Protein AF-A0A969Q575-F1 (afdb_monomer)

Nearest PDB structures (foldseek):
  4nk8-assembly1_A  TM=4.964E-01  e=2.009E-02  Pseudomonas syringae pv. tomato str. DC3000
  4ozy-assembly1_A  TM=5.623E-01  e=5.501E-02  Pseudomonas syringae pv. tomato str. DC3000
  4nk6-assembly1_A  TM=4.279E-01  e=1.412E-02  Pseudomonas syringae pv. tomato str. DC3000
  8egr-assembly1_A  TM=2.852E-01  e=2.758E-01  Staphylococcus phage Andhra

Sequence (535 aa):
MRSQLESTNGEREQLNSQLSELESQLDLANREREQLNFQLSESQSQLSAVNSEKTDLNYRISELHEQYNFLAQERQQLQSQVSELYEQINSKETEKFELQSRISEQLSQLDNASAALSALNSQVWELQNQLATNQQEREQIQSRSWELENRLADISQARSLLESELENANSDRSHLGTQLSELQNQIATASHDRSQLQSQVSELAGQLETANKERSHLQTELETANSERSNLQSQLSESQSQIETAEQVKDRLQSQIAELEQQLETVKEERSQLTAQLSEMQVKSPATELDSDTFDAEELESFAASNSALEVANYRELVVSQQGEGDCNTISEALKQAAAGARIYVHPGVYRESLILDKSVEIISSGEVDRTVIESIDSNCIKMATDKALVRGLTLNATGKYYAVDVRQGELVVEDCNITSADYSVVGICGPNADSEIRRCQIHDGIWNGIFISDEGKATVEDSSIFDNGSLGIGVGLGGKLIARRCRINNNGSEAIAVYKDSIATVENCDLTGNSGGAWQIVDNGYVRAKGNQE

Structure (mmCIF, N/CA/C/O backbone):
data_AF-A0A969Q575-F1
#
_entry.id   AF-A0A969Q575-F1
#
loop_
_atom_site.group_PDB
_atom_site.id
_atom_site.type_symbol
_atom_site.label_atom_id
_atom_site.label_alt_id
_atom_site.label_comp_id
_atom_site.label_asym_id
_atom_site.label_entity_id
_atom_site.label_seq_id
_atom_site.pdbx_PDB_ins_code
_atom_site.Cartn_x
_atom_site.Cartn_y
_atom_site.Cartn_z
_atom_site.occupancy
_atom_site.B_iso_or_equiv
_atom_site.auth_seq_id
_atom_site.auth_comp_id
_atom_site.auth_asym_id
_atom_site.auth_atom_id
_atom_site.pdbx_PDB_model_num
ATOM 1 N N . MET A 1 1 ? 100.076 0.160 -180.688 1.00 57.00 1 MET A N 1
ATOM 2 C CA . MET A 1 1 ? 99.144 1.267 -180.383 1.00 57.00 1 MET A CA 1
ATOM 3 C C . MET A 1 1 ? 97.769 0.778 -179.921 1.00 57.00 1 MET A C 1
ATOM 5 O O . MET A 1 1 ? 97.427 1.127 -178.806 1.00 57.00 1 MET A O 1
ATOM 9 N N . ARG A 1 2 ? 97.007 -0.054 -180.668 1.00 55.03 2 ARG A N 1
ATOM 10 C CA . ARG A 1 2 ? 95.696 -0.566 -180.178 1.00 55.03 2 ARG A CA 1
ATOM 11 C C . ARG A 1 2 ? 95.759 -1.253 -178.797 1.00 55.03 2 ARG A C 1
ATOM 13 O O . ARG A 1 2 ? 95.045 -0.821 -177.906 1.00 55.03 2 ARG A O 1
ATOM 20 N N . SER A 1 3 ? 96.673 -2.199 -178.568 1.00 57.22 3 SER A N 1
ATOM 21 C CA . SER A 1 3 ? 96.712 -2.959 -177.299 1.00 57.22 3 SER A CA 1
ATOM 22 C C . SER A 1 3 ? 97.096 -2.164 -176.040 1.00 57.22 3 SER A C 1
ATOM 24 O O . SER A 1 3 ? 96.834 -2.621 -174.932 1.00 57.22 3 SER A O 1
ATOM 26 N N . GLN A 1 4 ? 97.676 -0.962 -176.167 1.00 58.97 4 GLN A N 1
ATOM 27 C CA . GLN A 1 4 ? 97.916 -0.094 -175.002 1.00 58.97 4 GLN A CA 1
ATOM 28 C C . GLN A 1 4 ? 96.616 0.541 -174.485 1.00 58.97 4 GLN A C 1
ATOM 30 O O . GLN A 1 4 ? 96.515 0.820 -173.292 1.00 58.97 4 GLN A O 1
ATOM 35 N N . LEU A 1 5 ? 95.617 0.730 -175.356 1.00 60.12 5 LEU A N 1
ATOM 36 C CA . LEU A 1 5 ? 94.283 1.197 -174.969 1.00 60.12 5 LEU A CA 1
ATOM 37 C C . LEU A 1 5 ? 93.497 0.116 -174.217 1.00 60.12 5 LEU A C 1
ATOM 39 O O . LEU A 1 5 ? 92.815 0.436 -173.255 1.00 60.12 5 LEU A O 1
ATOM 43 N N . GLU A 1 6 ? 93.630 -1.156 -174.597 1.00 60.16 6 GLU A N 1
ATOM 44 C CA . GLU A 1 6 ? 92.966 -2.265 -173.895 1.00 60.16 6 GLU A CA 1
ATOM 45 C C . GLU A 1 6 ? 93.559 -2.477 -172.489 1.00 60.16 6 GLU A C 1
ATOM 47 O O . GLU A 1 6 ? 92.808 -2.581 -171.522 1.00 60.16 6 GLU A O 1
ATOM 52 N N . SER A 1 7 ? 94.891 -2.425 -172.343 1.00 60.97 7 SER A N 1
ATOM 53 C CA . SER A 1 7 ? 95.558 -2.522 -171.030 1.00 60.97 7 SER A CA 1
ATOM 54 C C . SER A 1 7 ? 95.161 -1.385 -170.080 1.00 60.97 7 SER A C 1
ATOM 56 O O . SER A 1 7 ? 94.803 -1.637 -168.932 1.00 60.97 7 SER A O 1
ATOM 58 N N . THR A 1 8 ? 95.179 -0.137 -170.560 1.00 67.19 8 THR A N 1
ATOM 59 C CA . THR A 1 8 ? 94.822 1.036 -169.737 1.00 67.19 8 THR A CA 1
ATOM 60 C C . THR A 1 8 ? 93.322 1.138 -169.462 1.00 67.19 8 THR A C 1
ATOM 62 O O . THR A 1 8 ? 92.932 1.748 -168.469 1.00 67.19 8 THR A O 1
ATOM 65 N N . ASN A 1 9 ? 92.467 0.521 -170.286 1.00 68.81 9 ASN A N 1
ATOM 66 C CA . ASN A 1 9 ? 91.045 0.396 -169.974 1.00 68.81 9 ASN A CA 1
ATOM 67 C C . ASN A 1 9 ? 90.804 -0.645 -168.867 1.00 68.81 9 ASN A C 1
ATOM 69 O O . ASN A 1 9 ? 90.063 -0.352 -167.935 1.00 68.81 9 ASN A O 1
ATOM 73 N N . GLY A 1 10 ? 91.488 -1.795 -168.903 1.00 71.12 10 GLY A N 1
ATOM 74 C CA . GLY A 1 10 ? 91.397 -2.818 -167.852 1.00 71.12 10 GLY A CA 1
ATOM 75 C C . GLY A 1 10 ? 91.904 -2.339 -166.485 1.00 71.12 10 GLY A C 1
ATOM 76 O O . GLY A 1 10 ? 91.222 -2.523 -165.479 1.00 71.12 10 GLY A O 1
ATOM 77 N N . GLU A 1 11 ? 93.046 -1.643 -166.439 1.00 72.88 11 GLU A N 1
ATOM 78 C CA . GLU A 1 11 ? 93.534 -0.995 -165.206 1.00 72.88 11 GLU A CA 1
ATOM 79 C C . GLU A 1 11 ? 92.525 0.029 -164.665 1.00 72.88 11 GLU A C 1
ATOM 81 O O . GLU A 1 11 ? 92.293 0.104 -163.460 1.00 72.88 11 GLU A O 1
ATOM 86 N N . ARG A 1 12 ? 91.879 0.798 -165.551 1.00 77.94 12 ARG A N 1
ATOM 87 C CA . ARG A 1 12 ? 90.872 1.802 -165.181 1.00 77.94 12 ARG A CA 1
ATOM 88 C C . ARG A 1 12 ? 89.560 1.180 -164.700 1.00 77.94 12 ARG A C 1
ATOM 90 O O . ARG A 1 12 ? 88.950 1.717 -163.782 1.00 77.94 12 ARG A O 1
ATOM 97 N N . GLU A 1 13 ? 89.134 0.061 -165.277 1.00 76.06 13 GLU A N 1
ATOM 98 C CA . GLU A 1 13 ? 87.985 -0.720 -164.803 1.00 76.06 13 GLU A CA 1
ATOM 99 C C . GLU A 1 13 ? 88.268 -1.336 -163.428 1.00 76.06 13 GLU A C 1
ATOM 101 O O . GLU A 1 13 ? 87.431 -1.243 -162.531 1.00 76.06 13 GLU A O 1
ATOM 106 N N . GLN A 1 14 ? 89.474 -1.870 -163.213 1.00 77.69 14 GLN A N 1
ATOM 107 C CA . GLN A 1 14 ? 89.893 -2.402 -161.916 1.00 77.69 14 GLN A CA 1
ATOM 108 C C . GLN A 1 14 ? 89.994 -1.300 -160.847 1.00 77.69 14 GLN A C 1
ATOM 110 O O . GLN A 1 14 ? 89.516 -1.491 -159.727 1.00 77.69 14 GLN A O 1
ATOM 115 N N . LEU A 1 15 ? 90.539 -0.128 -161.194 1.00 78.25 15 LEU A N 1
ATOM 116 C CA . LEU A 1 15 ? 90.604 1.023 -160.291 1.00 78.25 15 LEU A CA 1
ATOM 117 C C . LEU A 1 15 ? 89.207 1.582 -159.979 1.00 78.25 15 LEU A C 1
ATOM 119 O O . LEU A 1 15 ? 88.932 1.894 -158.826 1.00 78.25 15 LEU A O 1
ATOM 123 N N . ASN A 1 16 ? 88.304 1.648 -160.966 1.00 79.31 16 ASN A N 1
ATOM 124 C CA . ASN A 1 16 ? 86.898 2.013 -160.754 1.00 79.31 16 ASN A CA 1
ATOM 125 C C . ASN A 1 16 ? 86.177 1.006 -159.842 1.00 79.31 16 ASN A C 1
ATOM 127 O O . ASN A 1 16 ? 85.378 1.419 -159.008 1.00 79.31 16 ASN A O 1
ATOM 131 N N . SER A 1 17 ? 86.460 -0.296 -159.968 1.00 80.06 17 SER A N 1
ATOM 132 C CA . SER A 1 17 ? 85.902 -1.321 -159.077 1.00 80.06 17 SER A CA 1
ATOM 133 C C . SER A 1 17 ? 86.386 -1.135 -157.637 1.00 80.06 17 SER A C 1
ATOM 135 O O . SER A 1 17 ? 85.581 -1.200 -156.714 1.00 80.06 17 SER A O 1
ATOM 137 N N . GLN A 1 18 ? 87.678 -0.850 -157.440 1.00 81.88 18 GLN A N 1
ATOM 138 C CA . GLN A 1 18 ? 88.234 -0.546 -156.117 1.00 81.88 18 GLN A CA 1
ATOM 139 C C . GLN A 1 18 ? 87.676 0.760 -155.540 1.00 81.88 18 GLN A C 1
ATOM 141 O O . GLN A 1 18 ? 87.395 0.815 -154.347 1.00 81.88 18 GLN A O 1
ATOM 146 N N . LEU A 1 19 ? 87.477 1.788 -156.373 1.00 82.44 19 LEU A N 1
ATOM 147 C CA . LEU A 1 19 ? 86.824 3.040 -155.981 1.00 82.44 19 LEU A CA 1
ATOM 148 C C . LEU A 1 19 ? 85.382 2.795 -155.539 1.00 82.44 19 LEU A C 1
ATOM 150 O O . LEU A 1 19 ? 85.023 3.212 -154.448 1.00 82.44 19 LEU A O 1
ATOM 154 N N . SER A 1 20 ? 84.595 2.059 -156.325 1.00 81.06 20 SER A N 1
ATOM 155 C CA . SER A 1 20 ? 83.199 1.745 -156.001 1.00 81.06 20 SER A CA 1
ATOM 156 C C . SER A 1 20 ? 83.066 0.891 -154.732 1.00 81.06 20 SER A C 1
ATOM 158 O O . SER A 1 20 ? 82.141 1.094 -153.947 1.00 81.06 20 SER A O 1
ATOM 160 N N . GLU A 1 21 ? 84.008 -0.021 -154.476 1.00 82.50 21 GLU A N 1
ATOM 161 C CA . GLU A 1 21 ? 84.024 -0.801 -153.236 1.00 82.50 21 GLU A CA 1
ATOM 162 C C . GLU A 1 21 ? 84.479 0.034 -152.024 1.00 82.50 21 GLU A C 1
ATOM 164 O O . GLU A 1 21 ? 83.877 -0.075 -150.957 1.00 82.50 21 GLU A O 1
ATOM 169 N N . LEU A 1 22 ? 85.449 0.944 -152.181 1.00 81.94 22 LEU A N 1
ATOM 170 C CA . LEU A 1 22 ? 85.812 1.934 -151.154 1.00 81.94 22 LEU A CA 1
ATOM 171 C C . LEU A 1 22 ? 84.678 2.930 -150.873 1.00 81.94 22 LEU A C 1
ATOM 173 O O . LEU A 1 22 ? 84.441 3.264 -149.715 1.00 81.94 22 LEU A O 1
ATOM 177 N N . GLU A 1 23 ? 83.950 3.372 -151.897 1.00 85.00 23 GLU A N 1
ATOM 178 C CA . GLU A 1 23 ? 82.743 4.194 -151.771 1.00 85.00 23 GLU A CA 1
ATOM 179 C C . GLU A 1 23 ? 81.648 3.429 -151.016 1.00 85.00 23 GLU A C 1
ATOM 181 O O . GLU A 1 23 ? 81.060 3.978 -150.087 1.00 85.00 23 GLU A O 1
ATOM 186 N N . SER A 1 24 ? 81.434 2.144 -151.322 1.00 84.50 24 SER A N 1
ATOM 187 C CA . SER A 1 24 ? 80.484 1.294 -150.593 1.00 84.50 24 SER A CA 1
ATOM 188 C C . SER A 1 24 ? 80.907 1.028 -149.143 1.00 84.50 24 SER A C 1
ATOM 190 O O . SER A 1 24 ? 80.048 0.982 -148.264 1.00 84.50 24 SER A O 1
ATOM 192 N N . GLN A 1 25 ? 82.202 0.855 -148.863 1.00 86.38 25 GLN A N 1
ATOM 193 C CA . GLN A 1 25 ? 82.718 0.705 -147.496 1.00 86.38 25 GLN A CA 1
ATOM 194 C C . GLN A 1 25 ? 82.616 2.019 -146.711 1.00 86.38 25 GLN A C 1
ATOM 196 O O . GLN A 1 25 ? 82.267 2.002 -145.533 1.00 86.38 25 GLN A O 1
ATOM 201 N N . LEU A 1 26 ? 82.851 3.163 -147.359 1.00 86.88 26 LEU A N 1
ATOM 202 C CA . LEU A 1 26 ? 82.680 4.491 -146.770 1.00 86.88 26 LEU A CA 1
ATOM 203 C C . LEU A 1 26 ? 81.201 4.804 -146.493 1.00 86.88 26 LEU A C 1
ATOM 205 O O . LEU A 1 26 ? 80.883 5.375 -145.455 1.00 86.88 26 LEU A O 1
ATOM 209 N N . ASP A 1 27 ? 80.291 4.416 -147.385 1.00 86.06 27 ASP A N 1
ATOM 210 C CA . ASP A 1 27 ? 78.837 4.533 -147.219 1.00 86.06 27 ASP A CA 1
ATOM 211 C C . ASP A 1 27 ? 78.323 3.634 -146.073 1.00 86.06 27 ASP A C 1
ATOM 213 O O . ASP A 1 27 ? 77.570 4.093 -145.214 1.00 86.06 27 ASP A O 1
ATOM 217 N N . LEU A 1 28 ? 78.814 2.392 -145.968 1.00 88.06 28 LEU A N 1
ATOM 218 C CA . LEU A 1 28 ? 78.559 1.517 -144.813 1.00 88.06 28 LEU A CA 1
ATOM 219 C C . LEU A 1 28 ? 79.097 2.115 -143.503 1.00 88.06 28 LEU A C 1
ATOM 221 O O . LEU A 1 28 ? 78.338 2.247 -142.546 1.00 88.06 28 LEU A O 1
ATOM 225 N N . ALA A 1 29 ? 80.357 2.553 -143.466 1.00 84.44 29 ALA A N 1
ATOM 226 C CA . ALA A 1 29 ? 80.960 3.162 -142.278 1.00 84.44 29 ALA A CA 1
ATOM 227 C C . ALA A 1 29 ? 80.284 4.490 -141.880 1.00 84.44 29 ALA A C 1
ATOM 229 O O . ALA A 1 29 ? 80.196 4.813 -140.695 1.00 84.44 29 ALA A O 1
ATOM 230 N N . ASN A 1 30 ? 79.763 5.258 -142.845 1.00 87.88 30 ASN A N 1
ATOM 231 C CA . ASN A 1 30 ? 78.943 6.437 -142.562 1.00 87.88 30 ASN A CA 1
ATOM 232 C C . ASN A 1 30 ? 77.605 6.047 -141.920 1.00 87.88 30 ASN A C 1
ATOM 234 O O . ASN A 1 30 ? 77.254 6.654 -140.910 1.00 87.88 30 ASN A O 1
ATOM 238 N N . ARG A 1 31 ? 76.910 5.014 -142.423 1.00 87.69 31 ARG A N 1
ATOM 239 C CA . ARG A 1 31 ? 75.678 4.487 -141.802 1.00 87.69 31 ARG A CA 1
ATOM 240 C C . ARG A 1 31 ? 75.922 3.942 -140.396 1.00 87.69 31 ARG A C 1
ATOM 242 O O . ARG A 1 31 ? 75.160 4.263 -139.491 1.00 87.69 31 ARG A O 1
ATOM 249 N N . GLU A 1 32 ? 76.993 3.177 -140.186 1.00 89.75 32 GLU A N 1
ATOM 250 C CA . GLU A 1 32 ? 77.382 2.693 -138.854 1.00 89.75 32 GLU A CA 1
ATOM 251 C C . GLU A 1 32 ? 77.677 3.858 -137.903 1.00 89.75 32 GLU A C 1
ATOM 253 O O . GLU A 1 32 ? 77.197 3.873 -136.772 1.00 89.75 32 GLU A O 1
ATOM 258 N N . ARG A 1 33 ? 78.400 4.886 -138.363 1.00 90.69 33 ARG A N 1
ATOM 259 C CA . ARG A 1 33 ? 78.666 6.100 -137.578 1.00 90.69 33 ARG A CA 1
ATOM 260 C C . ARG A 1 33 ? 77.389 6.893 -137.282 1.00 90.69 33 ARG A C 1
ATOM 262 O O . ARG A 1 33 ? 77.262 7.435 -136.190 1.00 90.69 33 ARG A O 1
ATOM 269 N N . GLU A 1 34 ? 76.446 6.978 -138.216 1.00 89.62 34 GLU A N 1
ATOM 270 C CA . GLU A 1 34 ? 75.142 7.619 -138.002 1.00 89.62 34 GLU A CA 1
ATOM 271 C C . GLU A 1 34 ? 74.291 6.840 -136.990 1.00 89.62 34 GLU A C 1
ATOM 273 O O . GLU A 1 34 ? 73.737 7.443 -136.072 1.00 89.62 34 GLU A O 1
ATOM 278 N N . GLN A 1 35 ? 74.279 5.507 -137.073 1.00 91.62 35 GLN A N 1
ATOM 279 C CA . GLN A 1 35 ? 73.639 4.631 -136.091 1.00 91.62 35 GLN A CA 1
ATOM 280 C C . GLN A 1 35 ? 74.286 4.752 -134.700 1.00 91.62 35 GLN A C 1
ATOM 282 O O . GLN A 1 35 ? 73.573 4.868 -133.705 1.00 91.62 35 GLN A O 1
ATOM 287 N N . LEU A 1 36 ? 75.619 4.785 -134.615 1.00 90.62 36 LEU A N 1
ATOM 288 C CA . LEU A 1 36 ? 76.351 4.985 -133.359 1.00 90.62 36 LEU A CA 1
ATOM 289 C C . LEU A 1 36 ? 76.125 6.387 -132.778 1.00 90.62 36 LEU A C 1
ATOM 291 O O . LEU A 1 36 ? 75.961 6.521 -131.569 1.00 90.62 36 LEU A O 1
ATOM 295 N N . ASN A 1 37 ? 76.052 7.429 -133.612 1.00 90.75 37 ASN A N 1
ATOM 296 C CA . ASN A 1 37 ? 75.698 8.782 -133.176 1.00 90.75 37 ASN A CA 1
ATOM 297 C C . ASN A 1 37 ? 74.254 8.850 -132.652 1.00 90.75 37 ASN A C 1
ATOM 299 O O . ASN A 1 37 ? 74.003 9.519 -131.649 1.00 90.75 37 ASN A O 1
ATOM 303 N N . PHE A 1 38 ? 73.316 8.139 -133.287 1.00 91.88 38 PHE A N 1
ATOM 304 C CA . PHE A 1 38 ? 71.940 8.013 -132.805 1.00 91.88 38 PHE A CA 1
ATOM 305 C C . PHE A 1 38 ? 71.894 7.298 -131.446 1.00 91.88 38 PHE A C 1
ATOM 307 O O . PHE A 1 38 ? 71.356 7.850 -130.490 1.00 91.88 38 PHE A O 1
ATOM 314 N N . GLN A 1 39 ? 72.542 6.134 -131.319 1.00 93.00 39 GLN A N 1
ATOM 315 C CA . GLN A 1 39 ? 72.643 5.386 -130.058 1.00 93.00 39 GLN A CA 1
ATOM 316 C C . GLN A 1 39 ? 73.344 6.185 -128.949 1.00 93.00 39 GLN A C 1
ATOM 318 O O . GLN A 1 39 ? 72.955 6.100 -127.784 1.00 93.00 39 GLN A O 1
ATOM 323 N N . LEU A 1 40 ? 74.355 6.990 -129.288 1.00 92.94 40 LEU A N 1
ATOM 324 C CA . LEU A 1 40 ? 75.029 7.885 -128.349 1.00 92.94 40 LEU A CA 1
ATOM 325 C C . LEU A 1 40 ? 74.102 9.017 -127.888 1.00 92.94 40 LEU A C 1
ATOM 327 O O . LEU A 1 40 ? 74.070 9.318 -126.697 1.00 92.94 40 LEU A O 1
ATOM 331 N N . SER A 1 41 ? 73.328 9.617 -128.796 1.00 91.31 41 SER A N 1
ATOM 332 C CA . SER A 1 41 ? 72.340 10.651 -128.462 1.00 91.31 41 SER A CA 1
ATOM 333 C C . SER A 1 41 ? 71.196 10.094 -127.606 1.00 91.31 41 SER A C 1
ATOM 335 O O . SER A 1 41 ? 70.816 10.710 -126.609 1.00 91.31 41 SER A O 1
ATOM 337 N N . GLU A 1 42 ? 70.715 8.889 -127.918 1.00 92.56 42 GLU A N 1
ATOM 338 C CA . GLU A 1 42 ? 69.746 8.153 -127.103 1.00 92.56 42 GLU A CA 1
ATOM 339 C C . GLU A 1 42 ? 70.312 7.861 -125.704 1.00 92.56 42 GLU A C 1
ATOM 341 O O . GLU A 1 42 ? 69.684 8.196 -124.701 1.00 92.56 42 GLU A O 1
ATOM 346 N N . SER A 1 43 ? 71.539 7.337 -125.618 1.00 89.62 43 SER A N 1
ATOM 347 C CA . SER A 1 43 ? 72.225 7.058 -124.346 1.00 89.62 43 SER A CA 1
ATOM 348 C C . SER A 1 43 ? 72.453 8.325 -123.512 1.00 89.62 43 SER A C 1
ATOM 350 O O . SER A 1 43 ? 72.312 8.300 -122.291 1.00 89.62 43 SER A O 1
ATOM 352 N N . GLN A 1 44 ? 72.772 9.456 -124.151 1.00 93.69 44 GLN A N 1
ATOM 353 C CA . GLN A 1 44 ? 72.882 10.762 -123.493 1.00 93.69 44 GLN A CA 1
ATOM 354 C C . GLN A 1 44 ? 71.524 11.245 -122.965 1.00 93.69 44 GLN A C 1
ATOM 356 O O . GLN A 1 44 ? 71.455 11.767 -121.852 1.00 93.69 44 GLN A O 1
ATOM 361 N N . SER A 1 45 ? 70.439 11.026 -123.715 1.00 92.75 45 SER A N 1
ATOM 362 C CA . SER A 1 45 ? 69.078 11.343 -123.275 1.00 92.75 45 SER A CA 1
ATOM 363 C C . SER A 1 45 ? 68.654 10.478 -122.082 1.00 92.75 45 SER A C 1
ATOM 365 O O . SER A 1 45 ? 68.225 11.024 -121.063 1.00 92.75 45 SER A O 1
ATOM 367 N N . GLN A 1 46 ? 68.892 9.163 -122.135 1.00 94.56 46 GLN A N 1
ATOM 368 C CA . GLN A 1 46 ? 68.656 8.239 -121.019 1.00 94.56 46 GLN A CA 1
ATOM 369 C C . GLN A 1 46 ? 69.473 8.637 -119.777 1.00 94.56 46 GLN A C 1
ATOM 371 O O . GLN A 1 46 ? 68.928 8.729 -118.678 1.00 94.56 46 GLN A O 1
ATOM 376 N N . LEU A 1 47 ? 70.760 8.964 -119.941 1.00 93.94 47 LEU A N 1
ATOM 377 C CA . LEU A 1 47 ? 71.618 9.409 -118.841 1.00 93.94 47 LEU A CA 1
ATOM 378 C C . LEU A 1 47 ? 71.173 10.763 -118.261 1.00 93.94 47 LEU A C 1
ATOM 380 O O . LEU A 1 47 ? 71.283 10.970 -117.053 1.00 93.94 47 LEU A O 1
ATOM 384 N N . SER A 1 48 ? 70.638 11.681 -119.071 1.00 92.44 48 SER A N 1
ATOM 385 C CA . SER A 1 48 ? 70.061 12.935 -118.564 1.00 92.44 48 SER A CA 1
ATOM 386 C C . SER A 1 48 ? 68.778 12.698 -117.756 1.00 92.44 48 SER A C 1
ATOM 388 O O . SER A 1 48 ? 68.640 13.257 -116.669 1.00 92.44 48 SER A O 1
ATOM 390 N N . ALA A 1 49 ? 67.902 11.792 -118.211 1.00 92.56 49 ALA A N 1
ATOM 391 C CA . ALA A 1 49 ? 66.688 11.408 -117.494 1.00 92.56 49 ALA A CA 1
ATOM 392 C C . ALA A 1 49 ? 67.006 10.735 -116.147 1.00 92.56 49 ALA A C 1
ATOM 394 O O . ALA A 1 49 ? 66.491 11.163 -115.117 1.00 92.56 49 ALA A O 1
ATOM 395 N N . VAL A 1 50 ? 67.935 9.771 -116.126 1.00 93.38 50 VAL A N 1
ATOM 396 C CA . VAL A 1 50 ? 68.391 9.101 -114.892 1.00 93.38 50 VAL A CA 1
ATOM 397 C C . VAL A 1 50 ? 69.061 10.083 -113.919 1.00 93.38 50 VAL A C 1
ATOM 399 O O . VAL A 1 50 ? 68.911 9.948 -112.707 1.00 93.38 50 VAL A O 1
ATOM 402 N N . ASN A 1 51 ? 69.772 11.108 -114.407 1.00 92.69 51 ASN A N 1
ATOM 403 C CA . ASN A 1 51 ? 70.314 12.159 -113.536 1.00 92.69 51 ASN A CA 1
ATOM 404 C C . ASN A 1 51 ? 69.230 13.103 -112.984 1.00 92.69 51 ASN A C 1
ATOM 406 O O . ASN A 1 51 ? 69.385 13.577 -111.857 1.00 92.69 51 ASN A O 1
ATOM 410 N N . SER A 1 52 ? 68.136 13.341 -113.718 1.00 93.62 52 SER A N 1
ATOM 411 C CA . SER A 1 52 ? 66.957 14.039 -113.183 1.00 93.62 52 SER A CA 1
ATOM 412 C C . SER A 1 52 ? 66.296 13.207 -112.085 1.00 93.62 52 SER A C 1
ATOM 414 O O . SER A 1 52 ? 66.214 13.667 -110.953 1.00 93.62 52 SER A O 1
ATOM 416 N N . GLU A 1 53 ? 65.960 11.944 -112.369 1.00 95.12 53 GLU A N 1
ATOM 417 C CA . GLU A 1 53 ? 65.330 11.029 -111.406 1.00 95.12 53 GLU A CA 1
ATOM 418 C C . GLU A 1 53 ? 66.178 10.869 -110.133 1.00 95.12 53 GLU A C 1
ATOM 420 O O . GLU A 1 53 ? 65.668 10.950 -109.019 1.00 95.12 53 GLU A O 1
ATOM 425 N N . LYS A 1 54 ? 67.502 10.736 -110.273 1.00 95.12 54 LYS A N 1
ATOM 426 C CA . LYS A 1 54 ? 68.446 10.738 -109.146 1.00 95.12 54 LYS A CA 1
ATOM 427 C C . LYS A 1 54 ? 68.396 12.035 -108.330 1.00 95.12 54 LYS A C 1
ATOM 429 O O . LYS A 1 54 ? 68.584 11.993 -107.116 1.00 95.12 54 LYS A O 1
ATOM 434 N N . THR A 1 55 ? 68.175 13.181 -108.968 1.00 94.31 55 THR A N 1
ATOM 435 C CA . THR A 1 55 ? 68.063 14.481 -108.289 1.00 94.31 55 THR A CA 1
ATOM 436 C C . THR A 1 55 ? 66.745 14.580 -107.519 1.00 94.31 55 THR A C 1
ATOM 438 O O . THR A 1 55 ? 66.764 14.942 -106.343 1.00 94.31 55 THR A O 1
ATOM 441 N N . ASP A 1 56 ? 65.636 14.145 -108.119 1.00 94.56 56 ASP A N 1
ATOM 442 C CA . ASP A 1 56 ? 64.322 14.076 -107.469 1.00 94.56 56 ASP A CA 1
ATOM 443 C C . ASP A 1 56 ? 64.328 13.089 -106.284 1.00 94.56 56 ASP A C 1
ATOM 445 O O . ASP A 1 56 ? 63.827 13.391 -105.197 1.00 94.56 56 ASP A O 1
ATOM 449 N N . LEU A 1 57 ? 64.979 11.930 -106.445 1.00 94.75 57 LEU A N 1
ATOM 450 C CA . LEU A 1 57 ? 65.199 10.954 -105.374 1.00 94.75 57 LEU A CA 1
ATOM 451 C C . LEU A 1 57 ? 66.065 11.526 -104.243 1.00 94.75 57 LEU A C 1
ATOM 453 O O . LEU A 1 57 ? 65.719 11.342 -103.079 1.00 94.75 57 LEU A O 1
ATOM 457 N N . ASN A 1 58 ? 67.145 12.254 -104.545 1.00 94.12 58 ASN A N 1
ATOM 458 C CA . ASN A 1 58 ? 67.965 12.921 -103.523 1.00 94.12 58 ASN A CA 1
ATOM 459 C C . ASN A 1 58 ? 67.167 13.981 -102.744 1.00 94.12 58 ASN A C 1
ATOM 461 O O . ASN A 1 58 ? 67.323 14.095 -101.525 1.00 94.12 58 ASN A O 1
ATOM 465 N N . TYR A 1 59 ? 66.293 14.732 -103.421 1.00 94.62 59 TYR A N 1
ATOM 466 C CA . TYR A 1 59 ? 65.406 15.694 -102.768 1.00 94.62 59 TYR A CA 1
ATOM 467 C C . TYR A 1 59 ? 64.430 14.982 -101.821 1.00 94.62 59 TYR A C 1
ATOM 469 O O . TYR A 1 59 ? 64.345 15.326 -100.643 1.00 94.62 59 TYR A O 1
ATOM 477 N N . ARG A 1 60 ? 63.784 13.907 -102.286 1.00 96.00 60 ARG A N 1
ATOM 478 C CA . ARG A 1 60 ? 62.851 13.111 -101.475 1.00 96.00 60 ARG A CA 1
ATOM 479 C C . ARG A 1 60 ? 63.525 12.362 -100.319 1.00 96.00 60 ARG A C 1
ATOM 481 O O . ARG A 1 60 ? 62.921 12.203 -99.264 1.00 96.00 60 ARG A O 1
ATOM 488 N N . ILE A 1 61 ? 64.777 11.928 -100.476 1.00 95.38 61 ILE A N 1
ATOM 489 C CA . ILE A 1 61 ? 65.592 11.377 -99.378 1.00 95.38 61 ILE A CA 1
ATOM 490 C C . ILE A 1 61 ? 65.860 12.454 -98.318 1.00 95.38 61 ILE A C 1
ATOM 492 O O . ILE A 1 61 ? 65.796 12.157 -97.127 1.00 95.38 61 ILE A O 1
ATOM 496 N N . SER A 1 62 ? 66.112 13.697 -98.737 1.00 94.25 62 SER A N 1
ATOM 497 C CA . SER A 1 62 ? 66.324 14.829 -97.825 1.00 94.25 62 SER A CA 1
ATOM 498 C C . SER A 1 62 ? 65.042 15.171 -97.054 1.00 94.25 62 SER A C 1
ATOM 500 O O . SER A 1 62 ? 65.072 15.249 -95.829 1.00 94.25 62 SER A O 1
ATOM 502 N N . GLU A 1 63 ? 63.901 15.253 -97.746 1.00 95.56 63 GLU A N 1
ATOM 503 C CA . GLU A 1 63 ? 62.574 15.455 -97.143 1.00 95.56 63 GLU A CA 1
ATOM 504 C C . GLU A 1 63 ? 62.234 14.353 -96.118 1.00 95.56 63 GLU A C 1
ATOM 506 O O . GLU A 1 63 ? 61.863 14.638 -94.979 1.00 95.56 63 GLU A O 1
ATOM 511 N N . LEU A 1 64 ? 62.425 13.080 -96.485 1.00 94.75 64 LEU A N 1
ATOM 512 C CA . LEU A 1 64 ? 62.206 11.942 -95.584 1.00 94.75 64 LEU A CA 1
ATOM 513 C C . LEU A 1 64 ? 63.172 11.942 -94.389 1.00 94.75 64 LEU A C 1
ATOM 515 O O . LEU A 1 64 ? 62.807 11.467 -93.312 1.00 94.75 64 LEU A O 1
ATOM 519 N N . HIS A 1 65 ? 64.386 12.475 -94.544 1.00 95.56 65 HIS A N 1
ATOM 520 C CA . HIS A 1 65 ? 65.334 12.621 -93.443 1.00 95.56 65 HIS A CA 1
ATOM 521 C C . HIS A 1 65 ? 64.903 13.718 -92.457 1.00 95.56 65 HIS A C 1
ATOM 523 O O . HIS A 1 65 ? 64.964 13.501 -91.247 1.00 95.56 65 HIS A O 1
ATOM 529 N N . GLU A 1 66 ? 64.397 14.856 -92.941 1.00 94.94 66 GLU A N 1
ATOM 530 C CA . GLU A 1 66 ? 63.811 15.897 -92.084 1.00 94.94 66 GLU A CA 1
ATOM 531 C C . GLU A 1 66 ? 62.568 15.384 -91.339 1.00 94.94 66 GLU A C 1
ATOM 533 O O . GLU A 1 66 ? 62.481 15.539 -90.118 1.00 94.94 66 GLU A O 1
ATOM 538 N N . GLN A 1 67 ? 61.664 14.675 -92.027 1.00 96.38 67 GLN A N 1
ATOM 539 C CA . GLN A 1 67 ? 60.500 14.026 -91.407 1.00 96.38 67 GLN A CA 1
ATOM 540 C C . GLN A 1 67 ? 60.911 12.990 -90.345 1.00 96.38 67 GLN A C 1
ATOM 542 O O . GLN A 1 67 ? 60.349 12.972 -89.248 1.00 96.38 67 GLN A O 1
ATOM 547 N N . TYR A 1 68 ? 61.922 12.158 -90.622 1.00 95.88 68 TYR A N 1
ATOM 548 C CA . TYR A 1 68 ? 62.464 11.206 -89.647 1.00 95.88 68 TYR A CA 1
ATOM 549 C C . TYR A 1 68 ? 63.048 11.911 -88.414 1.00 95.88 68 TYR A C 1
ATOM 551 O O . TYR A 1 68 ? 62.797 11.484 -87.287 1.00 95.88 68 TYR A O 1
ATOM 559 N N . ASN A 1 69 ? 63.796 13.001 -88.609 1.00 95.06 69 ASN A N 1
ATOM 560 C CA . ASN A 1 69 ? 64.389 13.767 -87.514 1.00 95.06 69 ASN A CA 1
ATOM 561 C C . ASN A 1 69 ? 63.315 14.448 -86.646 1.00 95.06 69 ASN A C 1
ATOM 563 O O . ASN A 1 69 ? 63.438 14.436 -85.421 1.00 95.06 69 ASN A O 1
ATOM 567 N N . PHE A 1 70 ? 62.241 14.968 -87.250 1.00 96.50 70 PHE A N 1
ATOM 568 C CA . PHE A 1 70 ? 61.084 15.501 -86.521 1.00 96.50 70 PHE A CA 1
ATOM 569 C C . PHE A 1 70 ? 60.392 14.412 -85.684 1.00 96.50 70 PHE A C 1
ATOM 571 O O . PHE A 1 70 ? 60.269 14.553 -84.468 1.00 96.50 70 PHE A O 1
ATOM 578 N N . LEU A 1 71 ? 60.034 13.279 -86.300 1.00 95.25 71 LEU A N 1
ATOM 579 C CA . LEU A 1 71 ? 59.392 12.149 -85.611 1.00 95.25 71 LEU A CA 1
ATOM 580 C C . LEU A 1 71 ? 60.283 11.545 -84.510 1.00 95.25 71 LEU A C 1
ATOM 582 O O . LEU A 1 71 ? 59.783 11.051 -83.499 1.00 95.25 71 LEU A O 1
ATOM 586 N N . ALA A 1 72 ? 61.609 11.593 -84.666 1.00 94.69 72 ALA A N 1
ATOM 587 C CA . ALA A 1 72 ? 62.549 11.173 -83.631 1.00 94.69 72 ALA A CA 1
ATOM 588 C C . ALA A 1 72 ? 62.539 12.114 -82.410 1.00 94.69 72 ALA A C 1
ATOM 590 O O . ALA A 1 72 ? 62.622 11.620 -81.283 1.00 94.69 72 ALA A O 1
ATOM 591 N N . GLN A 1 73 ? 62.398 13.430 -82.618 1.00 96.19 73 GLN A N 1
ATOM 592 C CA . GLN A 1 73 ? 62.249 14.420 -81.543 1.00 96.19 73 GLN A CA 1
ATOM 593 C C . GLN A 1 73 ? 60.885 14.305 -80.851 1.00 96.19 73 GLN A C 1
ATOM 595 O O . GLN A 1 73 ? 60.833 14.263 -79.624 1.00 96.19 73 GLN A O 1
ATOM 600 N N . GLU A 1 74 ? 59.796 14.177 -81.613 1.00 97.06 74 GLU A N 1
ATOM 601 C CA . GLU A 1 74 ? 58.443 13.963 -81.078 1.00 97.06 74 GLU A CA 1
ATOM 602 C C . GLU A 1 74 ? 58.386 12.690 -80.217 1.00 97.06 74 GLU A C 1
ATOM 604 O O . GLU A 1 74 ? 57.949 12.726 -79.066 1.00 97.06 74 GLU A O 1
ATOM 609 N N . ARG A 1 75 ? 58.947 11.575 -80.708 1.00 96.44 75 ARG A N 1
ATOM 610 C CA . ARG A 1 75 ? 59.078 10.331 -79.934 1.00 96.44 75 ARG A CA 1
ATOM 611 C C . ARG A 1 75 ? 59.871 10.528 -78.638 1.00 96.44 75 ARG A C 1
ATOM 613 O O . ARG A 1 75 ? 59.500 9.944 -77.624 1.00 96.44 75 ARG A O 1
ATOM 620 N N . GLN A 1 76 ? 60.938 11.330 -78.646 1.00 96.19 76 GLN A N 1
ATOM 621 C CA . GLN A 1 76 ? 61.723 11.619 -77.440 1.00 96.19 76 GLN A CA 1
ATOM 622 C C . GLN A 1 76 ? 60.926 12.459 -76.424 1.00 96.19 76 GLN A C 1
ATOM 624 O O . GLN A 1 76 ? 60.988 12.187 -75.225 1.00 96.19 76 GLN A O 1
ATOM 629 N N . GLN A 1 77 ? 60.139 13.436 -76.887 1.00 96.44 77 GLN A N 1
ATOM 630 C CA . GLN A 1 77 ? 59.241 14.220 -76.030 1.00 96.44 77 GLN A CA 1
ATOM 631 C C . GLN A 1 77 ? 58.149 13.337 -75.409 1.00 96.44 77 GLN A C 1
ATOM 633 O O . GLN A 1 77 ? 57.954 13.372 -74.194 1.00 96.44 77 GLN A O 1
ATOM 638 N N . LEU A 1 78 ? 57.509 12.479 -76.210 1.00 95.94 78 LEU A N 1
ATOM 639 C CA . LEU A 1 78 ? 56.516 11.510 -75.738 1.00 95.94 78 LEU A CA 1
ATOM 640 C C . LEU A 1 78 ? 57.113 10.514 -74.731 1.00 95.94 78 LEU A C 1
ATOM 642 O O . LEU A 1 78 ? 56.480 10.211 -73.725 1.00 95.94 78 LEU A O 1
ATOM 646 N N . GLN A 1 79 ? 58.348 10.044 -74.941 1.00 96.75 79 GLN A N 1
ATOM 647 C CA . GLN A 1 79 ? 59.054 9.195 -73.971 1.00 96.75 79 GLN A CA 1
ATOM 648 C C . GLN A 1 79 ? 59.303 9.913 -72.635 1.00 96.75 79 GLN A C 1
ATOM 650 O O . GLN A 1 79 ? 59.139 9.302 -71.578 1.00 96.75 79 GLN A O 1
ATOM 655 N N . SER A 1 80 ? 59.642 11.207 -72.660 1.00 96.25 80 SER A N 1
ATOM 656 C CA . SER A 1 80 ? 59.755 12.020 -71.442 1.00 96.25 80 SER A CA 1
ATOM 657 C C . SER A 1 80 ? 58.411 12.166 -70.719 1.00 96.25 80 SER A C 1
ATOM 659 O O . SER A 1 80 ? 58.345 11.920 -69.518 1.00 96.25 80 SER A O 1
ATOM 661 N N . GLN A 1 81 ? 57.332 12.492 -71.440 1.00 97.62 81 GLN A N 1
ATOM 662 C CA . GLN A 1 81 ? 55.982 12.633 -70.870 1.00 97.62 81 GLN A CA 1
ATOM 663 C C . GLN A 1 81 ? 55.459 11.321 -70.274 1.00 97.62 81 GLN A C 1
ATOM 665 O O . GLN A 1 81 ? 54.897 11.316 -69.184 1.00 97.62 81 GLN A O 1
ATOM 670 N N . VAL A 1 82 ? 55.680 10.190 -70.950 1.00 96.75 82 VAL A N 1
ATOM 671 C CA . VAL A 1 82 ? 55.337 8.857 -70.427 1.00 96.75 82 VAL A CA 1
ATOM 672 C C . VAL A 1 82 ? 56.106 8.557 -69.137 1.00 96.75 82 VAL A C 1
ATOM 674 O O . VAL A 1 82 ? 55.534 7.988 -68.210 1.00 96.75 82 VAL A O 1
ATOM 677 N N . SER A 1 83 ? 57.374 8.968 -69.047 1.00 96.06 83 SER A N 1
ATOM 678 C CA . SER A 1 83 ? 58.199 8.754 -67.849 1.00 96.06 83 SER A CA 1
ATOM 679 C C . SER A 1 83 ? 57.702 9.599 -66.668 1.00 96.06 83 SER A C 1
ATOM 681 O O . SER A 1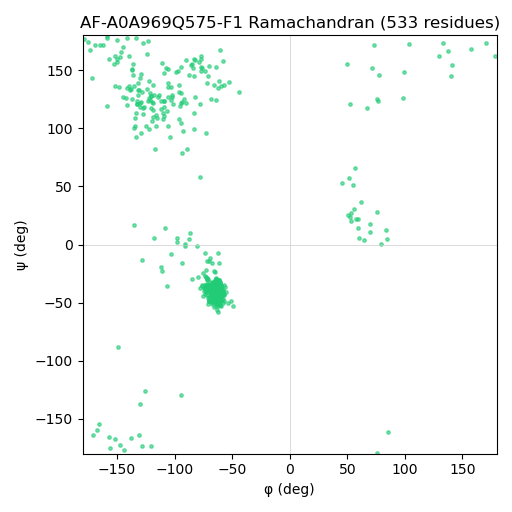 83 ? 57.517 9.072 -65.574 1.00 96.06 83 SER A O 1
ATOM 683 N N . GLU A 1 84 ? 57.389 10.875 -66.909 1.00 96.94 84 GLU A N 1
ATOM 684 C CA . GLU A 1 84 ? 56.788 11.777 -65.917 1.00 96.94 84 GLU A CA 1
ATOM 685 C C . GLU A 1 84 ? 55.423 11.259 -65.425 1.00 96.94 84 GLU A C 1
ATOM 687 O O . GLU A 1 84 ? 55.157 11.232 -64.224 1.00 96.94 84 GLU A O 1
ATOM 692 N N . LEU A 1 85 ? 54.570 10.773 -66.334 1.00 96.81 85 LEU A N 1
ATOM 693 C CA . LEU A 1 85 ? 53.274 10.187 -65.981 1.00 96.81 85 LEU A CA 1
ATOM 694 C C . LEU A 1 85 ? 53.416 8.912 -65.135 1.00 96.81 85 LEU A C 1
ATOM 696 O O . LEU A 1 85 ? 52.618 8.715 -64.220 1.00 96.81 85 LEU A O 1
ATOM 700 N N . TYR A 1 86 ? 54.431 8.071 -65.372 1.00 97.06 86 TYR A N 1
ATOM 701 C CA . TYR A 1 86 ? 54.714 6.927 -64.497 1.00 97.06 86 TYR A CA 1
ATOM 702 C C . TYR A 1 86 ? 55.120 7.364 -63.080 1.00 97.06 86 TYR A C 1
ATOM 704 O O . TYR A 1 86 ? 54.644 6.777 -62.108 1.00 97.06 86 TYR A O 1
ATOM 712 N N . GLU A 1 87 ? 55.941 8.409 -62.932 1.00 96.50 87 GLU A N 1
ATOM 713 C CA . GLU A 1 87 ? 56.293 8.956 -61.612 1.00 96.50 87 GLU A CA 1
ATOM 714 C C . GLU A 1 87 ? 55.072 9.553 -60.893 1.00 96.50 87 GLU A C 1
ATOM 716 O O . GLU A 1 87 ? 54.854 9.272 -59.710 1.00 96.50 87 GLU A O 1
ATOM 721 N N . GLN A 1 88 ? 54.219 10.294 -61.611 1.00 97.56 88 GLN A N 1
ATOM 722 C CA . GLN A 1 88 ? 52.960 10.821 -61.072 1.00 97.56 88 GLN A CA 1
ATOM 723 C C . GLN A 1 88 ? 52.005 9.698 -60.626 1.00 97.56 88 GLN A C 1
ATOM 725 O O . GLN A 1 88 ? 51.415 9.793 -59.549 1.00 97.56 88 GLN A O 1
ATOM 730 N N . ILE A 1 89 ? 51.878 8.612 -61.400 1.00 96.75 89 ILE A N 1
ATOM 731 C CA . ILE A 1 89 ? 51.065 7.442 -61.028 1.00 96.75 89 ILE A CA 1
ATOM 732 C C . ILE A 1 89 ? 51.603 6.797 -59.745 1.00 96.75 89 ILE A C 1
ATOM 734 O O . ILE A 1 89 ? 50.843 6.643 -58.791 1.00 96.75 89 ILE A O 1
ATOM 738 N N . ASN A 1 90 ? 52.905 6.506 -59.670 1.00 95.88 90 ASN A N 1
ATOM 739 C CA . ASN A 1 90 ? 53.526 5.895 -58.487 1.00 95.88 90 ASN A CA 1
ATOM 740 C C . ASN A 1 90 ? 53.355 6.769 -57.224 1.00 95.88 90 ASN A C 1
ATOM 742 O O . ASN A 1 90 ? 53.075 6.263 -56.133 1.00 95.88 90 ASN A O 1
ATOM 746 N N . SER A 1 91 ? 53.459 8.095 -57.372 1.00 96.69 91 SER A N 1
ATOM 747 C CA . SER A 1 91 ? 53.168 9.057 -56.301 1.00 96.69 91 SER A CA 1
ATOM 748 C C . SER A 1 91 ? 51.710 8.967 -55.832 1.00 96.69 91 SER A C 1
ATOM 750 O O . SER A 1 91 ? 51.462 8.881 -54.627 1.00 96.69 91 SER A O 1
ATOM 752 N N . LYS A 1 92 ? 50.737 8.902 -56.751 1.00 96.56 92 LYS A N 1
ATOM 753 C CA . LYS A 1 92 ? 49.312 8.785 -56.396 1.00 96.56 92 LYS A CA 1
ATOM 754 C C . LYS A 1 92 ? 48.911 7.413 -55.860 1.00 96.56 92 LYS A C 1
ATOM 756 O O . LYS A 1 92 ? 48.005 7.346 -55.031 1.00 96.56 92 LYS A O 1
ATOM 761 N N . GLU A 1 93 ? 49.590 6.335 -56.242 1.00 97.25 93 GLU A N 1
ATOM 762 C CA . GLU A 1 93 ? 49.412 5.032 -55.588 1.00 97.25 93 GLU A CA 1
ATOM 763 C C . GLU A 1 93 ? 49.950 5.031 -54.149 1.00 97.25 93 GLU A C 1
ATOM 765 O O . GLU A 1 93 ? 49.324 4.437 -53.269 1.00 97.25 93 GLU A O 1
ATOM 770 N N . THR A 1 94 ? 51.028 5.775 -53.881 1.00 96.38 94 THR A N 1
ATOM 771 C CA . THR A 1 94 ? 51.563 5.968 -52.522 1.00 96.38 94 THR A CA 1
ATOM 772 C C . THR A 1 94 ? 50.594 6.781 -51.652 1.00 96.38 94 THR A C 1
ATOM 774 O O . THR A 1 94 ? 50.183 6.304 -50.595 1.00 96.38 94 THR A O 1
ATOM 777 N N . GLU A 1 95 ? 50.125 7.946 -52.126 1.00 97.50 95 GLU A N 1
ATOM 778 C CA . GLU A 1 95 ? 49.100 8.753 -51.430 1.00 97.50 95 GLU A CA 1
ATOM 779 C C . GLU A 1 95 ? 47.822 7.944 -51.141 1.00 97.50 95 GLU A C 1
ATOM 781 O O . GLU A 1 95 ? 47.240 8.028 -50.059 1.00 97.50 95 GLU A O 1
ATOM 786 N N . LYS A 1 96 ? 47.384 7.122 -52.102 1.00 97.25 96 LYS A N 1
ATOM 787 C CA . LYS A 1 96 ? 46.231 6.226 -51.951 1.00 97.25 96 LYS A CA 1
ATOM 788 C C . LYS A 1 96 ? 46.450 5.199 -50.838 1.00 97.25 96 LYS A C 1
ATOM 790 O O . LYS A 1 96 ? 45.524 4.971 -50.061 1.00 97.25 96 LYS A O 1
ATOM 795 N N . PHE A 1 97 ? 47.636 4.597 -50.740 1.00 97.12 97 PHE A N 1
ATOM 796 C CA . PHE A 1 97 ? 47.956 3.631 -49.686 1.00 97.12 97 PHE A CA 1
ATOM 797 C C . PHE A 1 97 ? 47.969 4.286 -48.294 1.00 97.12 97 PHE A C 1
ATOM 799 O O . PHE A 1 97 ? 47.365 3.758 -47.359 1.00 97.12 97 PHE A O 1
ATOM 806 N N . GLU A 1 98 ? 48.563 5.476 -48.163 1.00 96.56 98 GLU A N 1
ATOM 807 C CA . GLU A 1 98 ? 48.539 6.257 -46.916 1.00 96.56 98 GLU A CA 1
ATOM 808 C C . GLU A 1 98 ? 47.105 6.615 -46.490 1.00 96.56 98 GLU A C 1
ATOM 810 O O . GLU A 1 98 ? 46.727 6.435 -45.329 1.00 96.56 98 GLU A O 1
ATOM 815 N N . LEU A 1 99 ? 46.266 7.054 -47.436 1.00 97.06 99 LEU A N 1
ATOM 816 C CA . LEU A 1 99 ? 44.852 7.338 -47.183 1.00 97.06 99 LEU A CA 1
ATOM 817 C C . LEU A 1 99 ? 44.066 6.079 -46.787 1.00 97.06 99 LEU A C 1
ATOM 819 O O . LEU A 1 99 ? 43.252 6.147 -45.868 1.00 97.06 99 LEU A O 1
ATOM 823 N N . GLN A 1 100 ? 44.324 4.926 -47.414 1.00 97.62 100 GLN A N 1
ATOM 824 C CA . GLN A 1 100 ? 43.714 3.645 -47.031 1.00 97.62 100 GLN A CA 1
ATOM 825 C C . GLN A 1 100 ? 44.127 3.210 -45.616 1.00 97.62 100 GLN A C 1
ATOM 827 O O . GLN A 1 100 ? 43.279 2.748 -44.846 1.00 97.62 100 GLN A O 1
ATOM 832 N N . SER A 1 101 ? 45.391 3.419 -45.236 1.00 97.06 101 SER A N 1
ATOM 833 C CA . SER A 1 101 ? 45.867 3.183 -43.869 1.00 97.06 101 SER A CA 1
ATOM 834 C C . SER A 1 101 ? 45.147 4.089 -42.866 1.00 97.06 101 SER A C 1
ATOM 836 O O . SER A 1 101 ? 44.610 3.600 -41.872 1.00 97.06 101 SER A O 1
ATOM 838 N N . ARG A 1 102 ? 45.048 5.398 -43.145 1.00 98.19 102 ARG A N 1
ATOM 839 C CA . ARG A 1 102 ? 44.380 6.355 -42.247 1.00 98.19 102 ARG A CA 1
ATOM 840 C C . ARG A 1 102 ? 42.872 6.112 -42.127 1.00 98.19 102 ARG A C 1
ATOM 842 O O . ARG A 1 102 ? 42.326 6.257 -41.041 1.00 98.19 102 ARG A O 1
ATOM 849 N N . ILE A 1 103 ? 42.200 5.697 -43.204 1.00 97.25 103 ILE A N 1
ATOM 850 C CA . ILE A 1 103 ? 40.790 5.268 -43.156 1.00 97.25 103 ILE A CA 1
ATOM 851 C C . ILE A 1 103 ? 40.635 4.049 -42.236 1.00 97.25 103 ILE A C 1
ATOM 853 O O . ILE A 1 103 ? 39.726 4.020 -41.411 1.00 97.25 103 ILE A O 1
ATOM 857 N N . SER A 1 104 ? 41.539 3.071 -42.334 1.00 96.69 104 SER A N 1
ATOM 858 C CA . SER A 1 104 ? 41.514 1.865 -41.492 1.00 96.69 104 SER A CA 1
ATOM 859 C C . SER A 1 104 ? 41.721 2.194 -40.007 1.00 96.69 104 SER A C 1
ATOM 861 O O . SER A 1 104 ? 41.024 1.656 -39.148 1.00 96.69 104 SER A O 1
ATOM 863 N N . GLU A 1 105 ? 42.622 3.133 -39.700 1.00 97.50 105 GLU A N 1
ATOM 864 C CA . GLU A 1 105 ? 42.816 3.653 -38.342 1.00 97.50 105 GLU A CA 1
ATOM 865 C C . GLU A 1 105 ? 41.561 4.375 -37.821 1.00 97.50 105 GLU A C 1
ATOM 867 O O . GLU A 1 105 ? 41.098 4.092 -36.716 1.00 97.50 105 GLU A O 1
ATOM 872 N N . GLN A 1 106 ? 40.967 5.266 -38.622 1.00 97.38 106 GLN A N 1
ATOM 873 C CA . GLN A 1 106 ? 39.769 6.021 -38.237 1.00 97.38 106 GLN A CA 1
ATOM 874 C C . GLN A 1 106 ? 38.541 5.123 -38.019 1.00 97.38 106 GLN A C 1
ATOM 876 O O . GLN A 1 106 ? 37.755 5.393 -37.112 1.00 97.38 106 GLN A O 1
ATOM 881 N N . LEU A 1 107 ? 38.395 4.037 -38.786 1.00 97.00 107 LEU A N 1
ATOM 882 C CA . LEU A 1 107 ? 37.362 3.022 -38.548 1.00 97.00 107 LEU A CA 1
ATOM 883 C C . LEU A 1 107 ? 37.579 2.317 -37.201 1.00 97.00 107 LEU A C 1
ATOM 885 O O . LEU A 1 107 ? 36.665 2.279 -36.384 1.00 97.00 107 LEU A O 1
ATOM 889 N N . SER A 1 108 ? 38.808 1.880 -36.904 1.00 96.62 108 SER A N 1
ATOM 890 C CA . SER A 1 108 ? 39.137 1.295 -35.596 1.00 96.62 108 SER A CA 1
ATOM 891 C C . SER A 1 108 ? 38.890 2.275 -34.438 1.00 96.62 108 SER A C 1
ATOM 893 O O . SER A 1 108 ? 38.440 1.869 -33.367 1.00 96.62 108 SER A O 1
ATOM 895 N N . GLN A 1 109 ? 39.167 3.572 -34.609 1.00 97.81 109 GLN A N 1
ATOM 896 C CA . GLN A 1 109 ? 38.855 4.590 -33.596 1.00 97.81 109 GLN A CA 1
ATOM 897 C C . GLN A 1 109 ? 37.335 4.758 -33.399 1.00 97.81 109 GLN A C 1
ATOM 899 O O . GLN A 1 109 ? 36.880 4.877 -32.260 1.00 97.81 109 GLN A O 1
ATOM 904 N N . LEU A 1 110 ? 36.548 4.711 -34.480 1.00 97.00 110 LEU A N 1
ATOM 905 C CA . LEU A 1 110 ? 35.084 4.777 -34.440 1.00 97.00 110 LEU A CA 1
ATOM 906 C C . LEU A 1 110 ? 34.466 3.550 -33.749 1.00 97.00 110 LEU A C 1
ATOM 908 O O . LEU A 1 110 ? 33.589 3.716 -32.901 1.00 97.00 110 LEU A O 1
ATOM 912 N N . ASP A 1 111 ? 34.958 2.344 -34.040 1.00 96.44 111 ASP A N 1
ATOM 913 C CA . ASP A 1 111 ? 34.505 1.105 -33.396 1.00 96.44 111 ASP A CA 1
ATOM 914 C C . ASP A 1 111 ? 34.731 1.165 -31.876 1.00 96.44 111 ASP A C 1
ATOM 916 O O . ASP A 1 111 ? 33.799 0.947 -31.097 1.00 96.44 111 ASP A O 1
ATOM 920 N N . ASN A 1 112 ? 35.933 1.566 -31.442 1.00 96.12 112 ASN A N 1
ATOM 921 C CA . ASN A 1 112 ? 36.257 1.752 -30.022 1.00 96.12 112 ASN A CA 1
ATOM 922 C C . ASN A 1 112 ? 35.366 2.813 -29.348 1.00 96.12 112 ASN A C 1
ATOM 924 O O . ASN A 1 112 ? 34.892 2.602 -28.229 1.00 96.12 112 ASN A O 1
ATOM 928 N N . ALA A 1 113 ? 35.092 3.934 -30.025 1.00 95.50 113 ALA A N 1
ATOM 929 C CA . ALA A 1 113 ? 34.186 4.964 -29.519 1.00 95.50 113 ALA A CA 1
ATOM 930 C C . ALA A 1 113 ? 32.736 4.455 -29.397 1.00 95.50 113 ALA A C 1
ATOM 932 O O . ALA A 1 113 ? 32.057 4.766 -28.416 1.00 95.50 113 ALA A O 1
ATOM 933 N N . SER A 1 114 ? 32.271 3.631 -30.344 1.00 96.69 114 SER A N 1
ATOM 934 C CA . SER A 1 114 ? 30.934 3.025 -30.300 1.00 96.69 114 SER A CA 1
ATOM 935 C C . SER A 1 114 ? 30.780 2.042 -29.131 1.00 96.69 114 SER A C 1
ATOM 937 O O . SER A 1 114 ? 29.775 2.081 -28.420 1.00 96.69 114 SER A O 1
ATOM 939 N N . ALA A 1 115 ? 31.811 1.233 -28.857 1.00 96.19 115 ALA A N 1
ATOM 940 C CA . ALA A 1 115 ? 31.840 0.314 -27.723 1.00 96.19 115 ALA A CA 1
ATOM 941 C C . ALA A 1 115 ? 31.832 1.065 -26.380 1.00 96.19 115 ALA A C 1
ATOM 943 O O . ALA A 1 115 ? 31.070 0.711 -25.477 1.00 96.19 115 ALA A O 1
ATOM 944 N N . ALA A 1 116 ? 32.614 2.145 -26.263 1.00 97.06 116 ALA A N 1
ATOM 945 C CA . ALA A 1 116 ? 32.620 3.005 -25.080 1.00 97.06 116 ALA A CA 1
ATOM 946 C C . ALA A 1 116 ? 31.257 3.682 -24.841 1.00 97.06 116 ALA A C 1
ATOM 948 O O . ALA A 1 116 ? 30.779 3.719 -23.707 1.00 97.06 116 ALA A O 1
ATOM 949 N N . LEU A 1 117 ? 30.595 4.161 -25.901 1.00 97.19 117 LEU A N 1
ATOM 950 C CA . LEU A 1 117 ? 29.258 4.755 -25.820 1.00 97.19 117 LEU A CA 1
ATOM 951 C C . LEU A 1 117 ? 28.192 3.715 -25.435 1.00 97.19 117 LEU A C 1
ATOM 953 O O . LEU A 1 117 ? 27.327 4.004 -24.610 1.00 97.19 117 LEU A O 1
ATOM 957 N N . SER A 1 118 ? 28.283 2.487 -25.955 1.00 96.69 118 SER A N 1
ATOM 958 C CA . SER A 1 118 ? 27.403 1.387 -25.541 1.00 96.69 118 SER A CA 1
ATOM 959 C C . SER A 1 118 ? 27.591 1.028 -24.064 1.00 96.69 118 SER A C 1
ATOM 961 O O . SER A 1 118 ? 26.603 0.806 -23.370 1.00 96.69 118 SER A O 1
ATOM 963 N N . ALA A 1 119 ? 28.831 0.997 -23.565 1.00 96.75 119 ALA A N 1
ATOM 964 C CA . ALA A 1 119 ? 29.114 0.742 -22.154 1.00 96.75 119 ALA A CA 1
ATOM 965 C C . ALA A 1 119 ? 28.589 1.868 -21.244 1.00 96.75 119 ALA A C 1
ATOM 967 O O . ALA A 1 119 ? 28.010 1.588 -20.194 1.00 96.75 119 ALA A O 1
ATOM 968 N N . LEU A 1 120 ? 28.739 3.130 -21.660 1.00 96.75 120 LEU A N 1
ATOM 969 C CA . LEU A 1 120 ? 28.218 4.286 -20.928 1.00 96.75 120 LEU A CA 1
ATOM 970 C C . LEU A 1 120 ? 26.683 4.283 -20.872 1.00 96.75 120 LEU A C 1
ATOM 972 O O . LEU A 1 120 ? 26.117 4.513 -19.807 1.00 96.75 120 LEU A O 1
ATOM 976 N N . ASN A 1 121 ? 26.002 3.953 -21.973 1.00 95.75 121 ASN A N 1
ATOM 977 C CA . ASN A 1 121 ? 24.541 3.818 -21.990 1.00 95.75 121 ASN A CA 1
ATOM 978 C C . ASN A 1 121 ? 24.051 2.728 -21.020 1.00 95.75 121 ASN A C 1
ATOM 980 O O . ASN A 1 121 ? 23.066 2.942 -20.314 1.00 95.75 121 ASN A O 1
ATOM 984 N N . SER A 1 122 ? 24.760 1.597 -20.921 1.00 96.19 122 SER A N 1
ATOM 985 C CA . SER A 1 122 ? 24.451 0.549 -19.937 1.00 96.19 122 SER A CA 1
ATOM 986 C C . SER A 1 122 ? 24.616 1.034 -18.491 1.00 96.19 122 SER A C 1
ATOM 988 O O . SER A 1 122 ? 23.794 0.706 -17.640 1.00 96.19 122 SER A O 1
ATOM 990 N N . GLN A 1 123 ? 25.638 1.851 -18.206 1.00 98.19 123 GLN A N 1
ATOM 991 C CA . GLN A 1 123 ? 25.827 2.468 -16.884 1.00 98.19 123 GLN A CA 1
ATOM 992 C C . GLN A 1 123 ? 24.736 3.499 -16.561 1.00 98.19 123 GLN A C 1
ATOM 994 O O . GLN A 1 123 ? 24.277 3.561 -15.425 1.00 98.19 123 GLN A O 1
ATOM 999 N N . VAL A 1 124 ? 24.291 4.285 -17.547 1.00 97.62 124 VAL A N 1
ATOM 1000 C CA . VAL A 1 124 ? 23.179 5.236 -17.380 1.00 97.62 124 VAL A CA 1
ATOM 1001 C C . VAL A 1 124 ? 21.878 4.504 -17.047 1.00 97.62 124 VAL A C 1
ATOM 1003 O O . VAL A 1 124 ? 21.175 4.932 -16.136 1.00 97.62 124 VAL A O 1
ATOM 1006 N N . TRP A 1 125 ? 21.581 3.391 -17.724 1.00 96.50 125 TRP A N 1
ATOM 1007 C CA . TRP A 1 125 ? 20.396 2.573 -17.437 1.00 96.50 125 TRP A CA 1
ATOM 1008 C C . TRP A 1 125 ? 20.433 1.960 -16.027 1.00 96.50 125 TRP A C 1
ATOM 1010 O O . TRP A 1 125 ? 19.457 2.047 -15.285 1.00 96.50 125 TRP A O 1
ATOM 1020 N N . GLU A 1 126 ? 21.581 1.419 -15.615 1.00 97.12 126 GLU A N 1
ATOM 1021 C CA . GLU A 1 126 ? 21.773 0.888 -14.259 1.00 97.12 126 GLU A CA 1
ATOM 1022 C C . GLU A 1 126 ? 21.579 1.976 -13.185 1.00 97.12 126 GLU A C 1
ATOM 1024 O O . GLU A 1 126 ? 20.845 1.779 -12.217 1.00 97.12 126 GLU A O 1
ATOM 1029 N N . LEU A 1 127 ? 22.152 3.168 -13.387 1.00 97.06 127 LEU A N 1
ATOM 1030 C CA . LEU A 1 127 ? 21.963 4.311 -12.485 1.00 97.06 127 LEU A CA 1
ATOM 1031 C C . LEU A 1 127 ? 20.514 4.828 -12.467 1.00 97.06 127 LEU A C 1
ATOM 1033 O O . LEU A 1 127 ? 20.060 5.312 -11.431 1.00 97.06 127 LEU A O 1
ATOM 1037 N N . GLN A 1 128 ? 19.773 4.720 -13.574 1.00 97.75 128 GLN A N 1
ATOM 1038 C CA . GLN A 1 128 ? 18.346 5.058 -13.631 1.00 97.75 128 GLN A CA 1
ATOM 1039 C C . GLN A 1 128 ? 17.498 4.077 -12.809 1.00 97.75 128 GLN A C 1
ATOM 1041 O O . GLN A 1 128 ? 16.650 4.523 -12.038 1.00 97.75 128 GLN A O 1
ATOM 1046 N N . ASN A 1 129 ? 17.769 2.771 -12.899 1.00 95.94 129 ASN A N 1
ATOM 1047 C CA . ASN A 1 129 ? 17.105 1.764 -12.065 1.00 95.94 129 ASN A CA 1
ATOM 1048 C C . ASN A 1 129 ? 17.406 1.988 -10.578 1.00 95.94 129 ASN A C 1
ATOM 1050 O O . ASN A 1 129 ? 16.492 2.025 -9.760 1.00 95.94 129 ASN A O 1
ATOM 1054 N N . GLN A 1 130 ? 18.678 2.208 -10.227 1.00 98.00 130 GLN A N 1
ATOM 1055 C CA . GLN A 1 130 ? 19.076 2.503 -8.849 1.00 98.00 130 GLN A CA 1
ATOM 1056 C C . GLN A 1 130 ? 18.414 3.788 -8.330 1.00 98.00 130 GLN A C 1
ATOM 1058 O O . GLN A 1 130 ? 17.985 3.831 -7.178 1.00 98.00 130 GLN A O 1
ATOM 1063 N N . LEU A 1 131 ? 18.282 4.832 -9.156 1.00 96.94 131 LEU A N 1
ATOM 1064 C CA . LEU A 1 131 ? 17.570 6.056 -8.777 1.00 96.94 131 LEU A CA 1
ATOM 1065 C C . LEU A 1 131 ? 16.080 5.793 -8.505 1.00 96.94 131 LEU A C 1
ATOM 1067 O O . LEU A 1 131 ? 15.571 6.287 -7.501 1.00 96.94 131 LEU A O 1
ATOM 1071 N N . ALA A 1 132 ? 15.409 4.998 -9.343 1.00 95.69 132 ALA A N 1
ATOM 1072 C CA . ALA A 1 132 ? 14.004 4.632 -9.155 1.00 95.69 132 ALA A CA 1
ATOM 1073 C C . ALA A 1 132 ? 13.784 3.821 -7.862 1.00 95.69 132 ALA A C 1
ATOM 1075 O O . ALA A 1 132 ? 12.891 4.146 -7.081 1.00 95.69 132 ALA A O 1
ATOM 1076 N N . THR A 1 133 ? 14.646 2.840 -7.570 1.00 96.56 133 THR A N 1
ATOM 1077 C CA . THR A 1 133 ? 14.603 2.083 -6.304 1.00 96.56 133 THR A CA 1
ATOM 1078 C C . THR A 1 133 ? 14.778 3.006 -5.094 1.00 96.56 133 THR A C 1
ATOM 1080 O O . THR A 1 133 ? 13.973 2.973 -4.167 1.00 96.56 133 THR A O 1
ATOM 1083 N N . ASN A 1 134 ? 15.773 3.902 -5.126 1.00 95.31 134 ASN A N 1
ATOM 1084 C CA . ASN A 1 134 ? 16.009 4.874 -4.051 1.00 95.31 134 ASN A CA 1
ATOM 1085 C C . ASN A 1 134 ? 14.847 5.878 -3.876 1.00 95.31 134 ASN A C 1
ATOM 1087 O O . ASN A 1 134 ? 14.635 6.386 -2.774 1.00 95.31 134 ASN A O 1
ATOM 1091 N N . GLN A 1 135 ? 14.096 6.188 -4.939 1.00 97.12 135 GLN A N 1
ATOM 1092 C CA . GLN A 1 135 ? 12.878 7.004 -4.856 1.00 97.12 135 GLN A CA 1
ATOM 1093 C C . GLN A 1 135 ? 11.754 6.237 -4.144 1.00 97.12 135 GLN A C 1
ATOM 1095 O O . GLN A 1 135 ? 11.200 6.751 -3.173 1.00 97.12 135 GLN A O 1
ATOM 1100 N N . GLN A 1 136 ? 11.506 4.984 -4.535 1.00 96.69 136 GLN A N 1
ATOM 1101 C CA . GLN A 1 136 ? 10.500 4.124 -3.907 1.00 96.69 136 GLN A CA 1
ATOM 1102 C C . GLN A 1 136 ? 10.795 3.865 -2.415 1.00 96.69 136 GLN A C 1
ATOM 1104 O O . GLN A 1 136 ? 9.895 3.954 -1.578 1.00 96.69 136 GLN A O 1
ATOM 1109 N N . GLU A 1 137 ? 12.055 3.600 -2.048 1.00 97.31 137 GLU A N 1
ATOM 1110 C CA . GLU A 1 137 ? 12.469 3.463 -0.642 1.00 97.31 137 GLU A CA 1
ATOM 1111 C C . GLU A 1 137 ? 12.220 4.752 0.157 1.00 97.31 137 GLU A C 1
ATOM 1113 O O . GLU A 1 137 ? 11.738 4.709 1.293 1.00 97.31 137 GLU A O 1
ATOM 1118 N N . ARG A 1 138 ? 12.498 5.918 -0.439 1.00 97.69 138 ARG A N 1
ATOM 1119 C CA . ARG A 1 138 ? 12.271 7.218 0.204 1.00 97.69 138 ARG A CA 1
ATOM 1120 C C . ARG A 1 138 ? 10.788 7.478 0.462 1.00 97.69 138 ARG A C 1
ATOM 1122 O O . ARG A 1 138 ? 10.447 7.949 1.545 1.00 97.69 138 ARG A O 1
ATOM 1129 N N . GLU A 1 139 ? 9.918 7.148 -0.487 1.00 96.00 139 GLU A N 1
ATOM 1130 C CA . GLU A 1 139 ? 8.463 7.291 -0.353 1.00 96.00 139 GLU A CA 1
ATOM 1131 C C . GLU A 1 139 ? 7.908 6.386 0.761 1.00 96.00 139 GLU A C 1
ATOM 1133 O O . GLU A 1 139 ? 7.144 6.850 1.612 1.00 96.00 139 GLU A O 1
ATOM 1138 N N . GLN A 1 140 ? 8.379 5.135 0.848 1.00 96.81 140 GLN A N 1
ATOM 1139 C CA . GLN A 1 140 ? 8.049 4.225 1.955 1.00 96.81 140 GLN A CA 1
ATOM 1140 C C . GLN A 1 140 ? 8.501 4.779 3.318 1.00 96.81 140 GLN A C 1
ATOM 1142 O O . GLN A 1 140 ? 7.749 4.726 4.294 1.00 96.81 140 GLN A O 1
ATOM 1147 N N . ILE A 1 141 ? 9.709 5.350 3.397 1.00 96.50 141 ILE A N 1
ATOM 1148 C CA . ILE A 1 141 ? 10.225 5.986 4.620 1.00 96.50 141 ILE A CA 1
ATOM 1149 C C . ILE A 1 141 ? 9.385 7.214 5.006 1.00 96.50 141 ILE A C 1
ATOM 1151 O O . ILE A 1 141 ? 9.087 7.396 6.186 1.00 96.50 141 ILE A O 1
ATOM 1155 N N . GLN A 1 142 ? 8.960 8.035 4.040 1.00 97.06 142 GLN A N 1
ATOM 1156 C CA . GLN A 1 142 ? 8.116 9.208 4.298 1.00 97.06 142 GLN A CA 1
ATOM 1157 C C . GLN A 1 142 ? 6.723 8.816 4.811 1.00 97.06 142 GLN A C 1
ATOM 1159 O O . GLN A 1 142 ? 6.281 9.360 5.823 1.00 97.06 142 GLN A O 1
ATOM 1164 N N . SER A 1 143 ? 6.072 7.829 4.185 1.00 95.25 143 SER A N 1
ATOM 1165 C CA . SER A 1 143 ? 4.787 7.282 4.652 1.00 95.25 143 SER A CA 1
ATOM 1166 C C . SER A 1 143 ? 4.880 6.758 6.093 1.00 95.25 143 SER A C 1
ATOM 1168 O O . SER A 1 143 ? 4.037 7.070 6.935 1.00 95.25 143 SER A O 1
ATOM 1170 N N . ARG A 1 144 ? 5.966 6.046 6.416 1.00 97.50 144 ARG A N 1
ATOM 1171 C CA . ARG A 1 144 ? 6.213 5.503 7.758 1.00 97.50 144 ARG A CA 1
ATOM 1172 C C . ARG A 1 144 ? 6.579 6.565 8.803 1.00 97.50 144 ARG A C 1
ATOM 1174 O O . ARG A 1 144 ? 6.283 6.364 9.978 1.00 97.50 144 ARG A O 1
ATOM 1181 N N . SER A 1 145 ? 7.194 7.685 8.411 1.00 97.44 145 SER A N 1
ATOM 1182 C CA . SER A 1 145 ? 7.395 8.836 9.310 1.00 97.44 145 SER A CA 1
ATOM 1183 C C . SER A 1 145 ? 6.045 9.428 9.718 1.00 97.44 145 SER A C 1
ATOM 1185 O O . SER A 1 145 ? 5.753 9.533 10.906 1.00 97.44 145 SER A O 1
ATOM 1187 N N . TRP A 1 146 ? 5.176 9.684 8.737 1.00 95.19 146 TRP A N 1
ATOM 1188 C CA . TRP A 1 146 ? 3.836 10.233 8.952 1.00 95.19 146 TRP A CA 1
ATOM 1189 C C . TRP A 1 146 ? 2.948 9.327 9.827 1.00 95.19 146 TRP A C 1
ATOM 1191 O O . TRP A 1 146 ? 2.281 9.808 10.742 1.00 95.19 146 TRP A O 1
ATOM 1201 N N . GLU A 1 147 ? 2.996 8.004 9.624 1.00 95.88 147 GLU A N 1
ATOM 1202 C CA . GLU A 1 147 ? 2.307 7.037 10.495 1.00 95.88 147 GLU A CA 1
ATOM 1203 C C . GLU A 1 147 ? 2.796 7.125 11.955 1.00 95.88 147 GLU A C 1
ATOM 1205 O O . GLU A 1 147 ? 1.991 7.144 12.889 1.00 95.88 147 GLU A O 1
ATOM 1210 N N . LEU A 1 148 ? 4.114 7.215 12.170 1.00 95.44 148 LEU A N 1
ATOM 1211 C CA . LEU A 1 148 ? 4.705 7.331 13.507 1.00 95.44 148 LEU A CA 1
ATOM 1212 C C . LEU A 1 148 ? 4.400 8.681 14.172 1.00 95.44 148 LEU A C 1
ATOM 1214 O O . LEU A 1 148 ? 4.165 8.715 15.380 1.00 95.44 148 LEU A O 1
ATOM 1218 N N . GLU A 1 149 ? 4.364 9.769 13.404 1.00 97.31 149 GLU A N 1
ATOM 1219 C CA . GLU A 1 149 ? 3.991 11.109 13.870 1.00 97.31 149 GLU A CA 1
ATOM 1220 C C . GLU A 1 149 ? 2.529 11.141 14.349 1.00 97.31 149 GLU A C 1
ATOM 1222 O O . GLU A 1 149 ? 2.264 11.557 15.481 1.00 97.31 149 GLU A O 1
ATOM 1227 N N . ASN A 1 150 ? 1.595 10.592 13.563 1.00 95.44 150 ASN A N 1
ATOM 1228 C CA . ASN A 1 150 ? 0.187 10.459 13.956 1.00 95.44 150 ASN A CA 1
ATOM 1229 C C . ASN A 1 150 ? 0.009 9.564 15.192 1.00 95.44 150 ASN A C 1
ATOM 1231 O O . ASN A 1 150 ? -0.705 9.920 16.127 1.00 95.44 150 ASN A O 1
ATOM 1235 N N . ARG A 1 151 ? 0.700 8.418 15.250 1.00 97.81 151 ARG A N 1
ATOM 1236 C CA . ARG A 1 151 ? 0.642 7.518 16.416 1.00 97.81 151 ARG A CA 1
ATOM 1237 C C . ARG A 1 151 ? 1.205 8.162 17.683 1.00 97.81 151 ARG A C 1
ATOM 1239 O O . ARG A 1 151 ? 0.722 7.872 18.775 1.00 97.81 151 ARG A O 1
ATOM 1246 N N . LEU A 1 152 ? 2.201 9.039 17.560 1.00 96.81 152 LEU A N 1
ATOM 1247 C CA . LEU A 1 152 ? 2.736 9.805 18.685 1.00 96.81 152 LEU A CA 1
ATOM 1248 C C . LEU A 1 152 ? 1.742 10.882 19.156 1.00 96.81 152 LEU A C 1
ATOM 1250 O O . LEU A 1 152 ? 1.622 11.097 20.364 1.00 96.81 152 LEU A O 1
ATOM 1254 N N . ALA A 1 153 ? 0.979 11.487 18.239 1.00 96.56 153 ALA A N 1
ATOM 1255 C CA . ALA A 1 153 ? -0.132 12.377 18.575 1.00 96.56 153 ALA A CA 1
ATOM 1256 C C . ALA A 1 153 ? -1.256 11.636 19.329 1.00 96.56 153 ALA A C 1
ATOM 1258 O O . ALA A 1 153 ? -1.569 12.040 20.453 1.00 96.56 153 ALA A O 1
ATOM 1259 N N . ASP A 1 154 ? -1.764 10.514 18.795 1.00 95.69 154 ASP A N 1
ATOM 1260 C CA . ASP A 1 154 ? -2.772 9.650 19.445 1.00 95.69 154 ASP A CA 1
ATOM 1261 C C . ASP A 1 154 ? -2.339 9.273 20.880 1.00 95.69 154 ASP A C 1
ATOM 1263 O O . ASP A 1 154 ? -3.089 9.452 21.843 1.00 95.69 154 ASP A O 1
ATOM 1267 N N . ILE A 1 155 ? -1.090 8.814 21.052 1.00 96.56 155 ILE A N 1
ATOM 1268 C CA . ILE A 1 155 ? -0.527 8.445 22.364 1.00 96.56 155 ILE A CA 1
ATOM 1269 C C . ILE A 1 155 ? -0.436 9.655 23.309 1.00 96.56 155 ILE A C 1
ATOM 1271 O O . ILE A 1 155 ? -0.680 9.514 24.510 1.00 96.56 155 ILE A O 1
ATOM 1275 N N . SER A 1 156 ? -0.103 10.847 22.803 1.00 96.94 156 SER A N 1
ATOM 1276 C CA . SER A 1 156 ? -0.032 12.061 23.628 1.00 96.94 156 SER A CA 1
ATOM 1277 C C . SER A 1 156 ? -1.407 12.490 24.155 1.00 96.94 156 SER A C 1
ATOM 1279 O O . SER A 1 156 ? -1.527 12.843 25.331 1.00 96.94 156 SER A O 1
ATOM 1281 N N . GLN A 1 157 ? -2.454 12.370 23.331 1.00 97.00 157 GLN A N 1
ATOM 1282 C CA . GLN A 1 157 ? -3.834 12.648 23.724 1.00 97.00 157 GLN A CA 1
ATOM 1283 C C . GLN A 1 157 ? -4.342 11.604 24.726 1.00 97.00 157 GLN A C 1
ATOM 1285 O O . GLN A 1 157 ? -4.877 11.974 25.771 1.00 97.00 157 GLN A O 1
ATOM 1290 N N . ALA A 1 158 ? -4.106 10.313 24.465 1.00 95.94 158 ALA A N 1
ATOM 1291 C CA . ALA A 1 158 ? -4.466 9.234 25.386 1.00 95.94 158 ALA A CA 1
ATOM 1292 C C . ALA A 1 158 ? -3.797 9.400 26.763 1.00 95.94 158 ALA A C 1
ATOM 1294 O O . ALA A 1 158 ? -4.448 9.212 27.792 1.00 95.94 158 ALA A O 1
ATOM 1295 N N . ARG A 1 159 ? -2.525 9.830 26.806 1.00 97.94 159 ARG A N 1
ATOM 1296 C CA . ARG A 1 159 ? -1.849 10.143 28.075 1.00 97.94 159 ARG A CA 1
ATOM 1297 C C . ARG A 1 159 ? -2.518 11.309 28.803 1.00 97.94 159 ARG A C 1
ATOM 1299 O O . ARG A 1 159 ? -2.723 11.209 30.004 1.00 97.94 159 ARG A O 1
ATOM 1306 N N . SER A 1 160 ? -2.891 12.377 28.092 1.00 97.00 160 SER A N 1
ATOM 1307 C CA . SER A 1 160 ? -3.566 13.536 28.695 1.00 97.00 160 SER A CA 1
ATOM 1308 C C . SER A 1 160 ? -4.944 13.199 29.279 1.00 97.00 160 SER A C 1
ATOM 1310 O O . SER A 1 160 ? -5.351 13.833 30.250 1.00 97.00 160 SER A O 1
ATOM 1312 N N . LEU A 1 161 ? -5.658 12.221 28.708 1.00 96.31 161 LEU A N 1
ATOM 1313 C CA . LEU A 1 161 ? -6.923 11.725 29.258 1.00 96.31 161 LEU A CA 1
ATOM 1314 C C . LEU A 1 161 ? -6.685 10.924 30.546 1.00 96.31 161 LEU A C 1
ATOM 1316 O O . LEU A 1 161 ? -7.250 11.267 31.581 1.00 96.31 161 LEU A O 1
ATOM 1320 N N . LEU A 1 162 ? -5.772 9.946 30.515 1.00 96.06 162 LEU A N 1
ATOM 1321 C CA . LEU A 1 162 ? -5.381 9.154 31.693 1.00 96.06 162 LEU A CA 1
ATOM 1322 C C . LEU A 1 162 ? -4.852 10.022 32.849 1.00 96.06 162 LEU A C 1
ATOM 1324 O O . LEU A 1 162 ? -5.082 9.718 34.017 1.00 96.06 162 LEU A O 1
ATOM 1328 N N . GLU A 1 163 ? -4.147 11.111 32.536 1.00 97.69 163 GLU A N 1
ATOM 1329 C CA . GLU A 1 163 ? -3.613 12.065 33.516 1.00 97.69 163 GLU A CA 1
ATOM 1330 C C . GLU A 1 163 ? -4.750 12.854 34.208 1.00 97.69 163 GLU A C 1
ATOM 1332 O O . GLU A 1 163 ? -4.703 13.055 35.421 1.00 97.69 163 GLU A O 1
ATOM 1337 N N . SER A 1 164 ? -5.837 13.176 33.489 1.00 96.19 164 SER A N 1
ATOM 1338 C CA . SER A 1 164 ? -7.059 13.765 34.065 1.00 96.19 164 SER A CA 1
ATOM 1339 C C . SER A 1 164 ? -7.908 12.752 34.849 1.00 96.19 164 SER A C 1
ATOM 1341 O O . SER A 1 164 ? -8.396 13.068 35.935 1.00 96.19 164 SER A O 1
ATOM 1343 N N . GLU A 1 165 ? -8.048 11.516 34.360 1.00 97.25 165 GLU A N 1
ATOM 1344 C CA . GLU A 1 165 ? -8.722 10.428 35.087 1.00 97.25 165 GLU A CA 1
ATOM 1345 C C . GLU A 1 165 ? -8.029 10.128 36.426 1.00 97.25 165 GLU A C 1
ATOM 1347 O O . GLU A 1 165 ? -8.697 9.938 37.445 1.00 97.25 165 GLU A O 1
ATOM 1352 N N . LEU A 1 166 ? -6.692 10.163 36.455 1.00 96.75 166 LEU A N 1
ATOM 1353 C CA . LEU A 1 166 ? -5.892 9.995 37.668 1.00 96.75 166 LEU A CA 1
ATOM 1354 C C . LEU A 1 166 ? -6.119 11.128 38.686 1.00 96.75 166 LEU A C 1
ATOM 1356 O O . LEU A 1 166 ? -6.120 10.872 39.895 1.00 96.75 166 LEU A O 1
ATOM 1360 N N . GLU A 1 167 ? -6.304 12.370 38.234 1.00 96.25 167 GLU A N 1
ATOM 1361 C CA . GLU A 1 167 ? -6.579 13.519 39.107 1.00 96.25 167 GLU A CA 1
ATOM 1362 C C . GLU A 1 167 ? -8.010 13.476 39.678 1.00 96.25 167 GLU A C 1
ATOM 1364 O O . GLU A 1 167 ? -8.205 13.685 40.882 1.00 96.25 167 GLU A O 1
ATOM 1369 N N . ASN A 1 168 ? -8.992 13.073 38.864 1.00 95.81 168 ASN A N 1
ATOM 1370 C CA . ASN A 1 168 ? -10.362 12.800 39.314 1.00 95.81 168 ASN A CA 1
ATOM 1371 C C . ASN A 1 168 ? -10.384 11.673 40.363 1.00 95.81 168 ASN A C 1
ATOM 1373 O O . ASN A 1 168 ? -10.849 11.878 41.484 1.00 95.81 168 ASN A O 1
ATOM 1377 N N . ALA A 1 169 ? -9.769 10.522 40.071 1.00 95.06 169 ALA A N 1
ATOM 1378 C CA . ALA A 1 169 ? -9.711 9.387 40.994 1.00 95.06 169 ALA A CA 1
ATOM 1379 C C . ALA A 1 169 ? -8.968 9.710 42.309 1.00 95.06 169 ALA A C 1
ATOM 1381 O O . ALA A 1 169 ? -9.313 9.187 43.372 1.00 95.06 169 ALA A O 1
ATOM 1382 N N . ASN A 1 170 ? -7.964 10.596 42.282 1.00 95.69 170 ASN A N 1
ATOM 1383 C CA . ASN A 1 170 ? -7.324 11.094 43.505 1.00 95.69 170 ASN A CA 1
ATOM 1384 C C . ASN A 1 170 ? -8.228 12.032 44.314 1.00 95.69 170 ASN A C 1
ATOM 1386 O O . ASN A 1 170 ? -8.175 11.998 45.548 1.00 95.69 170 ASN A O 1
ATOM 1390 N N . SER A 1 171 ? -9.059 12.828 43.645 1.00 96.38 171 SER A N 1
ATOM 1391 C CA . SER A 1 171 ? -10.058 13.692 44.281 1.00 96.38 171 SER A CA 1
ATOM 1392 C C . SER A 1 171 ? -11.158 12.864 44.953 1.00 96.38 171 SER A C 1
ATOM 1394 O O . SER A 1 171 ? -11.439 13.070 46.136 1.00 96.38 171 SER A O 1
ATOM 1396 N N . ASP A 1 172 ? -11.677 11.841 44.271 1.00 95.12 172 ASP A N 1
ATOM 1397 C CA . ASP A 1 172 ? -12.652 10.893 44.826 1.00 95.12 172 ASP A CA 1
ATOM 1398 C C . ASP A 1 172 ? -12.076 10.118 46.018 1.00 95.12 172 ASP A C 1
ATOM 1400 O O . ASP A 1 172 ? -12.701 10.024 47.075 1.00 95.12 172 ASP A O 1
ATOM 1404 N N . ARG A 1 173 ? -10.832 9.631 45.906 1.00 97.50 173 ARG A N 1
ATOM 1405 C CA . ARG A 1 173 ? -10.109 8.986 47.016 1.00 97.50 173 ARG A CA 1
ATOM 1406 C C . ARG A 1 173 ? -9.929 9.927 48.215 1.00 97.50 173 ARG A C 1
ATOM 1408 O O . ARG A 1 173 ? -9.966 9.466 49.356 1.00 97.50 173 ARG A O 1
ATOM 1415 N N . SER A 1 174 ? -9.735 11.226 47.980 1.00 96.38 174 SER A N 1
ATOM 1416 C CA . SER A 1 174 ? -9.679 12.244 49.037 1.00 96.38 174 SER A CA 1
ATOM 1417 C C . SER A 1 174 ? -11.040 12.398 49.730 1.00 96.38 174 SER A C 1
ATOM 1419 O O . SER A 1 174 ? -11.117 12.354 50.958 1.00 96.38 174 SER A O 1
ATOM 1421 N N . HIS A 1 175 ? -12.123 12.485 48.951 1.00 95.44 175 HIS A N 1
ATOM 1422 C CA . HIS A 1 175 ? -13.491 12.614 49.459 1.00 95.44 175 HIS A CA 1
ATOM 1423 C C . HIS A 1 175 ? -13.957 11.373 50.241 1.00 95.44 175 HIS A C 1
ATOM 1425 O O . HIS A 1 175 ? -14.497 11.494 51.338 1.00 95.44 175 HIS A O 1
ATOM 1431 N N . LEU A 1 176 ? -13.674 10.168 49.741 1.00 95.56 176 LEU A N 1
ATOM 1432 C CA . LEU A 1 176 ? -13.909 8.919 50.473 1.00 95.56 176 LEU A CA 1
ATOM 1433 C C . LEU A 1 176 ? -13.078 8.855 51.766 1.00 95.56 176 LEU A C 1
ATOM 1435 O O . LEU A 1 176 ? -13.554 8.355 52.784 1.00 95.56 176 LEU A O 1
ATOM 1439 N N . GLY A 1 177 ? -11.863 9.412 51.762 1.00 96.00 177 GLY A N 1
ATOM 1440 C CA . GLY A 1 177 ? -11.031 9.553 52.958 1.00 96.00 177 GLY A CA 1
ATOM 1441 C C . GLY A 1 177 ? -11.657 10.443 54.038 1.00 96.00 177 GLY A C 1
ATOM 1442 O O . GLY A 1 177 ? -11.617 10.084 55.217 1.00 96.00 177 GLY A O 1
ATOM 1443 N N . THR A 1 178 ? -12.278 11.570 53.667 1.00 96.81 178 THR A N 1
ATOM 1444 C CA . THR A 1 178 ? -12.985 12.420 54.641 1.00 96.81 178 THR A CA 1
ATOM 1445 C C . THR A 1 178 ? -14.293 11.784 55.109 1.00 96.81 178 THR A C 1
ATOM 1447 O O . 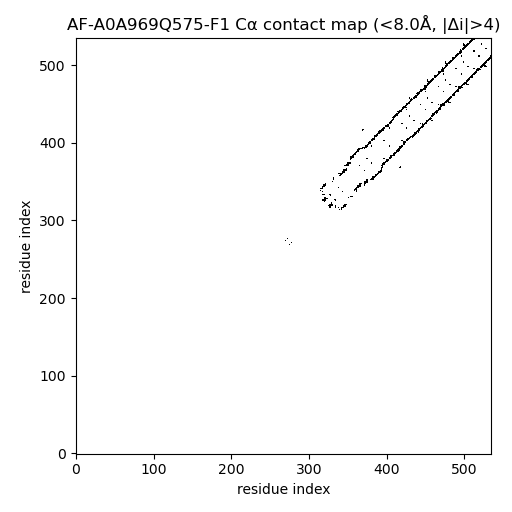THR A 1 178 ? -14.541 11.778 56.313 1.00 96.81 178 THR A O 1
ATOM 1450 N N . GLN A 1 179 ? -15.072 11.158 54.218 1.00 96.94 179 GLN A N 1
ATOM 1451 C CA . GLN A 1 179 ? -16.275 10.398 54.592 1.00 96.94 179 GLN A CA 1
ATOM 1452 C C . GLN A 1 179 ? -15.973 9.253 55.575 1.00 96.94 179 GLN A C 1
ATOM 1454 O O . GLN A 1 179 ? -16.718 9.048 56.531 1.00 96.94 179 GLN A O 1
ATOM 1459 N N . LEU A 1 180 ? -14.869 8.520 55.388 1.00 96.19 180 LEU A N 1
ATOM 1460 C CA . LEU A 1 180 ? -14.456 7.462 56.316 1.00 96.19 180 LEU A CA 1
ATOM 1461 C C . LEU A 1 180 ? -14.091 8.013 57.702 1.00 96.19 180 LEU A C 1
ATOM 1463 O O . LEU A 1 180 ? -14.447 7.397 58.703 1.00 96.19 180 LEU A O 1
ATOM 1467 N N . SER A 1 181 ? -13.431 9.172 57.771 1.00 96.12 181 SER A N 1
ATOM 1468 C CA . SER A 1 181 ? -13.129 9.858 59.037 1.00 96.12 181 SER A CA 1
ATOM 1469 C C . SER A 1 181 ? -14.408 10.333 59.747 1.00 96.12 181 SER A C 1
ATOM 1471 O O . SER A 1 181 ? -14.584 10.112 60.945 1.00 96.12 181 SER A O 1
ATOM 1473 N N . GLU A 1 182 ? -15.349 10.905 58.992 1.00 96.12 182 GLU A N 1
ATOM 1474 C CA . GLU A 1 182 ? -16.672 11.325 59.469 1.00 96.12 182 GLU A CA 1
ATOM 1475 C C . GLU A 1 182 ? -17.450 10.140 60.077 1.00 96.12 182 GLU A C 1
ATOM 1477 O O . GLU A 1 182 ? -17.890 10.196 61.226 1.00 96.12 182 GLU A O 1
ATOM 1482 N N . LEU A 1 183 ? -17.530 9.014 59.357 1.00 94.69 183 LEU A N 1
ATOM 1483 C CA . LEU A 1 183 ? -18.181 7.788 59.832 1.00 94.69 183 LEU A CA 1
ATOM 1484 C C . LEU A 1 183 ? -17.470 7.166 61.045 1.00 94.69 183 LEU A C 1
ATOM 1486 O O . LEU A 1 183 ? -18.138 6.681 61.957 1.00 94.69 183 LEU A O 1
ATOM 1490 N N . GLN A 1 184 ? -16.135 7.203 61.106 1.00 96.88 184 GLN A N 1
ATOM 1491 C CA . GLN A 1 184 ? -15.379 6.742 62.278 1.00 96.88 184 GLN A CA 1
ATOM 1492 C C . GLN A 1 184 ? -15.703 7.573 63.529 1.00 96.88 184 GLN A C 1
ATOM 1494 O O . GLN A 1 184 ? -15.915 6.999 64.600 1.00 96.88 184 GLN A O 1
ATOM 1499 N N . ASN A 1 185 ? -15.825 8.897 63.393 1.00 94.94 185 ASN A N 1
ATOM 1500 C CA . ASN A 1 185 ? -16.247 9.777 64.486 1.00 94.94 185 ASN A CA 1
ATOM 1501 C C . ASN A 1 185 ? -17.696 9.490 64.919 1.00 94.94 185 ASN A C 1
ATOM 1503 O O . ASN A 1 185 ? -17.967 9.377 66.114 1.00 94.94 185 ASN A O 1
ATOM 1507 N N . GLN A 1 186 ? -18.618 9.295 63.971 1.00 96.38 186 GLN A N 1
ATOM 1508 C CA . GLN A 1 186 ? -20.013 8.944 64.273 1.00 96.38 186 GLN A CA 1
ATOM 1509 C C . GLN A 1 186 ? -20.131 7.592 65.000 1.00 96.38 186 GLN A C 1
ATOM 1511 O O . GLN A 1 186 ? -20.879 7.481 65.972 1.00 96.38 186 GLN A O 1
ATOM 1516 N N . ILE A 1 187 ? -19.347 6.583 64.600 1.00 95.94 187 ILE A N 1
ATOM 1517 C CA . ILE A 1 187 ? -19.271 5.281 65.285 1.00 95.94 187 ILE A CA 1
ATOM 1518 C C . ILE A 1 187 ? -18.697 5.430 66.703 1.00 95.94 187 ILE A C 1
ATOM 1520 O O . ILE A 1 187 ? -19.188 4.782 67.631 1.00 95.94 187 ILE A O 1
ATOM 1524 N N . ALA A 1 188 ? -17.694 6.292 66.903 1.00 95.25 188 ALA A N 1
ATOM 1525 C CA . ALA A 1 188 ? -17.140 6.568 68.228 1.00 95.25 188 ALA A CA 1
ATOM 1526 C C . ALA A 1 188 ? -18.183 7.210 69.163 1.00 95.25 188 ALA A C 1
ATOM 1528 O O . ALA A 1 188 ? -18.357 6.734 70.288 1.00 95.25 188 ALA A O 1
ATOM 1529 N N . THR A 1 189 ? -18.930 8.212 68.682 1.00 95.50 189 THR A N 1
ATOM 1530 C CA . THR A 1 189 ? -20.047 8.829 69.420 1.00 95.50 189 THR A CA 1
ATOM 1531 C C . THR A 1 189 ? -21.138 7.806 69.736 1.00 95.50 189 THR A C 1
ATOM 1533 O O . THR A 1 189 ? -21.456 7.600 70.903 1.00 95.50 189 THR A O 1
ATOM 1536 N N . ALA A 1 190 ? -21.629 7.053 68.745 1.00 93.81 190 ALA A N 1
ATOM 1537 C CA . ALA A 1 190 ? -22.662 6.038 68.965 1.00 93.81 190 ALA A CA 1
ATOM 1538 C C . ALA A 1 190 ? -22.224 4.931 69.949 1.00 93.81 190 ALA A C 1
ATOM 1540 O O . ALA A 1 190 ? -23.037 4.411 70.715 1.00 93.81 190 ALA A O 1
ATOM 1541 N N . SER A 1 191 ? -20.933 4.579 69.978 1.00 95.06 191 SER A N 1
ATOM 1542 C CA . SER A 1 191 ? -20.372 3.646 70.965 1.00 95.06 191 SER A CA 1
ATOM 1543 C C . SER A 1 191 ? -20.340 4.237 72.383 1.00 95.06 191 SER A C 1
ATOM 1545 O O . SER A 1 191 ? -20.603 3.519 73.356 1.00 95.06 191 SER A O 1
ATOM 1547 N N . HIS A 1 192 ? -20.070 5.539 72.510 1.00 95.88 192 HIS A N 1
ATOM 1548 C CA . HIS A 1 192 ? -20.151 6.269 73.774 1.00 95.88 192 HIS A CA 1
ATOM 1549 C C . HIS A 1 192 ? -21.599 6.348 74.280 1.00 95.88 192 HIS A C 1
ATOM 1551 O O . HIS A 1 192 ? -21.869 5.940 75.410 1.00 95.88 192 HIS A O 1
ATOM 1557 N N . ASP A 1 193 ? -22.539 6.753 73.426 1.00 94.56 193 ASP A N 1
ATOM 1558 C CA . ASP A 1 193 ? -23.963 6.880 73.757 1.00 94.56 193 ASP A CA 1
ATOM 1559 C C . ASP A 1 193 ? -24.570 5.530 74.159 1.00 94.56 193 ASP A C 1
ATOM 1561 O O . ASP A 1 193 ? -25.224 5.418 75.197 1.00 94.56 193 ASP A O 1
ATOM 1565 N N . ARG A 1 194 ? -24.263 4.459 73.411 1.00 96.81 194 ARG A N 1
ATOM 1566 C CA . ARG A 1 194 ? -24.629 3.079 73.773 1.00 96.81 194 ARG A CA 1
ATOM 1567 C C . ARG A 1 194 ? -24.099 2.694 75.158 1.00 96.81 194 ARG A C 1
ATOM 1569 O O . ARG A 1 194 ? -24.777 1.978 75.890 1.00 96.81 194 ARG A O 1
ATOM 1576 N N . SER A 1 195 ? -22.905 3.158 75.526 1.00 95.31 195 SER A N 1
ATOM 1577 C CA . SER A 1 195 ? -22.303 2.878 76.835 1.00 95.31 195 SER A CA 1
ATOM 1578 C C . SER A 1 195 ? -22.974 3.676 77.963 1.00 95.31 195 SER A C 1
ATOM 1580 O O . SER A 1 195 ? -23.207 3.116 79.034 1.00 95.31 195 SER A O 1
ATOM 1582 N N . GLN A 1 196 ? -23.369 4.934 77.719 1.00 95.19 196 GLN A N 1
ATOM 1583 C CA . GLN A 1 196 ? -24.189 5.706 78.663 1.00 95.19 196 GLN A CA 1
ATOM 1584 C C . GLN A 1 196 ? -25.570 5.065 78.868 1.00 95.19 196 GLN A C 1
ATOM 1586 O O . GLN A 1 196 ? -25.969 4.818 80.005 1.00 95.19 196 GLN A O 1
ATOM 1591 N N . LEU A 1 197 ? -26.268 4.726 77.779 1.00 94.31 197 LEU A N 1
ATOM 1592 C CA . LEU A 1 197 ? -27.574 4.058 77.815 1.00 94.31 197 LEU A CA 1
ATOM 1593 C C . LEU A 1 197 ? -27.502 2.712 78.549 1.00 94.31 197 LEU A C 1
ATOM 1595 O O . LEU A 1 197 ? -28.373 2.402 79.356 1.00 94.31 197 LEU A O 1
ATOM 1599 N N . GLN A 1 198 ? -26.440 1.929 78.336 1.00 95.88 198 GLN A N 1
ATOM 1600 C CA . GLN A 1 198 ? -26.237 0.664 79.045 1.00 95.88 198 GLN A CA 1
ATOM 1601 C C . GLN A 1 198 ? -26.018 0.868 80.559 1.00 95.88 198 GLN A C 1
ATOM 1603 O O . GLN A 1 198 ? -26.491 0.054 81.353 1.00 95.88 198 GLN A O 1
ATOM 1608 N N . SER A 1 199 ? -25.383 1.972 80.973 1.00 94.38 199 SER A N 1
ATOM 1609 C CA . SER A 1 199 ? -25.300 2.365 82.388 1.00 94.38 199 SER A CA 1
ATOM 1610 C C . SER A 1 199 ? -26.668 2.769 82.952 1.00 94.38 199 SER A C 1
ATOM 1612 O O . SER A 1 199 ? -27.046 2.294 84.020 1.00 94.38 199 SER A O 1
ATOM 1614 N N . GLN A 1 200 ? -27.440 3.586 82.226 1.00 95.25 200 GLN A N 1
ATOM 1615 C CA . GLN A 1 200 ? -28.785 4.015 82.637 1.00 95.25 200 GLN A CA 1
ATOM 1616 C C . GLN A 1 200 ? -29.755 2.832 82.769 1.00 95.25 200 GLN A C 1
ATOM 1618 O O . GLN A 1 200 ? -30.510 2.762 83.734 1.00 95.25 200 GLN A O 1
ATOM 1623 N N . VAL A 1 201 ? -29.703 1.861 81.851 1.00 95.12 201 VAL A N 1
ATOM 1624 C CA . VAL A 1 201 ? -30.489 0.618 81.945 1.00 95.12 201 VAL A CA 1
ATOM 1625 C C . VAL A 1 201 ? -30.100 -0.193 83.184 1.00 95.12 201 VAL A C 1
ATOM 1627 O O . VAL A 1 201 ? -30.981 -0.717 83.862 1.00 95.12 201 VAL A O 1
ATOM 1630 N N . SER A 1 202 ? -28.808 -0.265 83.527 1.00 93.31 202 SER A N 1
ATOM 1631 C CA . SER A 1 202 ? -28.357 -0.944 84.749 1.00 93.31 202 SER A CA 1
ATOM 1632 C C . SER A 1 202 ? -28.812 -0.227 86.026 1.00 93.31 202 SER A C 1
ATOM 1634 O O . SER A 1 202 ? -29.122 -0.888 87.016 1.00 93.31 202 SER A O 1
ATOM 1636 N N . GLU A 1 203 ? -28.867 1.106 86.018 1.00 93.56 203 GLU A N 1
ATOM 1637 C CA . GLU A 1 203 ? -29.363 1.901 87.145 1.00 93.56 203 GLU A CA 1
ATOM 1638 C C . GLU A 1 203 ? -30.883 1.747 87.312 1.00 93.56 203 GLU A C 1
ATOM 1640 O O . GLU A 1 203 ? -31.354 1.417 88.401 1.00 93.56 203 GLU A O 1
ATOM 1645 N N . LEU A 1 204 ? -31.647 1.883 86.223 1.00 93.25 204 LEU A N 1
ATOM 1646 C CA . LEU A 1 204 ? -33.098 1.674 86.202 1.00 93.25 204 LEU A CA 1
ATOM 1647 C C . LEU A 1 204 ? -33.483 0.248 86.621 1.00 93.25 204 LEU A C 1
ATOM 1649 O O . LEU A 1 204 ? -34.476 0.070 87.323 1.00 93.25 204 LEU A O 1
ATOM 1653 N N . ALA A 1 205 ? -32.691 -0.767 86.259 1.00 93.06 205 ALA A N 1
ATOM 1654 C CA . ALA A 1 205 ? -32.891 -2.136 86.732 1.00 93.06 205 ALA A CA 1
ATOM 1655 C C . ALA A 1 205 ? -32.714 -2.257 88.260 1.00 93.06 205 ALA A C 1
ATOM 1657 O O . ALA A 1 205 ? -33.531 -2.899 88.919 1.00 93.06 205 ALA A O 1
ATOM 1658 N N . GLY A 1 206 ? -31.708 -1.592 88.841 1.00 92.56 206 GLY A N 1
ATOM 1659 C CA . GLY A 1 206 ? -31.514 -1.536 90.296 1.00 92.56 206 GLY A CA 1
ATOM 1660 C C . GLY A 1 206 ? -32.622 -0.766 91.029 1.00 92.56 206 GLY A C 1
ATOM 1661 O O . GLY A 1 206 ? -33.082 -1.191 92.093 1.00 92.56 206 GLY A O 1
ATOM 1662 N N . GLN A 1 207 ? -33.112 0.329 90.439 1.00 94.38 207 GLN A N 1
ATOM 1663 C CA . GLN A 1 207 ? -34.280 1.064 90.941 1.00 94.38 207 GLN A CA 1
ATOM 1664 C C . GLN A 1 207 ? -35.546 0.188 90.896 1.00 94.38 207 GLN A C 1
ATOM 1666 O O . GLN A 1 207 ? -36.281 0.117 91.881 1.00 94.38 207 GLN A O 1
ATOM 1671 N N . LEU A 1 208 ? -35.762 -0.556 89.805 1.00 93.56 208 LEU A N 1
ATOM 1672 C CA . LEU A 1 208 ? -36.876 -1.497 89.652 1.00 93.56 208 LEU A CA 1
ATOM 1673 C C . LEU A 1 208 ? -36.802 -2.661 90.655 1.00 93.56 208 LEU A C 1
ATOM 1675 O O . LEU A 1 208 ? -37.832 -3.069 91.194 1.00 93.56 208 LEU A O 1
ATOM 1679 N N . GLU A 1 209 ? -35.614 -3.201 90.937 1.00 92.88 209 GLU A N 1
ATOM 1680 C CA . GLU A 1 209 ? -35.438 -4.240 91.961 1.00 92.88 209 GLU A CA 1
ATOM 1681 C C . GLU A 1 209 ? -35.742 -3.694 93.367 1.00 92.88 209 GLU A C 1
ATOM 1683 O O . GLU A 1 209 ? -36.398 -4.365 94.167 1.00 92.88 209 GLU A O 1
ATOM 1688 N N . THR A 1 210 ? -35.332 -2.455 93.651 1.00 91.94 210 THR A N 1
ATOM 1689 C CA . THR A 1 210 ? -35.616 -1.765 94.921 1.00 91.94 210 THR A CA 1
ATOM 1690 C C . THR A 1 210 ? -37.120 -1.545 95.102 1.00 91.94 210 THR A C 1
ATOM 1692 O O . THR A 1 210 ? -37.688 -2.014 96.087 1.00 91.94 210 THR A O 1
ATOM 1695 N N . ALA A 1 211 ? -37.795 -0.976 94.100 1.00 90.19 211 ALA A N 1
ATOM 1696 C CA . ALA A 1 211 ? -39.246 -0.780 94.111 1.00 90.19 211 ALA A CA 1
ATOM 1697 C C . ALA A 1 211 ? -40.033 -2.106 94.204 1.00 90.19 211 ALA A C 1
ATOM 1699 O O . ALA A 1 211 ? -41.112 -2.157 94.793 1.00 90.19 211 ALA A O 1
ATOM 1700 N N . ASN A 1 212 ? -39.503 -3.215 93.670 1.00 92.06 212 ASN A N 1
ATOM 1701 C CA . ASN A 1 212 ? -40.111 -4.538 93.852 1.00 92.06 212 ASN A CA 1
ATOM 1702 C C . ASN A 1 212 ? -39.967 -5.073 95.284 1.00 92.06 212 ASN A C 1
ATOM 1704 O O . ASN A 1 212 ? -40.908 -5.690 95.786 1.00 92.06 212 ASN A O 1
ATOM 1708 N N . LYS A 1 213 ? -38.840 -4.817 95.961 1.00 92.50 213 LYS A N 1
ATOM 1709 C CA . LYS A 1 213 ? -38.660 -5.155 97.385 1.00 92.50 213 LYS A CA 1
ATOM 1710 C C . LYS A 1 213 ? -39.589 -4.325 98.270 1.00 92.50 213 LYS A C 1
ATOM 1712 O O . LYS A 1 213 ? -40.260 -4.891 99.127 1.00 92.50 213 LYS A O 1
ATOM 1717 N N . GLU A 1 214 ? -39.699 -3.023 98.009 1.00 91.75 214 GLU A N 1
ATOM 1718 C CA . GLU A 1 214 ? -40.648 -2.127 98.686 1.00 91.75 214 GLU A CA 1
ATOM 1719 C C . GLU A 1 214 ? -42.097 -2.588 98.482 1.00 91.75 214 GLU A C 1
ATOM 1721 O O . GLU A 1 214 ? -42.831 -2.761 99.452 1.00 91.75 214 GLU A O 1
ATOM 1726 N N . ARG A 1 215 ? -42.497 -2.903 97.242 1.00 93.56 215 ARG A N 1
ATOM 1727 C CA . ARG A 1 215 ? -43.825 -3.461 96.934 1.00 93.56 215 ARG A CA 1
ATOM 1728 C C . ARG A 1 215 ? -44.095 -4.776 97.673 1.00 93.56 215 ARG A C 1
ATOM 1730 O O . ARG A 1 215 ? -45.195 -4.959 98.183 1.00 93.56 215 ARG A O 1
ATOM 1737 N N . SER A 1 216 ? -43.112 -5.674 97.758 1.00 91.75 216 SER A N 1
ATOM 1738 C CA . SER A 1 216 ? -43.242 -6.938 98.499 1.00 91.75 216 SER A CA 1
ATOM 1739 C C . SER A 1 216 ? -43.370 -6.722 100.013 1.00 91.75 216 SER A C 1
ATOM 1741 O O . SER A 1 216 ? -44.117 -7.443 100.678 1.00 91.75 216 SER A O 1
ATOM 1743 N N . HIS A 1 217 ? -42.665 -5.731 100.564 1.00 91.50 217 HIS A N 1
ATOM 1744 C CA . HIS A 1 217 ? -42.767 -5.354 101.972 1.00 91.50 217 HIS A CA 1
ATOM 1745 C C . HIS A 1 217 ? -44.145 -4.755 102.282 1.00 91.50 217 HIS A C 1
ATOM 1747 O O . HIS A 1 217 ? -44.810 -5.229 103.202 1.00 91.50 217 HIS A O 1
ATOM 1753 N N . LEU A 1 218 ? -44.606 -3.795 101.473 1.00 90.25 218 LEU A N 1
ATOM 1754 C CA . LEU A 1 218 ? -45.934 -3.183 101.585 1.00 90.25 218 LEU A CA 1
ATOM 1755 C C . LEU A 1 218 ? -47.061 -4.210 101.408 1.00 90.25 218 LEU A C 1
ATOM 1757 O O . LEU A 1 218 ? -48.094 -4.104 102.063 1.00 90.25 218 LEU A O 1
ATOM 1761 N N . GLN A 1 219 ? -46.873 -5.233 100.566 1.00 92.06 219 GLN A N 1
ATOM 1762 C CA . GLN A 1 219 ? -47.825 -6.338 100.459 1.00 92.06 219 GLN A CA 1
ATOM 1763 C C . GLN A 1 219 ? -47.887 -7.157 101.761 1.00 92.06 219 GLN A C 1
ATOM 1765 O O . GLN A 1 219 ? -48.980 -7.447 102.237 1.00 92.06 219 GLN A O 1
ATOM 1770 N N . THR A 1 220 ? -46.743 -7.464 102.380 1.00 90.94 220 THR A N 1
ATOM 1771 C CA . THR A 1 220 ? -46.698 -8.182 103.671 1.00 90.94 220 THR A CA 1
ATOM 1772 C C . THR A 1 220 ? -47.348 -7.360 104.795 1.00 90.94 220 THR A C 1
ATOM 1774 O O . THR A 1 220 ? -48.073 -7.902 105.632 1.00 90.94 220 THR A O 1
ATOM 1777 N N . GLU A 1 221 ? -47.152 -6.038 104.802 1.00 90.00 221 GLU A N 1
ATOM 1778 C CA . GLU A 1 221 ? -47.834 -5.128 105.733 1.00 90.00 221 GLU A CA 1
ATOM 1779 C C . GLU A 1 221 ? -49.347 -5.073 105.479 1.00 90.00 221 GLU A C 1
ATOM 1781 O O . GLU A 1 221 ? -50.129 -5.123 106.426 1.00 90.00 221 GLU A O 1
ATOM 1786 N N . LEU A 1 222 ? -49.780 -5.046 104.214 1.00 89.31 222 LEU A N 1
ATOM 1787 C CA . LEU A 1 222 ? -51.195 -5.076 103.838 1.00 89.31 222 LEU A CA 1
ATOM 1788 C C . LEU A 1 222 ? -51.867 -6.404 104.226 1.00 89.31 222 LEU A C 1
ATOM 1790 O O . LEU A 1 222 ? -53.006 -6.403 104.690 1.00 89.31 222 LEU A O 1
ATOM 1794 N N . GLU A 1 223 ? -51.184 -7.536 104.064 1.00 88.75 223 GLU A N 1
ATOM 1795 C CA . GLU A 1 223 ? -51.648 -8.852 104.522 1.00 88.75 223 GLU A CA 1
ATOM 1796 C C . GLU A 1 223 ? -51.763 -8.888 106.057 1.00 88.75 223 GLU A C 1
ATOM 1798 O O . GLU A 1 223 ? -52.795 -9.305 106.593 1.00 88.75 223 GLU A O 1
ATOM 1803 N N . THR A 1 224 ? -50.772 -8.335 106.765 1.00 89.81 224 THR A N 1
ATOM 1804 C CA . THR A 1 224 ? -50.786 -8.187 108.231 1.00 89.81 224 THR A CA 1
ATOM 1805 C C . THR A 1 224 ? -51.973 -7.333 108.691 1.00 89.81 224 THR A C 1
ATOM 1807 O O . THR A 1 224 ? -52.802 -7.811 109.468 1.00 89.81 224 THR A O 1
ATOM 1810 N N . ALA A 1 225 ? -52.141 -6.127 108.142 1.00 84.56 225 ALA A N 1
ATOM 1811 C CA . ALA A 1 225 ? -53.243 -5.217 108.464 1.00 84.56 225 ALA A CA 1
ATOM 1812 C C . ALA A 1 225 ? -54.627 -5.798 108.111 1.00 84.56 225 ALA A C 1
ATOM 1814 O O . ALA A 1 225 ? -55.616 -5.517 108.790 1.00 84.56 225 ALA A O 1
ATOM 1815 N N . ASN A 1 226 ? -54.728 -6.650 107.083 1.00 88.06 226 ASN A N 1
ATOM 1816 C CA . ASN A 1 226 ? -55.958 -7.393 106.802 1.00 88.06 226 ASN A CA 1
ATOM 1817 C C . ASN A 1 226 ? -56.246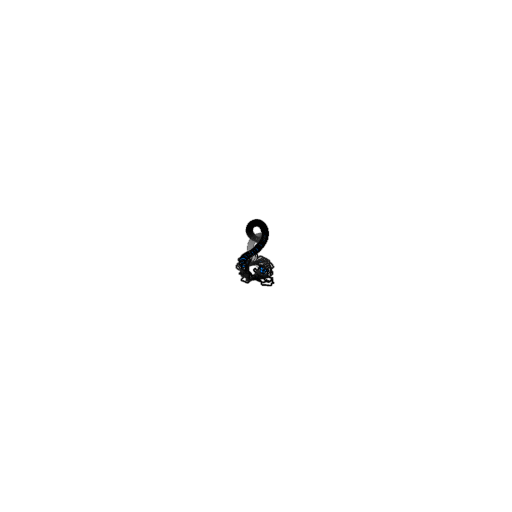 -8.475 107.852 1.00 88.06 226 ASN A C 1
ATOM 1819 O O . ASN A 1 226 ? -57.407 -8.644 108.229 1.00 88.06 226 ASN A O 1
ATOM 1823 N N . SER A 1 227 ? -55.224 -9.165 108.367 1.00 87.12 227 SER A N 1
ATOM 1824 C CA . SER A 1 227 ? -55.398 -10.120 109.469 1.00 87.12 227 SER A CA 1
ATOM 1825 C C . SER A 1 227 ? -55.816 -9.424 110.774 1.00 87.12 227 SER A C 1
ATOM 1827 O O . SER A 1 227 ? -56.752 -9.875 111.438 1.00 87.12 227 SER A O 1
ATOM 1829 N N . GLU A 1 228 ? -55.227 -8.263 111.085 1.00 87.31 228 GLU A N 1
ATOM 1830 C CA . GLU A 1 228 ? -55.628 -7.413 112.214 1.00 87.31 228 GLU A CA 1
ATOM 1831 C C . GLU A 1 228 ? -57.065 -6.911 112.055 1.00 87.31 228 GLU A C 1
ATOM 1833 O O . GLU A 1 228 ? -57.864 -7.033 112.982 1.00 87.31 228 GLU A O 1
ATOM 1838 N N . ARG A 1 229 ? -57.435 -6.427 110.861 1.00 89.81 229 ARG A N 1
ATOM 1839 C CA . ARG A 1 229 ? -58.809 -6.018 110.535 1.00 89.81 229 ARG A CA 1
ATOM 1840 C C . ARG A 1 229 ? -59.803 -7.166 110.719 1.00 89.81 229 ARG A C 1
ATOM 1842 O O . ARG A 1 229 ? -60.865 -6.943 111.289 1.00 89.81 229 ARG A O 1
ATOM 1849 N N . SER A 1 230 ? -59.462 -8.384 110.297 1.00 87.56 230 SER A N 1
ATOM 1850 C CA . SER A 1 230 ? -60.311 -9.570 110.488 1.00 87.56 230 SER A CA 1
ATOM 1851 C C . SER A 1 230 ? -60.466 -9.948 111.967 1.00 87.56 230 SER A C 1
ATOM 1853 O O . SER A 1 230 ? -61.555 -10.331 112.396 1.00 87.56 230 SER A O 1
ATOM 1855 N N . ASN A 1 231 ? -59.403 -9.811 112.764 1.00 86.38 231 ASN A N 1
ATOM 1856 C CA . ASN A 1 231 ? -59.435 -10.034 114.211 1.00 86.38 231 ASN A CA 1
ATOM 1857 C C . ASN A 1 231 ? -60.302 -8.972 114.917 1.00 86.38 231 ASN A C 1
ATOM 1859 O O . ASN A 1 231 ? -61.228 -9.316 115.646 1.00 86.38 231 ASN A O 1
ATOM 1863 N N . LEU A 1 232 ? -60.093 -7.687 114.614 1.00 84.81 232 LEU A N 1
ATOM 1864 C CA . LEU A 1 232 ? -60.910 -6.579 115.123 1.00 84.81 232 LEU A CA 1
ATOM 1865 C C . LEU A 1 232 ? -62.383 -6.700 114.710 1.00 84.81 232 LEU A C 1
ATOM 1867 O O . LEU A 1 232 ? -63.265 -6.425 115.515 1.00 84.81 232 LEU A O 1
ATOM 1871 N N . GLN A 1 233 ? -62.671 -7.154 113.488 1.00 85.31 233 GLN A N 1
ATOM 1872 C CA . GLN A 1 233 ? -64.039 -7.390 113.021 1.00 85.31 233 GLN A CA 1
ATOM 1873 C C . GLN A 1 233 ? -64.694 -8.589 113.733 1.00 85.31 233 GLN A C 1
ATOM 1875 O O . GLN A 1 233 ? -65.890 -8.547 114.019 1.00 85.31 233 GLN A O 1
ATOM 1880 N N . SER A 1 234 ? -63.910 -9.607 114.108 1.00 82.62 234 SER A N 1
ATOM 1881 C CA . SER A 1 234 ? -64.375 -10.710 114.962 1.00 82.62 234 SER A CA 1
ATOM 1882 C C . SER A 1 234 ? -64.695 -10.210 116.378 1.00 82.62 234 SER A C 1
ATOM 1884 O O . SER A 1 234 ? -65.805 -10.420 116.862 1.00 82.62 234 SER A O 1
ATOM 1886 N N . GLN A 1 235 ? -63.783 -9.451 116.997 1.00 83.94 235 GLN A N 1
ATOM 1887 C CA . GLN A 1 235 ? -63.986 -8.817 118.310 1.00 83.94 235 GLN A CA 1
ATOM 1888 C C . GLN A 1 235 ? -65.181 -7.853 118.319 1.00 83.94 235 GLN A C 1
ATOM 1890 O O . GLN A 1 235 ? -65.909 -7.783 119.309 1.00 83.94 235 GLN A O 1
ATOM 1895 N N . LEU A 1 236 ? -65.419 -7.134 117.217 1.00 85.62 236 LEU A N 1
ATOM 1896 C CA . LEU A 1 236 ? -66.594 -6.281 117.048 1.00 85.62 236 LEU A CA 1
ATOM 1897 C C . LEU A 1 236 ? -67.879 -7.117 117.016 1.00 85.62 236 LEU A C 1
ATOM 1899 O O . LEU A 1 236 ? -68.814 -6.787 117.738 1.00 85.62 236 LEU A O 1
ATOM 1903 N N . SER A 1 237 ? -67.909 -8.223 116.263 1.00 77.94 237 SER A N 1
ATOM 1904 C CA . SER A 1 237 ? -69.078 -9.116 116.221 1.00 77.94 237 SER A CA 1
ATOM 1905 C C . SER A 1 237 ? -69.376 -9.771 117.577 1.00 77.94 237 SER A C 1
ATOM 1907 O O . SER A 1 237 ? -70.535 -9.852 117.982 1.00 77.94 237 SER A O 1
ATOM 1909 N N . GLU A 1 238 ? -68.343 -10.141 118.342 1.00 82.44 238 GLU A N 1
ATOM 1910 C CA . GLU A 1 238 ? -68.512 -10.651 119.705 1.00 82.44 238 GLU A CA 1
ATOM 1911 C C . GLU A 1 238 ? -68.989 -9.546 120.661 1.00 82.44 238 GLU A C 1
ATOM 1913 O O . GLU A 1 238 ? -69.906 -9.769 121.450 1.00 82.44 238 GLU A O 1
ATOM 1918 N N . SER A 1 239 ? -68.466 -8.323 120.530 1.00 73.31 239 SER A N 1
ATOM 1919 C CA . SER A 1 239 ? -68.954 -7.150 121.274 1.00 73.31 239 SER A CA 1
ATOM 1920 C C . SER A 1 239 ? -70.417 -6.828 120.945 1.00 73.31 239 SER A C 1
ATOM 1922 O O . SER A 1 239 ? -71.178 -6.443 121.827 1.00 73.31 239 SER A O 1
ATOM 1924 N N . GLN A 1 240 ? -70.842 -7.019 119.693 1.00 81.06 240 GLN A N 1
ATOM 1925 C CA . GLN A 1 240 ? -72.235 -6.850 119.274 1.00 81.06 240 GLN A CA 1
ATOM 1926 C C . GLN A 1 240 ? -73.135 -7.952 119.848 1.00 81.06 240 GLN A C 1
ATOM 1928 O O . GLN A 1 240 ? -74.211 -7.634 120.339 1.00 81.06 240 GLN A O 1
ATOM 1933 N N . SER A 1 241 ? -72.679 -9.207 119.916 1.00 78.62 241 SER A N 1
ATOM 1934 C CA . SER A 1 241 ? -73.410 -10.283 120.607 1.00 78.62 241 SER A CA 1
ATOM 1935 C C . SER A 1 241 ? -73.487 -10.064 122.131 1.00 78.62 241 SER A C 1
ATOM 1937 O O . SER A 1 241 ? -74.509 -10.345 122.765 1.00 78.62 241 SER A O 1
ATOM 1939 N N . GLN A 1 242 ? -72.448 -9.479 122.737 1.00 78.00 242 GLN A N 1
ATOM 1940 C CA . GLN A 1 242 ? -72.475 -9.022 124.133 1.00 78.00 242 GLN A CA 1
ATOM 1941 C C . GLN A 1 242 ? -73.460 -7.857 124.341 1.00 78.00 242 GLN A C 1
ATOM 1943 O O . GLN A 1 242 ? -74.110 -7.790 125.383 1.00 78.00 242 GLN A O 1
ATOM 1948 N N . ILE A 1 243 ? -73.634 -6.974 123.349 1.00 81.06 243 ILE A N 1
ATOM 1949 C CA . ILE A 1 243 ? -74.669 -5.930 123.366 1.00 81.06 243 ILE A CA 1
ATOM 1950 C C . ILE A 1 243 ? -76.064 -6.547 123.204 1.00 81.06 243 ILE A C 1
ATOM 1952 O O . ILE A 1 243 ? -76.914 -6.270 124.038 1.00 81.06 243 ILE A O 1
ATOM 1956 N N . GLU A 1 244 ? -76.303 -7.434 122.233 1.00 78.75 244 GLU A N 1
ATOM 1957 C CA . GLU A 1 244 ? -77.600 -8.113 122.064 1.00 78.75 244 GLU A CA 1
ATOM 1958 C C . GLU A 1 244 ? -78.011 -8.891 123.319 1.00 78.75 244 GLU A C 1
ATOM 1960 O O . GLU A 1 244 ? -79.160 -8.820 123.751 1.00 78.75 244 GLU A O 1
ATOM 1965 N N . THR A 1 245 ? -77.082 -9.609 123.955 1.00 74.94 245 THR A N 1
ATOM 1966 C CA . THR A 1 245 ? -77.370 -10.317 125.213 1.00 74.94 245 THR A CA 1
ATOM 1967 C C . THR A 1 245 ? -77.577 -9.357 126.386 1.00 74.94 245 THR A C 1
ATOM 1969 O O . THR A 1 245 ? -78.454 -9.604 127.216 1.00 74.94 245 THR A O 1
ATOM 1972 N N . ALA A 1 246 ? -76.872 -8.221 126.440 1.00 73.19 246 ALA A N 1
ATOM 1973 C CA . ALA A 1 246 ? -77.167 -7.151 127.393 1.00 73.19 246 ALA A CA 1
ATOM 1974 C C . ALA A 1 246 ? -78.534 -6.491 127.130 1.00 73.19 246 ALA A C 1
ATOM 1976 O O . ALA A 1 246 ? -79.226 -6.139 128.083 1.00 73.19 246 ALA A O 1
ATOM 1977 N N . GLU A 1 247 ? -78.972 -6.373 125.874 1.00 74.12 247 GLU A N 1
ATOM 1978 C CA . GLU A 1 247 ? -80.297 -5.870 125.511 1.00 74.12 247 GLU A CA 1
ATOM 1979 C C . GLU A 1 247 ? -81.406 -6.879 125.812 1.00 74.12 247 GLU A C 1
ATOM 1981 O O . GLU A 1 247 ? -82.426 -6.479 126.359 1.00 74.12 247 GLU A O 1
ATOM 1986 N N . GLN A 1 248 ? -81.191 -8.178 125.596 1.00 77.56 248 GLN A N 1
ATOM 1987 C CA . GLN A 1 248 ? -82.100 -9.232 126.062 1.00 77.56 248 GLN A CA 1
ATOM 1988 C C . GLN A 1 248 ? -82.201 -9.252 127.596 1.00 77.56 248 GLN A C 1
ATOM 1990 O O . GLN A 1 248 ? -83.281 -9.470 128.145 1.00 77.56 248 GLN A O 1
ATOM 1995 N N . VAL A 1 249 ? -81.102 -8.982 128.313 1.00 78.00 249 VAL A N 1
ATOM 1996 C CA . VAL A 1 249 ? -81.117 -8.794 129.773 1.00 78.00 249 VAL A CA 1
ATOM 1997 C C . VAL A 1 249 ? -81.835 -7.498 130.161 1.00 78.00 249 VAL A C 1
ATOM 1999 O O . VAL A 1 249 ? -82.602 -7.517 131.121 1.00 78.00 249 VAL A O 1
ATOM 2002 N N . LYS A 1 250 ? -81.666 -6.400 129.413 1.00 80.56 250 LYS A N 1
ATOM 2003 C CA . LYS A 1 250 ? -82.404 -5.137 129.595 1.00 80.56 250 LYS A CA 1
ATOM 2004 C C . LYS A 1 250 ? -83.906 -5.347 129.406 1.00 80.56 250 LYS A C 1
ATOM 2006 O O . LYS A 1 250 ? -84.672 -4.963 130.278 1.00 80.56 250 LYS A O 1
ATOM 2011 N N . ASP A 1 251 ? -84.320 -6.012 128.334 1.00 78.38 251 ASP A N 1
ATOM 2012 C CA . ASP A 1 251 ? -85.723 -6.277 128.001 1.00 78.38 251 ASP A CA 1
ATOM 2013 C C . ASP A 1 251 ? -86.343 -7.285 128.973 1.00 78.38 251 ASP A C 1
ATOM 2015 O O . ASP A 1 251 ? -87.499 -7.142 129.370 1.00 78.38 251 ASP A O 1
ATOM 2019 N N . ARG A 1 252 ? -85.562 -8.262 129.453 1.00 77.50 252 ARG A N 1
ATOM 2020 C CA . ARG A 1 252 ? -85.948 -9.136 130.567 1.00 77.50 252 ARG A CA 1
ATOM 2021 C C . ARG A 1 252 ? -86.106 -8.355 131.868 1.00 77.50 252 ARG A C 1
ATOM 2023 O O . ARG A 1 252 ? -87.079 -8.587 132.574 1.00 77.50 252 ARG A O 1
ATOM 2030 N N . LEU A 1 253 ? -85.201 -7.431 132.188 1.00 72.06 253 LEU A N 1
ATOM 2031 C CA . LEU A 1 253 ? -85.317 -6.567 133.365 1.00 72.06 253 LEU A CA 1
ATOM 2032 C C . LEU A 1 253 ? -86.492 -5.595 133.233 1.00 72.06 253 LEU A C 1
ATOM 2034 O O . LEU A 1 253 ? -87.190 -5.385 134.212 1.00 72.06 253 LEU A O 1
ATOM 2038 N N . GLN A 1 254 ? -86.780 -5.065 132.043 1.00 72.69 254 GLN A N 1
ATOM 2039 C CA . GLN A 1 254 ? -87.978 -4.266 131.777 1.00 72.69 254 GLN A CA 1
ATOM 2040 C C . GLN A 1 254 ? -89.252 -5.111 131.843 1.00 72.69 254 GLN A C 1
ATOM 2042 O O . GLN A 1 254 ? -90.253 -4.631 132.355 1.00 72.69 254 GLN A O 1
ATOM 2047 N N . SER A 1 255 ? -89.209 -6.378 131.425 1.00 72.50 255 SER A N 1
ATOM 2048 C CA . SER A 1 255 ? -90.310 -7.329 131.618 1.00 72.50 255 SER A CA 1
ATOM 2049 C C . SER A 1 255 ? -90.513 -7.644 133.100 1.00 72.50 255 SER A C 1
ATOM 2051 O O . SER A 1 255 ? -91.646 -7.681 133.552 1.00 72.50 255 SER A O 1
ATOM 2053 N N . GLN A 1 256 ? -89.437 -7.800 133.878 1.00 72.56 256 GLN A N 1
ATOM 2054 C CA . GLN A 1 256 ? -89.502 -7.987 135.331 1.00 72.56 256 GLN A CA 1
ATOM 2055 C C . GLN A 1 256 ? -89.903 -6.707 136.074 1.00 72.56 256 GLN A C 1
ATOM 2057 O O . GLN A 1 256 ? -90.535 -6.803 137.116 1.00 72.56 256 GLN A O 1
ATOM 2062 N N . ILE A 1 257 ? -89.581 -5.519 135.556 1.00 71.50 257 ILE A N 1
ATOM 2063 C CA . ILE A 1 257 ? -90.075 -4.237 136.075 1.00 71.50 257 ILE A CA 1
ATOM 2064 C C . ILE A 1 257 ? -91.556 -4.091 135.745 1.00 71.50 257 ILE A C 1
ATOM 2066 O O . ILE A 1 257 ? -92.313 -3.806 136.654 1.00 71.50 257 ILE A O 1
ATOM 2070 N N . ALA A 1 258 ? -91.997 -4.380 134.520 1.00 70.06 258 ALA A N 1
ATOM 2071 C CA . ALA A 1 258 ? -93.413 -4.383 134.158 1.00 70.06 258 ALA A CA 1
ATOM 2072 C C . ALA A 1 258 ? -94.203 -5.454 134.932 1.00 70.06 258 ALA A C 1
ATOM 2074 O O . ALA A 1 258 ? -95.337 -5.209 135.322 1.00 70.06 258 ALA A O 1
ATOM 2075 N N . GLU A 1 259 ? -93.605 -6.614 135.217 1.00 65.00 259 GLU A N 1
ATOM 2076 C CA . GLU A 1 259 ? -94.179 -7.663 136.066 1.00 65.00 259 GLU A CA 1
ATOM 2077 C C . GLU A 1 259 ? -94.179 -7.256 137.551 1.00 65.00 259 GLU A C 1
ATOM 2079 O O . GLU A 1 259 ? -95.125 -7.581 138.258 1.00 65.00 259 GLU A O 1
ATOM 2084 N N . LEU A 1 260 ? -93.188 -6.494 138.033 1.00 65.94 260 LEU A N 1
ATOM 2085 C CA . LEU A 1 260 ? -93.165 -5.926 139.389 1.00 65.94 260 LEU A CA 1
ATOM 2086 C C . LEU A 1 260 ? -94.098 -4.720 139.546 1.00 65.94 260 LEU A C 1
ATOM 2088 O O . LEU A 1 260 ? -94.700 -4.567 140.599 1.00 65.94 260 LEU A O 1
ATOM 2092 N N . GLU A 1 261 ? -94.254 -3.884 138.524 1.00 62.09 261 GLU A N 1
ATOM 2093 C CA . GLU A 1 261 ? -95.235 -2.799 138.452 1.00 62.09 261 GLU A CA 1
ATOM 2094 C C . GLU A 1 261 ? -96.639 -3.387 138.350 1.00 62.09 261 GLU A C 1
ATOM 2096 O O . GLU A 1 261 ? -97.518 -2.976 139.102 1.00 62.09 261 GLU A O 1
ATOM 2101 N N . GLN A 1 262 ? -96.835 -4.428 137.534 1.00 62.38 262 GLN A N 1
ATOM 2102 C CA . GLN A 1 262 ? -98.064 -5.211 137.521 1.00 62.38 262 GLN A CA 1
ATOM 2103 C C . GLN A 1 262 ? -98.303 -5.874 138.877 1.00 62.38 262 GLN A C 1
ATOM 2105 O O . GLN A 1 262 ? -99.430 -5.819 139.344 1.00 62.38 262 GLN A O 1
ATOM 2110 N N . GLN A 1 263 ? -97.303 -6.451 139.550 1.00 64.12 263 GLN A N 1
ATOM 2111 C CA . GLN A 1 263 ? -97.460 -7.002 140.904 1.00 64.12 263 GLN A CA 1
ATOM 2112 C C . GLN A 1 263 ? -97.724 -5.913 141.949 1.00 64.12 263 GLN A C 1
ATOM 2114 O O . GLN A 1 263 ? -98.459 -6.163 142.893 1.00 64.12 263 GLN A O 1
ATOM 2119 N N . LEU A 1 264 ? -97.182 -4.703 141.804 1.00 58.12 264 LEU A N 1
ATOM 2120 C CA . LEU A 1 264 ? -97.383 -3.599 142.747 1.00 58.12 264 LEU A CA 1
ATOM 2121 C C . LEU A 1 264 ? -98.757 -2.945 142.548 1.00 58.12 264 LEU A C 1
ATOM 2123 O O . LEU A 1 264 ? -99.422 -2.627 143.535 1.00 58.12 264 LEU A O 1
ATOM 2127 N N . GLU A 1 265 ? -99.231 -2.826 141.305 1.00 59.91 265 GLU A N 1
ATOM 2128 C CA . GLU A 1 265 ? -100.624 -2.486 141.013 1.00 59.91 265 GLU A CA 1
ATOM 2129 C C . GLU A 1 265 ? -101.553 -3.619 141.444 1.00 59.91 265 GLU A C 1
ATOM 2131 O O . GLU A 1 265 ? -102.507 -3.353 142.159 1.00 59.91 265 GLU A O 1
ATOM 2136 N N . THR A 1 266 ? -101.210 -4.884 141.183 1.00 59.78 266 THR A N 1
ATOM 2137 C CA . THR A 1 266 ? -101.955 -6.051 141.687 1.00 59.78 266 THR A CA 1
ATOM 2138 C C . THR A 1 266 ? -101.968 -6.081 143.213 1.00 59.78 266 THR A C 1
ATOM 2140 O O . THR A 1 266 ? -102.984 -6.445 143.762 1.00 59.78 266 THR A O 1
ATOM 2143 N N . VAL A 1 267 ? -100.948 -5.605 143.934 1.00 60.94 267 VAL A N 1
ATOM 2144 C CA . VAL A 1 267 ? -100.968 -5.481 145.408 1.00 60.94 267 VAL A CA 1
ATOM 2145 C C . VAL A 1 267 ? -101.816 -4.287 145.890 1.00 60.94 267 VAL A C 1
ATOM 2147 O O . VAL A 1 267 ? -102.353 -4.318 147.003 1.00 60.94 267 VAL A O 1
ATOM 2150 N N . LYS A 1 268 ? -102.011 -3.241 145.073 1.00 55.41 268 LYS A N 1
ATOM 2151 C CA . LYS A 1 268 ? -103.020 -2.191 145.333 1.00 55.41 268 LYS A CA 1
ATOM 2152 C C . LYS A 1 268 ? -104.436 -2.695 145.038 1.00 55.41 268 LYS A C 1
ATOM 2154 O O . LYS A 1 268 ? -105.330 -2.473 145.855 1.00 55.41 268 LYS A O 1
ATOM 2159 N N . GLU A 1 269 ? -104.620 -3.394 143.921 1.00 53.41 269 GLU A N 1
ATOM 2160 C CA . GLU A 1 269 ? -105.864 -4.041 143.505 1.00 53.41 269 GLU A CA 1
ATOM 2161 C C . GLU A 1 269 ? -106.249 -5.146 144.494 1.00 53.41 269 GLU A C 1
ATOM 2163 O O . GLU A 1 269 ? -107.381 -5.197 144.933 1.00 53.41 269 GLU A O 1
ATOM 2168 N N . GLU A 1 270 ? -105.317 -5.962 144.973 1.00 50.72 270 GLU A N 1
ATOM 2169 C CA . GLU A 1 270 ? -105.518 -6.948 146.038 1.00 50.72 270 GLU A CA 1
ATOM 2170 C C . GLU A 1 270 ? -105.828 -6.260 147.369 1.00 50.72 270 GLU A C 1
ATOM 2172 O O . GLU A 1 270 ? -106.657 -6.750 148.131 1.00 50.72 270 GLU A O 1
ATOM 2177 N N . ARG A 1 271 ? -105.276 -5.075 147.658 1.00 50.34 271 ARG A N 1
ATOM 2178 C CA . ARG A 1 271 ? -105.749 -4.278 148.802 1.00 50.34 271 ARG A CA 1
ATOM 2179 C C . ARG A 1 271 ? -107.185 -3.776 148.623 1.00 50.34 271 ARG A C 1
ATOM 2181 O O . ARG A 1 271 ? -107.919 -3.726 149.612 1.00 50.34 271 ARG A O 1
ATOM 2188 N N . SER A 1 272 ? -107.602 -3.399 147.414 1.00 49.34 272 SER A N 1
ATOM 2189 C CA . SER A 1 272 ? -108.977 -2.951 147.150 1.00 49.34 272 SER A CA 1
ATOM 2190 C C . SER A 1 272 ? -109.963 -4.125 147.015 1.00 49.34 272 SER A C 1
ATOM 2192 O O . SER A 1 272 ? -111.119 -3.996 147.416 1.00 49.34 272 SER A O 1
ATOM 2194 N N . GLN A 1 273 ? -109.495 -5.298 146.573 1.00 43.75 273 GLN A N 1
ATOM 2195 C CA . GLN A 1 273 ? -110.304 -6.457 146.191 1.00 43.75 273 GLN A CA 1
ATOM 2196 C C . GLN A 1 273 ? -110.186 -7.669 147.125 1.00 43.75 273 GLN A C 1
ATOM 2198 O O . GLN A 1 273 ? -111.152 -8.411 147.187 1.00 43.75 273 GLN A O 1
ATOM 2203 N N . LEU A 1 274 ? -109.167 -7.857 147.978 1.00 44.78 274 LEU A N 1
ATOM 2204 C CA . LEU A 1 274 ? -109.329 -8.718 149.176 1.00 44.78 274 LEU A CA 1
ATOM 2205 C C . LEU A 1 274 ? -110.221 -8.053 150.237 1.00 44.78 274 LEU A C 1
ATOM 2207 O O . LEU A 1 274 ? -110.757 -8.737 151.106 1.00 44.78 274 LEU A O 1
ATOM 2211 N N . THR A 1 275 ? -110.478 -6.748 150.105 1.00 47.12 275 THR A N 1
ATOM 2212 C CA . THR A 1 275 ? -111.585 -6.070 150.800 1.00 47.12 275 THR A CA 1
ATOM 2213 C C . THR A 1 275 ? -112.962 -6.419 150.176 1.00 47.12 275 THR A C 1
ATOM 2215 O O . THR A 1 275 ? -113.989 -6.089 150.762 1.00 47.12 275 THR A O 1
ATOM 2218 N N . ALA A 1 276 ? -113.004 -7.139 149.037 1.00 40.31 276 ALA A N 1
ATOM 2219 C CA . ALA A 1 276 ? -114.221 -7.563 148.314 1.00 40.31 276 ALA A CA 1
ATOM 2220 C C . ALA A 1 276 ? -114.323 -9.083 147.970 1.00 40.31 276 ALA A C 1
ATOM 2222 O O . ALA A 1 276 ? -115.426 -9.551 147.711 1.00 40.31 276 ALA A O 1
ATOM 2223 N N . GLN A 1 277 ? -113.222 -9.843 148.085 1.00 42.53 277 GLN A N 1
ATOM 2224 C CA . GLN A 1 277 ? -113.044 -11.312 148.061 1.00 42.53 277 GLN A CA 1
ATOM 2225 C C . GLN A 1 277 ? -113.114 -12.068 146.691 1.00 42.53 277 GLN A C 1
ATOM 2227 O O . GLN A 1 277 ? -114.146 -12.073 146.036 1.00 42.53 277 GLN A O 1
ATOM 2232 N N . LEU A 1 278 ? -112.043 -12.842 146.379 1.00 35.62 278 LEU A N 1
ATOM 2233 C CA . LEU A 1 278 ? -111.944 -14.077 145.528 1.00 35.62 278 LEU A CA 1
ATOM 2234 C C . LEU A 1 278 ? -112.174 -14.049 143.976 1.00 35.62 278 LEU A C 1
ATOM 2236 O O . LEU A 1 278 ? -113.307 -13.862 143.542 1.00 35.62 278 LEU A O 1
ATOM 2240 N N . SER A 1 279 ? -111.155 -14.398 143.139 1.00 32.59 279 SER A N 1
ATOM 2241 C CA . SER A 1 279 ? -111.235 -15.097 141.792 1.00 32.59 279 SER A CA 1
ATOM 2242 C C . SER A 1 279 ? -109.842 -15.379 141.099 1.00 32.59 279 SER A C 1
ATOM 2244 O O . SER A 1 279 ? -108.821 -15.042 141.691 1.00 32.59 279 SER A O 1
ATOM 2246 N N . GLU A 1 280 ? -109.753 -16.063 139.920 1.00 29.36 280 GLU A N 1
ATOM 2247 C CA . GLU A 1 280 ? -108.641 -16.998 139.495 1.00 29.36 280 GLU A CA 1
ATOM 2248 C C . GLU A 1 280 ? -107.931 -16.835 138.066 1.00 29.36 280 GLU A C 1
ATOM 2250 O O . GLU A 1 280 ? -108.609 -16.588 137.079 1.00 29.36 280 GLU A O 1
ATOM 2255 N N . MET A 1 281 ? -106.585 -17.073 137.954 1.00 33.62 281 MET A N 1
ATOM 2256 C CA . MET A 1 281 ? -105.665 -17.797 136.951 1.00 33.62 281 MET A CA 1
ATOM 2257 C C . MET A 1 281 ? -105.499 -17.660 135.344 1.00 33.62 281 MET A C 1
ATOM 2259 O O . MET A 1 281 ? -106.372 -18.106 134.615 1.00 33.62 281 MET A O 1
ATOM 2263 N N . GLN A 1 282 ? -104.260 -17.315 134.812 1.00 38.81 282 GLN A N 1
ATOM 2264 C CA . GLN A 1 282 ? -103.260 -17.955 133.792 1.00 38.81 282 GLN A CA 1
ATOM 2265 C C . GLN A 1 282 ? -103.224 -18.071 132.145 1.00 38.81 282 GLN A C 1
ATOM 2267 O O . GLN A 1 282 ? -104.041 -18.810 131.616 1.00 38.81 282 GLN A O 1
ATOM 2272 N N . VAL A 1 283 ? -102.140 -17.585 131.370 1.00 45.44 283 VAL A N 1
ATOM 2273 C CA . VAL A 1 283 ? -101.031 -18.254 130.430 1.00 45.44 283 VAL A CA 1
ATOM 2274 C C . VAL A 1 283 ? -100.867 -18.475 128.764 1.00 45.44 283 VAL A C 1
ATOM 2276 O O . VAL A 1 283 ? -101.696 -19.200 128.234 1.00 45.44 283 VAL A O 1
ATOM 2279 N N . LYS A 1 284 ? -99.718 -18.058 127.995 1.00 41.97 284 LYS A N 1
ATOM 2280 C CA . LYS A 1 284 ? -98.737 -18.520 126.762 1.00 41.97 284 LYS A CA 1
ATOM 2281 C C . LYS A 1 284 ? -98.771 -18.579 125.079 1.00 41.97 284 LYS A C 1
ATOM 2283 O O . LYS A 1 284 ? -99.807 -18.991 124.578 1.00 41.97 284 LYS A O 1
ATOM 2288 N N . SER A 1 285 ? -97.632 -18.382 124.214 1.00 43.75 285 SER A N 1
ATOM 2289 C CA . SER A 1 285 ? -97.078 -19.049 122.833 1.00 43.75 285 SER A CA 1
ATOM 2290 C C . SER A 1 285 ? -96.354 -18.339 121.478 1.00 43.75 285 SER A C 1
ATOM 2292 O O . SER A 1 285 ? -96.781 -17.226 121.190 1.00 43.75 285 SER A O 1
ATOM 2294 N N . PRO A 1 286 ? -95.312 -18.884 120.634 1.00 52.44 286 PRO A N 1
ATOM 2295 C CA . PRO A 1 286 ? -94.638 -18.383 119.255 1.00 52.44 286 PRO A CA 1
ATOM 2296 C C . PRO A 1 286 ? -93.720 -19.273 118.139 1.00 52.44 286 PRO A C 1
ATOM 2298 O O . PRO A 1 286 ? -93.373 -20.368 118.569 1.00 52.44 286 PRO A O 1
ATOM 2301 N N . ALA A 1 287 ? -93.254 -18.890 116.824 1.00 45.62 287 ALA A N 1
ATOM 2302 C CA . ALA A 1 287 ? -92.019 -19.349 115.865 1.00 45.62 287 ALA A CA 1
ATOM 2303 C C . ALA A 1 287 ? -91.878 -19.199 114.182 1.00 45.62 287 ALA A C 1
ATOM 2305 O O . ALA A 1 287 ? -92.937 -18.976 113.601 1.00 45.62 287 ALA A O 1
ATOM 2306 N N . THR A 1 288 ? -90.692 -19.392 113.386 1.00 43.69 288 THR A N 1
ATOM 2307 C CA . THR A 1 288 ? -90.322 -19.843 111.862 1.00 43.69 288 THR A CA 1
ATOM 2308 C C . THR A 1 288 ? -89.329 -19.153 110.689 1.00 43.69 288 THR A C 1
ATOM 2310 O O . THR A 1 288 ? -89.031 -17.973 110.852 1.00 43.69 288 THR A O 1
ATOM 2313 N N . GLU A 1 289 ? -88.800 -19.820 109.530 1.00 45.31 289 GLU A N 1
ATOM 2314 C CA . GLU A 1 289 ? -87.572 -19.590 108.501 1.00 45.31 289 GLU A CA 1
ATOM 2315 C C . GLU A 1 289 ? -87.623 -20.008 106.864 1.00 45.31 289 GLU A C 1
ATOM 2317 O O . GLU A 1 289 ? -88.736 -20.421 106.549 1.00 45.31 289 GLU A O 1
ATOM 2322 N N . LEU A 1 290 ? -86.742 -20.082 105.712 1.00 44.41 290 LEU A N 1
ATOM 2323 C CA . LEU A 1 290 ? -85.372 -19.699 104.955 1.00 44.41 290 LEU A CA 1
ATOM 2324 C C . LEU A 1 290 ? -85.019 -20.131 103.340 1.00 44.41 290 LEU A C 1
ATOM 2326 O O . LEU A 1 290 ? -85.821 -20.905 102.826 1.00 44.41 290 LEU A O 1
ATOM 2330 N N . ASP A 1 291 ? -83.876 -19.718 102.576 1.00 40.72 291 ASP A N 1
ATOM 2331 C CA . ASP A 1 291 ? -82.961 -20.152 101.289 1.00 40.72 291 ASP A CA 1
ATOM 2332 C C . ASP A 1 291 ? -83.175 -20.132 99.619 1.00 40.72 291 ASP A C 1
ATOM 2334 O O . ASP A 1 291 ? -84.341 -19.945 99.283 1.00 40.72 291 ASP A O 1
ATOM 2338 N N . SER A 1 292 ? -82.332 -20.372 98.463 1.00 42.84 292 SER A N 1
ATOM 2339 C CA . SER A 1 292 ? -80.915 -20.111 97.727 1.00 42.84 292 SER A CA 1
ATOM 2340 C C . SER A 1 292 ? -80.517 -20.599 96.137 1.00 42.84 292 SER A C 1
ATOM 2342 O O . SER A 1 292 ? -81.294 -21.394 95.616 1.00 42.84 292 SER A O 1
ATOM 2344 N N . ASP A 1 293 ? -79.377 -20.183 95.358 1.00 44.38 293 ASP A N 1
ATOM 2345 C CA . ASP A 1 293 ? -78.449 -20.688 94.101 1.00 44.38 293 ASP A CA 1
ATOM 2346 C C . ASP A 1 293 ? -78.294 -20.305 92.446 1.00 44.38 293 ASP A C 1
ATOM 2348 O O . ASP A 1 293 ? -79.083 -19.471 92.004 1.00 44.38 293 ASP A O 1
ATOM 2352 N N . THR A 1 294 ? -77.279 -20.782 91.533 1.00 45.22 294 THR A N 1
ATOM 2353 C CA . THR A 1 294 ? -76.609 -20.238 90.152 1.00 45.22 294 THR A CA 1
ATOM 2354 C C . THR A 1 294 ? -75.785 -21.088 88.927 1.00 45.22 294 THR A C 1
ATOM 2356 O O . THR A 1 294 ? -75.660 -22.291 89.131 1.00 45.22 294 THR A O 1
ATOM 2359 N N . PHE A 1 295 ? -75.214 -20.553 87.704 1.00 41.75 295 PHE A N 1
ATOM 2360 C CA . PHE A 1 295 ? -74.038 -20.952 86.633 1.00 41.75 295 PHE A CA 1
ATOM 2361 C C . PHE A 1 295 ? -73.977 -21.002 84.931 1.00 41.75 295 PHE A C 1
ATOM 2363 O O . PHE A 1 295 ? -75.036 -20.772 84.354 1.00 41.75 295 PHE A O 1
ATOM 2370 N N . ASP A 1 296 ? -72.812 -21.258 84.117 1.00 44.81 296 ASP A N 1
ATOM 2371 C CA . ASP A 1 296 ? -72.312 -20.934 82.598 1.00 44.81 296 ASP A CA 1
ATOM 2372 C C . ASP A 1 296 ? -71.661 -22.048 81.505 1.00 44.81 296 ASP A C 1
ATOM 2374 O O . ASP A 1 296 ? -71.885 -23.204 81.854 1.00 44.81 296 ASP A O 1
ATOM 2378 N N . ALA A 1 297 ? -70.911 -22.071 80.261 1.00 43.03 297 ALA A N 1
ATOM 2379 C CA . ALA A 1 297 ? -70.062 -21.324 79.115 1.00 43.03 297 ALA A CA 1
ATOM 2380 C C . ALA A 1 297 ? -69.658 -22.014 77.599 1.00 43.03 297 ALA A C 1
ATOM 2382 O O . ALA A 1 297 ? -70.376 -22.950 77.260 1.00 43.03 297 ALA A O 1
ATOM 2383 N N . GLU A 1 298 ? -68.614 -21.645 76.672 1.00 48.41 298 GLU A N 1
ATOM 2384 C CA . GLU A 1 298 ? -68.325 -21.902 75.083 1.00 48.41 298 GLU A CA 1
ATOM 2385 C C . GLU A 1 298 ? -66.823 -22.303 74.405 1.00 48.41 298 GLU A C 1
ATOM 2387 O O . GLU A 1 298 ? -66.045 -22.679 75.279 1.00 48.41 298 GLU A O 1
ATOM 2392 N N . GLU A 1 299 ? -66.145 -22.391 73.123 1.00 43.47 299 GLU A N 1
ATOM 2393 C CA . GLU A 1 299 ? -66.033 -22.026 71.547 1.00 43.47 299 GLU A CA 1
ATOM 2394 C C . GLU A 1 299 ? -64.995 -22.823 70.430 1.00 43.47 299 GLU A C 1
ATOM 2396 O O . GLU A 1 299 ? -64.730 -23.988 70.732 1.00 43.47 299 GLU A O 1
ATOM 2401 N N . LEU A 1 300 ? -64.412 -22.361 69.188 1.00 42.81 300 LEU A N 1
ATOM 2402 C CA . LEU A 1 300 ? -63.847 -23.087 67.845 1.00 42.81 300 LEU A CA 1
ATOM 2403 C C . LEU A 1 300 ? -62.535 -22.679 66.838 1.00 42.81 300 LEU A C 1
ATOM 2405 O O . LEU A 1 300 ? -61.850 -21.733 67.208 1.00 42.81 300 LEU A O 1
ATOM 2409 N N . GLU A 1 301 ? -62.118 -23.325 65.611 1.00 43.00 301 GLU A N 1
ATOM 2410 C CA . GLU A 1 301 ? -61.008 -22.968 64.475 1.00 43.00 301 GLU A CA 1
ATOM 2411 C C . GLU A 1 301 ? -60.748 -23.711 62.962 1.00 43.00 301 GLU A C 1
ATOM 2413 O O . GLU A 1 301 ? -61.688 -24.382 62.537 1.00 43.00 301 GLU A O 1
ATOM 2418 N N . SER A 1 302 ? -59.593 -23.628 62.098 1.00 40.97 302 SER A N 1
ATOM 2419 C CA . SER A 1 302 ? -59.371 -23.785 60.509 1.00 40.97 302 SER A CA 1
ATOM 2420 C C . SER A 1 302 ? -58.025 -24.284 59.614 1.00 40.97 302 SER A C 1
ATOM 2422 O O . SER A 1 302 ? -57.086 -24.813 60.202 1.00 40.97 302 SER A O 1
ATOM 2424 N N . PHE A 1 303 ? -57.909 -24.127 58.199 1.00 39.06 303 PHE A N 1
ATOM 2425 C CA . PHE A 1 303 ? -56.754 -23.988 57.088 1.00 39.06 303 PHE A CA 1
ATOM 2426 C C . PHE A 1 303 ? -56.026 -25.033 56.027 1.00 39.06 303 PHE A C 1
ATOM 2428 O O . PHE A 1 303 ? -55.854 -26.191 56.389 1.00 39.06 303 PHE A O 1
ATOM 2435 N N . ALA A 1 304 ? -55.517 -24.647 54.756 1.00 38.34 304 ALA A N 1
ATOM 2436 C CA . ALA A 1 304 ? -54.448 -25.292 53.783 1.00 38.34 304 ALA A CA 1
ATOM 2437 C C . ALA A 1 304 ? -54.050 -24.662 52.312 1.00 38.34 304 ALA A C 1
ATOM 2439 O O . ALA A 1 304 ? -54.871 -23.912 51.794 1.00 38.34 304 ALA A O 1
ATOM 2440 N N . ALA A 1 305 ? -52.887 -24.969 51.580 1.00 37.16 305 ALA A N 1
ATOM 2441 C CA . ALA A 1 305 ? -52.456 -24.539 50.139 1.00 37.16 305 ALA A CA 1
ATOM 2442 C C . ALA A 1 305 ? -51.178 -25.213 49.376 1.00 37.16 305 ALA A C 1
ATOM 2444 O O . ALA A 1 305 ? -50.454 -25.941 50.051 1.00 37.16 305 ALA A O 1
ATOM 2445 N N . SER A 1 306 ? -50.829 -25.009 48.034 1.00 35.56 306 SER A N 1
ATOM 2446 C CA . SER A 1 306 ? -49.571 -25.565 47.309 1.00 35.56 306 SER A CA 1
ATOM 2447 C C . SER A 1 306 ? -49.071 -25.187 45.814 1.00 35.56 306 SER A C 1
ATOM 2449 O O . SER A 1 306 ? -49.898 -25.114 44.914 1.00 35.56 306 SER A O 1
ATOM 2451 N N . ASN A 1 307 ? -47.717 -25.083 45.566 1.00 35.47 307 ASN A N 1
ATOM 2452 C CA . ASN A 1 307 ? -46.679 -25.500 44.495 1.00 35.47 307 ASN A CA 1
ATOM 2453 C C . ASN A 1 307 ? -46.638 -25.352 42.891 1.00 35.47 307 ASN A C 1
ATOM 2455 O O . ASN A 1 307 ? -47.673 -25.411 42.236 1.00 35.47 307 ASN A O 1
ATOM 2459 N N . SER A 1 308 ? -45.404 -25.340 42.261 1.00 35.69 308 SER A N 1
ATOM 2460 C CA . SER A 1 308 ? -44.894 -25.932 40.931 1.00 35.69 308 SER A CA 1
ATOM 2461 C C . SER A 1 308 ? -43.938 -25.108 39.959 1.00 35.69 308 SER A C 1
ATOM 2463 O O . SER A 1 308 ? -43.736 -23.920 40.195 1.00 35.69 308 SER A O 1
ATOM 2465 N N . ALA A 1 309 ? -43.268 -25.729 38.930 1.00 31.55 309 ALA A N 1
ATOM 2466 C CA . ALA A 1 309 ? -42.172 -25.145 38.068 1.00 31.55 309 ALA A CA 1
ATOM 2467 C C . ALA A 1 309 ? -41.779 -25.879 36.713 1.00 31.55 309 ALA A C 1
ATOM 2469 O O . ALA A 1 309 ? -42.146 -27.036 36.537 1.00 31.55 309 ALA A O 1
ATOM 2470 N N . LEU A 1 310 ? -40.912 -25.242 35.871 1.00 37.25 310 LEU A N 1
ATOM 2471 C CA . LEU A 1 310 ? -40.050 -25.724 34.722 1.00 37.25 310 LEU A CA 1
ATOM 2472 C C . LEU A 1 310 ? -40.654 -26.165 33.346 1.00 37.25 310 LEU A C 1
ATOM 2474 O O . LEU A 1 310 ? -41.777 -26.646 33.275 1.00 37.25 310 LEU A O 1
ATOM 2478 N N . GLU A 1 311 ? -39.870 -26.024 32.250 1.00 32.62 311 GLU A N 1
ATOM 2479 C CA . GLU A 1 311 ? -40.187 -26.425 30.841 1.00 32.62 311 GLU A CA 1
ATOM 2480 C C . GLU A 1 311 ? -38.899 -26.639 29.963 1.00 32.62 311 GLU A C 1
ATOM 2482 O O . GLU A 1 311 ? -37.817 -26.801 30.533 1.00 32.62 311 GLU A O 1
ATOM 2487 N N . VAL A 1 312 ? -38.989 -26.719 28.616 1.00 34.06 312 VAL A N 1
ATOM 2488 C CA . VAL A 1 312 ? -38.023 -27.377 27.679 1.00 34.06 312 VAL A CA 1
ATOM 2489 C C . VAL A 1 312 ? -37.531 -26.468 26.502 1.00 34.06 312 VAL A C 1
ATOM 2491 O O . VAL A 1 312 ? -38.008 -25.351 26.326 1.00 34.06 312 VAL A O 1
ATOM 2494 N N . ALA A 1 313 ? -36.552 -26.921 25.686 1.00 34.84 313 ALA A N 1
ATOM 2495 C CA . ALA A 1 313 ? -35.953 -26.213 24.527 1.00 34.84 313 ALA A CA 1
ATOM 2496 C C . ALA A 1 313 ? -36.359 -26.783 23.139 1.00 34.84 313 ALA A C 1
ATOM 2498 O O . ALA A 1 313 ? -36.615 -27.980 23.007 1.00 34.84 313 ALA A O 1
ATOM 2499 N N . ASN A 1 314 ? -36.372 -25.943 22.089 1.00 38.06 314 ASN A N 1
ATOM 2500 C CA . ASN A 1 314 ? -36.804 -26.294 20.721 1.00 38.06 314 ASN A CA 1
ATOM 2501 C C . ASN A 1 314 ? -36.068 -25.461 19.639 1.00 38.06 314 ASN A C 1
ATOM 2503 O O . ASN A 1 314 ? -35.607 -24.358 19.924 1.00 38.06 314 ASN A O 1
ATOM 2507 N N . TYR A 1 315 ? -35.995 -25.949 18.393 1.00 44.75 315 TYR A N 1
ATOM 2508 C CA . TYR A 1 315 ? -35.452 -25.203 17.246 1.00 44.75 315 TYR A CA 1
ATOM 2509 C C . TYR A 1 315 ? -36.428 -24.095 16.814 1.00 44.75 315 TYR A C 1
ATOM 2511 O O . TYR A 1 315 ? -37.363 -24.346 16.053 1.00 44.75 315 TYR A O 1
ATOM 2519 N N . ARG A 1 316 ? -36.214 -22.868 17.301 1.00 63.75 316 ARG A N 1
ATOM 2520 C CA . ARG A 1 316 ? -36.935 -21.665 16.857 1.00 63.75 316 ARG A CA 1
ATOM 2521 C C . ARG A 1 316 ? -36.124 -20.855 15.847 1.00 63.75 316 ARG A C 1
ATOM 2523 O O . ARG A 1 316 ? -34.900 -20.788 15.931 1.00 63.75 316 ARG A O 1
ATOM 2530 N N . GLU A 1 317 ? -36.838 -20.192 14.943 1.00 80.31 317 GLU A N 1
ATOM 2531 C CA . GLU A 1 317 ? -36.365 -18.950 14.332 1.00 80.31 317 GLU A CA 1
ATOM 2532 C C . GLU A 1 317 ? -36.369 -17.882 15.440 1.00 80.31 317 GLU A C 1
ATOM 2534 O O . GLU A 1 317 ? -37.387 -17.722 16.112 1.00 80.31 317 GLU A O 1
ATOM 2539 N N . LEU A 1 318 ? -35.238 -17.219 15.689 1.00 89.75 318 LEU A N 1
ATOM 2540 C CA . LEU A 1 318 ? -35.095 -16.273 16.803 1.00 89.75 318 LEU A CA 1
ATOM 2541 C C . LEU A 1 318 ? -35.438 -14.857 16.344 1.00 89.75 318 LEU A C 1
ATOM 2543 O O . LEU A 1 318 ? -34.825 -14.357 15.399 1.00 89.75 318 LEU A O 1
ATOM 2547 N N . VAL A 1 319 ? -36.378 -14.198 17.022 1.00 92.06 319 VAL A N 1
ATOM 2548 C CA . VAL A 1 319 ? -36.723 -12.796 16.751 1.00 92.06 319 VAL A CA 1
ATOM 2549 C C . VAL A 1 319 ? -35.940 -11.872 17.685 1.00 92.06 319 VAL A C 1
ATOM 2551 O O . VAL A 1 319 ? -35.937 -12.061 18.899 1.00 92.06 319 VAL A O 1
ATOM 2554 N N . VAL A 1 320 ? -35.299 -10.842 17.132 1.00 92.75 320 VAL A N 1
ATOM 2555 C CA . VAL A 1 320 ? -34.567 -9.817 17.888 1.00 92.75 320 VAL A CA 1
ATOM 2556 C C . VAL A 1 320 ? -35.323 -8.495 17.819 1.00 92.75 320 VAL A C 1
ATOM 2558 O O . VAL A 1 320 ? -35.562 -7.983 16.726 1.00 92.75 320 VAL A O 1
ATOM 2561 N N . SER A 1 321 ? -35.673 -7.926 18.974 1.00 91.94 321 SER A N 1
ATOM 2562 C CA . SER A 1 321 ? -36.302 -6.603 19.070 1.00 91.94 321 SER A CA 1
ATOM 2563 C C . SER A 1 321 ? -35.775 -5.828 20.268 1.00 91.94 321 SER A C 1
ATOM 2565 O O . SER A 1 321 ? -35.990 -6.214 21.414 1.00 91.94 321 SER A O 1
ATOM 2567 N N . GLN A 1 322 ? -35.173 -4.667 20.008 1.00 85.38 322 GLN A N 1
ATOM 2568 C CA . GLN A 1 322 ? -34.738 -3.723 21.043 1.00 85.38 322 GLN A CA 1
ATOM 2569 C C . GLN A 1 322 ? -35.899 -3.179 21.908 1.00 85.38 322 GLN A C 1
ATOM 2571 O O . GLN A 1 322 ? -35.657 -2.624 22.978 1.00 85.38 322 GLN A O 1
ATOM 2576 N N . GLN A 1 323 ? -37.155 -3.333 21.465 1.00 81.31 323 GLN A N 1
ATOM 2577 C CA . GLN A 1 323 ? -38.355 -2.899 22.196 1.00 81.31 323 GLN A CA 1
ATOM 2578 C C . GLN A 1 323 ? -39.037 -4.039 22.982 1.00 81.31 323 GLN A C 1
ATOM 2580 O O . GLN A 1 323 ? -40.093 -3.824 23.572 1.00 81.31 323 GLN A O 1
ATOM 2585 N N . GLY A 1 324 ? -38.438 -5.238 23.025 1.00 75.88 324 GLY A N 1
ATOM 2586 C CA . GLY A 1 324 ? -38.933 -6.374 23.814 1.00 75.88 324 GLY A CA 1
ATOM 2587 C C . GLY A 1 324 ? -40.034 -7.212 23.151 1.00 75.88 324 GLY A C 1
ATOM 2588 O O . GLY A 1 324 ? -40.647 -8.041 23.817 1.00 75.88 324 GLY A O 1
ATOM 2589 N N . GLU A 1 325 ? -40.286 -7.027 21.851 1.00 75.69 325 GLU A N 1
ATOM 2590 C CA . GLU A 1 325 ? -41.283 -7.798 21.081 1.00 75.69 325 GLU A CA 1
ATOM 2591 C C . GLU A 1 325 ? -40.734 -9.116 20.478 1.00 75.69 325 GLU A C 1
ATOM 2593 O O . GLU A 1 325 ? -41.442 -9.792 19.735 1.00 75.69 325 GLU A O 1
ATOM 2598 N N . GLY A 1 326 ? -39.481 -9.488 20.772 1.00 80.88 326 GLY A N 1
ATOM 2599 C CA . GLY A 1 326 ? -38.806 -10.690 20.254 1.00 80.88 326 GLY A CA 1
ATOM 2600 C C . GLY A 1 326 ? -38.286 -11.631 21.350 1.00 80.88 326 GLY A C 1
ATOM 2601 O O . GLY A 1 326 ? -38.341 -11.304 22.534 1.00 80.88 326 GLY A O 1
ATOM 2602 N N . ASP A 1 327 ? -37.747 -12.792 20.961 1.00 87.31 327 ASP A N 1
ATOM 2603 C CA . ASP A 1 327 ? -37.094 -13.746 21.874 1.00 87.31 327 ASP A CA 1
ATOM 2604 C C . ASP A 1 327 ? -35.802 -13.179 22.511 1.00 87.31 327 ASP A C 1
ATOM 2606 O O . ASP A 1 327 ? -35.375 -13.658 23.562 1.00 87.31 327 ASP A O 1
ATOM 2610 N N . CYS A 1 328 ? -35.149 -12.194 21.878 1.00 90.56 328 CYS A N 1
ATOM 2611 C CA . CYS A 1 328 ? -33.897 -11.570 22.336 1.00 90.56 328 CYS A CA 1
ATOM 2612 C C . CYS A 1 328 ? -33.924 -10.039 22.174 1.00 90.56 328 CYS A C 1
ATOM 2614 O O . CYS A 1 328 ? -34.537 -9.514 21.242 1.00 90.56 328 CYS A O 1
ATOM 2616 N N . ASN A 1 329 ? -33.187 -9.317 23.028 1.00 91.75 329 ASN A N 1
ATOM 2617 C CA . ASN A 1 329 ? -33.070 -7.850 22.936 1.00 91.75 329 ASN A CA 1
ATOM 2618 C C . ASN A 1 329 ? -31.845 -7.389 22.121 1.00 91.75 329 ASN A C 1
ATOM 2620 O O . ASN A 1 329 ? -31.770 -6.226 21.726 1.00 91.75 329 ASN A O 1
ATOM 2624 N N . THR A 1 330 ? -30.883 -8.286 21.873 1.00 94.44 330 THR A N 1
ATOM 2625 C CA . THR A 1 330 ? -29.666 -8.029 21.076 1.00 94.44 330 THR A CA 1
ATOM 2626 C C . THR A 1 330 ? -29.383 -9.179 20.113 1.00 94.44 330 THR A C 1
ATOM 2628 O O . THR A 1 330 ? -29.781 -10.324 20.350 1.00 94.44 330 THR A O 1
ATOM 2631 N N . ILE A 1 331 ? -28.665 -8.898 19.028 1.00 94.75 331 ILE A N 1
ATOM 2632 C CA . ILE A 1 331 ? -28.330 -9.899 18.010 1.00 94.75 331 ILE A CA 1
ATOM 2633 C C . ILE A 1 331 ? -27.254 -10.857 18.551 1.00 94.75 331 ILE A C 1
ATOM 2635 O O . ILE A 1 331 ? -27.320 -12.060 18.313 1.00 94.75 331 ILE A O 1
ATOM 2639 N N . SER A 1 332 ? -26.318 -10.369 19.368 1.00 94.56 332 SER A N 1
ATOM 2640 C CA . SER A 1 332 ? -25.296 -11.163 20.067 1.00 94.56 332 SER A CA 1
ATOM 2641 C C . SER A 1 332 ? -25.881 -12.143 21.085 1.00 94.56 332 SER A C 1
ATOM 2643 O O . SER A 1 332 ? -25.279 -13.181 21.362 1.00 94.56 332 SER A O 1
ATOM 2645 N N . GLU A 1 333 ? -27.033 -11.827 21.678 1.00 93.00 333 GLU A N 1
ATOM 2646 C CA . GLU A 1 333 ? -27.790 -12.756 22.521 1.00 93.00 333 GLU A CA 1
ATOM 2647 C C . GLU A 1 333 ? -28.412 -13.869 21.669 1.00 93.00 333 GLU A C 1
ATOM 2649 O O . GLU A 1 333 ? -28.193 -15.048 21.961 1.00 93.00 333 GLU A O 1
ATOM 2654 N N . ALA A 1 334 ? -29.068 -13.515 20.559 1.00 93.19 334 ALA A N 1
ATOM 2655 C CA . ALA A 1 334 ? -29.604 -14.494 19.617 1.00 93.19 334 ALA A CA 1
ATOM 2656 C C . ALA A 1 334 ? -28.506 -15.385 19.009 1.00 93.19 334 ALA A C 1
ATOM 2658 O O . ALA A 1 334 ? -28.678 -16.597 18.956 1.00 93.19 334 ALA A O 1
ATOM 2659 N N . LEU A 1 335 ? -27.337 -14.842 18.648 1.00 93.75 335 LEU A N 1
ATOM 2660 C CA . LEU A 1 335 ? -26.181 -15.612 18.163 1.00 93.75 335 LEU A CA 1
ATOM 2661 C C . LEU A 1 335 ? -25.670 -16.624 19.200 1.00 93.75 335 LEU A C 1
ATOM 2663 O O . LEU A 1 335 ? -25.301 -17.745 18.845 1.00 93.75 335 LEU A O 1
ATOM 2667 N N . LYS A 1 336 ? -25.696 -16.283 20.496 1.00 93.12 336 LYS A N 1
ATOM 2668 C CA . LYS A 1 336 ? -25.340 -17.217 21.579 1.00 93.12 336 LYS A CA 1
ATOM 2669 C C . LYS A 1 336 ? -26.373 -18.335 21.720 1.00 93.12 336 LYS A C 1
ATOM 2671 O O . LYS A 1 336 ? -25.967 -19.495 21.805 1.00 93.12 336 LYS A O 1
ATOM 2676 N N . GLN A 1 337 ? -27.666 -18.004 21.689 1.00 89.94 337 GLN A N 1
ATOM 2677 C CA . GLN A 1 337 ? -28.769 -18.972 21.782 1.00 89.94 337 GLN A CA 1
ATOM 2678 C C . GLN A 1 337 ? -28.927 -19.845 20.522 1.00 89.94 337 GLN A C 1
ATOM 2680 O O . GLN A 1 337 ? -29.341 -20.999 20.619 1.00 89.94 337 GLN A O 1
ATOM 2685 N N . ALA A 1 338 ? -28.569 -19.325 19.346 1.00 90.31 338 ALA A N 1
ATOM 2686 C CA . ALA A 1 338 ? -28.733 -19.983 18.057 1.00 90.31 338 ALA A CA 1
ATOM 2687 C C . ALA A 1 338 ? -27.979 -21.319 17.966 1.00 90.31 338 ALA A C 1
ATOM 2689 O O . ALA A 1 338 ? -26.801 -21.429 18.325 1.00 90.31 338 ALA A O 1
ATOM 2690 N N . ALA A 1 339 ? -28.647 -22.324 17.400 1.00 89.31 339 ALA A N 1
ATOM 2691 C CA . ALA A 1 339 ? -27.995 -23.512 16.861 1.00 89.31 339 ALA A CA 1
ATOM 2692 C C . ALA A 1 339 ? -27.359 -23.199 15.492 1.00 89.31 339 ALA A C 1
ATOM 2694 O O . ALA A 1 339 ? -27.764 -22.259 14.808 1.00 89.31 339 ALA A O 1
ATOM 2695 N N . ALA A 1 340 ? -26.392 -24.011 15.057 1.00 89.88 340 ALA A N 1
ATOM 2696 C CA . ALA A 1 340 ? -25.885 -23.916 13.690 1.00 89.88 340 ALA A CA 1
ATOM 2697 C C . ALA A 1 340 ? -27.006 -24.230 12.675 1.00 89.88 340 ALA A C 1
ATOM 2699 O O . ALA A 1 340 ? -27.755 -25.192 12.851 1.00 89.88 340 ALA A O 1
ATOM 2700 N N . GLY A 1 341 ? -27.116 -23.409 11.630 1.00 90.38 341 GLY A N 1
ATOM 2701 C CA . GLY A 1 341 ? -28.199 -23.422 10.644 1.00 90.38 341 GLY A CA 1
ATOM 2702 C C . GLY A 1 341 ? -29.455 -22.636 11.048 1.00 90.38 341 GLY A C 1
ATOM 2703 O O . GLY A 1 341 ? -30.449 -22.697 10.329 1.00 90.38 341 GLY A O 1
ATOM 2704 N N . ALA A 1 342 ? -29.453 -21.923 12.182 1.00 92.56 342 ALA A N 1
ATOM 2705 C CA . ALA A 1 342 ? -30.608 -21.136 12.619 1.00 92.56 342 ALA A CA 1
ATOM 2706 C C . ALA A 1 342 ? -30.763 -19.808 11.853 1.00 92.56 342 ALA A C 1
ATOM 2708 O O . ALA A 1 342 ? -29.785 -19.203 11.404 1.00 92.56 342 ALA A O 1
ATOM 2709 N N . ARG A 1 343 ? -32.015 -19.336 11.777 1.00 94.75 343 ARG A N 1
ATOM 2710 C CA . ARG A 1 343 ? -32.376 -17.990 11.315 1.00 94.75 343 ARG A CA 1
ATOM 2711 C C . ARG A 1 343 ? -32.565 -17.046 12.493 1.00 94.75 343 ARG A C 1
ATOM 2713 O O . ARG A 1 343 ? -33.219 -17.407 13.473 1.00 94.75 343 ARG A O 1
ATOM 2720 N N . ILE A 1 344 ? -32.034 -15.837 12.354 1.00 95.00 344 ILE A N 1
ATOM 2721 C CA . ILE A 1 344 ? -32.208 -14.724 13.283 1.00 95.00 344 ILE A CA 1
ATOM 2722 C C . ILE A 1 344 ? -32.889 -13.591 12.510 1.00 95.00 344 ILE A C 1
ATOM 2724 O O . ILE A 1 344 ? -32.277 -12.983 11.629 1.00 95.00 344 ILE A O 1
ATOM 2728 N N . TYR A 1 345 ? -34.155 -13.318 12.826 1.00 94.12 345 TYR A N 1
ATOM 2729 C CA . TYR A 1 345 ? -34.890 -12.187 12.264 1.00 94.12 345 TYR A CA 1
ATOM 2730 C C . TYR A 1 345 ? -34.698 -10.962 13.147 1.00 94.12 345 TYR A C 1
ATOM 2732 O O . TYR A 1 345 ? -35.039 -10.980 14.328 1.00 94.12 345 TYR A O 1
ATOM 2740 N N . VAL A 1 346 ? -34.175 -9.885 12.573 1.00 94.81 346 VAL A N 1
ATOM 2741 C CA . VAL A 1 346 ? -33.914 -8.638 13.298 1.00 94.81 346 VAL A CA 1
ATOM 2742 C C . VAL A 1 346 ? -35.013 -7.628 12.970 1.00 94.81 346 VAL A C 1
ATOM 2744 O O . VAL A 1 346 ? -35.313 -7.380 11.797 1.00 94.81 346 VAL A O 1
ATOM 2747 N N . HIS A 1 347 ? -35.648 -7.058 13.994 1.00 93.38 347 HIS A N 1
ATOM 2748 C CA . HIS A 1 347 ? -36.576 -5.938 13.838 1.00 93.38 347 HIS A CA 1
ATOM 2749 C C . HIS A 1 347 ? -35.839 -4.590 13.791 1.00 93.38 347 HIS A C 1
ATOM 2751 O O . HIS A 1 347 ? -34.769 -4.468 14.397 1.00 93.38 347 HIS A O 1
ATOM 2757 N N . PRO A 1 348 ? -36.412 -3.573 13.113 1.00 93.06 348 PRO A N 1
ATOM 2758 C CA . PRO A 1 348 ? -35.892 -2.208 13.094 1.00 93.06 348 PRO A CA 1
ATOM 2759 C C . PRO A 1 348 ? -35.460 -1.684 14.472 1.00 93.06 348 PRO A C 1
ATOM 2761 O O . PRO A 1 348 ? -36.203 -1.782 15.449 1.00 93.06 348 PRO A O 1
ATOM 2764 N N . GLY A 1 349 ? -34.260 -1.112 14.538 1.00 92.88 349 GLY A N 1
ATOM 2765 C CA . GLY A 1 349 ? -33.594 -0.697 15.772 1.00 92.88 349 GLY A CA 1
ATOM 2766 C C . GLY A 1 349 ? -32.137 -0.294 15.532 1.00 92.88 349 GLY A C 1
ATOM 2767 O O . GLY A 1 349 ? -31.618 -0.449 14.424 1.00 92.88 349 GLY A O 1
ATOM 2768 N N . VAL A 1 350 ? -31.480 0.224 16.576 1.00 94.62 350 VAL A N 1
ATOM 2769 C CA . VAL A 1 350 ? -30.051 0.590 16.542 1.00 94.62 350 VAL A CA 1
ATOM 2770 C C . VAL A 1 350 ? -29.286 -0.293 17.523 1.00 94.62 350 VAL A C 1
ATOM 2772 O O . VAL A 1 350 ? -29.315 -0.089 18.739 1.00 94.62 350 VAL A O 1
ATOM 2775 N N . TYR A 1 351 ? -28.612 -1.298 16.979 1.00 95.00 351 TYR A N 1
ATOM 2776 C CA . TYR A 1 351 ? -27.923 -2.361 17.695 1.00 95.00 351 TYR A CA 1
ATOM 2777 C C . TYR A 1 351 ? -26.445 -1.998 17.874 1.00 95.00 351 TYR A C 1
ATOM 2779 O O . TYR A 1 351 ? -25.654 -2.046 16.934 1.00 95.00 351 TYR A O 1
ATOM 2787 N N . ARG A 1 352 ? -26.073 -1.594 19.093 1.00 96.12 352 ARG A N 1
ATOM 2788 C CA . ARG A 1 352 ? -24.701 -1.192 19.448 1.00 96.12 352 ARG A CA 1
ATOM 2789 C C . ARG A 1 352 ? -23.894 -2.395 19.917 1.00 96.12 352 ARG A C 1
ATOM 2791 O O . ARG A 1 352 ? -23.823 -2.671 21.112 1.00 96.12 352 ARG A O 1
ATOM 2798 N N . GLU A 1 353 ? -23.367 -3.149 18.959 1.00 95.62 353 GLU A N 1
ATOM 2799 C CA . GLU A 1 353 ? -22.715 -4.440 19.190 1.00 95.62 353 GLU A CA 1
ATOM 2800 C C . GLU A 1 353 ? -21.765 -4.846 18.041 1.00 95.62 353 GLU A C 1
ATOM 2802 O O . GLU A 1 353 ? -21.605 -4.132 17.050 1.00 95.62 353 GLU A O 1
ATOM 2807 N N . SER A 1 354 ? -21.091 -5.990 18.194 1.00 96.50 354 SER A N 1
ATOM 2808 C CA . SER A 1 354 ? -20.207 -6.594 17.189 1.00 96.50 354 SER A CA 1
ATOM 2809 C C . SER A 1 354 ? -20.600 -8.056 16.987 1.00 96.50 354 SER A C 1
ATOM 2811 O O . SER A 1 354 ? -20.632 -8.839 17.941 1.00 96.50 354 SER A O 1
ATOM 2813 N N . LEU A 1 355 ? -20.925 -8.428 15.749 1.00 97.12 355 LEU A N 1
ATOM 2814 C CA . LEU A 1 355 ? -21.481 -9.738 15.425 1.00 97.12 355 LEU A CA 1
ATOM 2815 C C . LEU A 1 355 ? -20.372 -10.718 15.041 1.00 97.12 355 LEU A C 1
ATOM 2817 O O . LEU A 1 355 ? -19.903 -10.754 13.901 1.00 97.12 355 LEU A O 1
ATOM 2821 N N . ILE A 1 356 ? -19.961 -11.537 16.008 1.00 96.75 356 ILE A N 1
ATOM 2822 C CA . ILE A 1 356 ? -19.030 -12.646 15.784 1.00 96.75 356 ILE A CA 1
ATOM 2823 C C . ILE A 1 356 ? -19.824 -13.852 15.274 1.00 96.75 356 ILE A C 1
ATOM 2825 O O . ILE A 1 356 ? -20.628 -14.429 16.005 1.00 96.75 356 ILE A O 1
ATOM 2829 N N . LEU A 1 357 ? -19.589 -14.236 14.020 1.00 96.88 357 LEU A N 1
ATOM 2830 C CA . LEU A 1 357 ? -20.253 -15.364 13.366 1.00 96.88 357 LEU A CA 1
ATOM 2831 C C . LEU A 1 357 ? -19.393 -16.624 13.535 1.00 96.88 357 LEU A C 1
ATOM 2833 O O . LEU A 1 357 ? -18.635 -16.983 12.636 1.00 96.88 357 LEU A O 1
ATOM 2837 N N . ASP A 1 358 ? -19.456 -17.253 14.712 1.00 95.06 358 ASP A N 1
ATOM 2838 C CA . ASP A 1 358 ? -18.719 -18.484 15.060 1.00 95.06 358 ASP A CA 1
ATOM 2839 C C . ASP A 1 358 ? -19.444 -19.770 14.611 1.00 95.06 358 ASP A C 1
ATOM 2841 O O . ASP A 1 358 ? -18.819 -20.768 14.240 1.00 95.06 358 ASP A O 1
ATOM 2845 N N . LYS A 1 359 ? -20.776 -19.724 14.555 1.00 93.06 359 LYS A N 1
ATOM 2846 C CA . LYS A 1 359 ? -21.662 -20.758 14.004 1.00 93.06 359 LYS A CA 1
ATOM 2847 C C . LYS A 1 359 ? -22.211 -20.316 12.652 1.00 93.06 359 LYS A C 1
ATOM 2849 O O . LYS A 1 359 ? -22.476 -19.134 12.443 1.00 93.06 359 LYS A O 1
ATOM 2854 N N . SER A 1 360 ? -22.505 -21.277 11.779 1.00 95.19 360 SER A N 1
ATOM 2855 C CA . SER A 1 360 ? -23.270 -21.001 10.562 1.00 95.19 360 SER A CA 1
ATOM 2856 C C . SER A 1 360 ? -24.688 -20.541 10.914 1.00 95.19 360 SER A C 1
ATOM 2858 O O . SER A 1 360 ? -25.385 -21.243 11.647 1.00 95.19 360 SER A O 1
ATOM 2860 N N . VAL A 1 361 ? -25.102 -19.373 10.420 1.00 95.62 361 VAL A N 1
ATOM 2861 C CA . VAL A 1 361 ? -26.402 -18.731 10.694 1.00 95.62 361 VAL A CA 1
ATOM 2862 C C . VAL A 1 361 ? -26.860 -17.885 9.501 1.00 95.62 361 VAL A C 1
ATOM 2864 O O . VAL A 1 361 ? -26.044 -17.466 8.676 1.00 95.62 361 VAL A O 1
ATOM 2867 N N . GLU A 1 362 ? -28.159 -17.593 9.438 1.00 96.94 362 GLU A N 1
ATOM 2868 C CA . GLU A 1 362 ? -28.729 -16.565 8.559 1.00 96.94 362 GLU A CA 1
ATOM 2869 C C . GLU A 1 362 ? -29.265 -15.401 9.418 1.00 96.94 362 GLU A C 1
ATOM 2871 O O . GLU A 1 362 ? -30.199 -15.595 10.197 1.00 96.94 362 GLU A O 1
ATOM 2876 N N . ILE A 1 363 ? -28.702 -14.195 9.285 1.00 96.69 363 ILE A N 1
ATOM 2877 C CA . ILE A 1 363 ? -29.203 -12.965 9.923 1.00 96.69 363 ILE A CA 1
ATOM 2878 C C . ILE A 1 363 ? -29.962 -12.152 8.875 1.00 96.69 363 ILE A C 1
ATOM 2880 O O . ILE A 1 363 ? -29.395 -11.784 7.845 1.00 96.69 363 ILE A O 1
ATOM 2884 N N . ILE A 1 364 ? -31.243 -11.883 9.121 1.00 95.81 364 ILE A N 1
ATOM 2885 C CA . ILE A 1 364 ? -32.151 -11.281 8.139 1.00 95.81 364 ILE A CA 1
ATOM 2886 C C . ILE A 1 364 ? -32.925 -10.133 8.793 1.00 95.81 364 ILE A C 1
ATOM 2888 O O . ILE A 1 364 ? -33.666 -10.340 9.754 1.00 95.81 364 ILE A O 1
ATOM 2892 N N . SER A 1 365 ? -32.803 -8.922 8.252 1.00 92.38 365 SER A N 1
ATOM 2893 C CA . SER A 1 365 ? -33.695 -7.816 8.609 1.00 92.38 365 SER A CA 1
ATOM 2894 C C . SER A 1 365 ? -35.127 -8.099 8.162 1.00 92.38 365 SER A C 1
ATOM 2896 O O . SER A 1 365 ? -35.378 -8.546 7.044 1.00 92.38 365 SER A O 1
ATOM 2898 N N . SER A 1 366 ? -36.077 -7.792 9.038 1.00 77.56 366 SER A N 1
ATOM 2899 C CA . SER A 1 366 ? -37.518 -7.841 8.759 1.00 77.56 366 SER A CA 1
ATOM 2900 C C . SER A 1 366 ? -38.088 -6.512 8.237 1.00 77.56 366 SER A C 1
ATOM 2902 O O . SER A 1 366 ? -39.291 -6.418 7.994 1.00 77.56 366 SER A O 1
ATOM 2904 N N . GLY A 1 367 ? -37.249 -5.481 8.083 1.00 68.44 367 GLY A N 1
ATOM 2905 C CA . GLY A 1 367 ? -37.645 -4.137 7.659 1.00 68.44 367 GLY A CA 1
ATOM 2906 C C . GLY A 1 367 ? -36.834 -3.597 6.480 1.00 68.44 367 GLY A C 1
ATOM 2907 O O . GLY A 1 367 ? -36.010 -4.289 5.889 1.00 68.44 367 GLY A O 1
ATOM 2908 N N . GLU A 1 368 ? -37.075 -2.328 6.150 1.00 72.75 368 GLU A N 1
ATOM 2909 C CA . GLU A 1 368 ? -36.243 -1.556 5.217 1.00 72.75 368 GLU A CA 1
ATOM 2910 C C . GLU A 1 368 ? -34.804 -1.436 5.755 1.00 72.75 368 GLU A C 1
ATOM 2912 O O . GLU A 1 368 ? -34.619 -1.237 6.957 1.00 72.75 368 GLU A O 1
ATOM 2917 N N . VAL A 1 369 ? -33.810 -1.533 4.862 1.00 64.88 369 VAL A N 1
ATOM 2918 C CA . VAL A 1 369 ? -32.369 -1.635 5.187 1.00 64.88 369 VAL A CA 1
ATOM 2919 C C . VAL A 1 369 ? -31.927 -0.569 6.192 1.00 64.88 369 VAL A C 1
ATOM 2921 O O . VAL A 1 369 ? -31.441 -0.893 7.275 1.00 64.88 369 VAL A O 1
ATOM 2924 N N . ASP A 1 370 ? -32.233 0.694 5.882 1.00 77.38 370 ASP A N 1
ATOM 2925 C CA . ASP A 1 370 ? -31.837 1.882 6.648 1.00 77.38 370 ASP A CA 1
ATOM 2926 C C . ASP A 1 370 ? -32.400 1.944 8.081 1.00 77.38 370 ASP A C 1
ATOM 2928 O O . ASP A 1 370 ? -32.045 2.841 8.848 1.00 77.38 370 ASP A O 1
ATOM 2932 N N . ARG A 1 371 ? -33.296 1.022 8.462 1.00 86.69 371 ARG A N 1
ATOM 2933 C CA . ARG A 1 371 ? -33.925 0.984 9.791 1.00 86.69 371 ARG A CA 1
ATOM 2934 C C . ARG A 1 371 ? -33.354 -0.076 10.730 1.00 86.69 371 ARG A C 1
ATOM 2936 O O . ARG A 1 371 ? -33.725 -0.071 11.903 1.00 86.69 371 ARG A O 1
ATOM 2943 N N . THR A 1 372 ? -32.492 -0.970 10.252 1.00 94.00 372 THR A N 1
ATOM 2944 C CA . THR A 1 372 ? -31.880 -2.028 11.071 1.00 94.00 372 THR A CA 1
ATOM 2945 C C . THR A 1 372 ? -30.371 -1.814 11.097 1.00 94.00 372 THR A C 1
ATOM 2947 O O . THR A 1 372 ? -29.626 -2.391 10.305 1.00 94.00 372 THR A O 1
ATOM 2950 N N . VAL A 1 373 ? -29.937 -0.920 11.989 1.00 95.75 373 VAL A N 1
ATOM 2951 C CA . VAL A 1 373 ? -28.561 -0.409 12.050 1.00 95.75 373 VAL A CA 1
ATOM 2952 C C . VAL A 1 373 ? -27.752 -1.191 13.080 1.00 95.75 373 VAL A C 1
ATOM 2954 O O . VAL A 1 373 ? -28.189 -1.332 14.220 1.00 95.75 373 VAL A O 1
ATOM 2957 N N . ILE A 1 374 ? -26.556 -1.642 12.707 1.00 96.56 374 ILE A N 1
ATOM 2958 C CA . ILE A 1 374 ? -25.541 -2.192 13.610 1.00 96.56 374 ILE A CA 1
ATOM 2959 C C . ILE A 1 374 ? -24.380 -1.199 13.679 1.00 96.56 374 ILE A C 1
ATOM 2961 O O . ILE A 1 374 ? -23.681 -0.978 12.691 1.00 96.56 374 ILE A O 1
ATOM 2965 N N . GLU A 1 375 ? -24.189 -0.598 14.848 1.00 96.62 375 GLU A N 1
ATOM 2966 C CA . GLU A 1 375 ? -23.197 0.448 15.120 1.00 96.62 375 GLU A CA 1
ATOM 2967 C C . GLU A 1 375 ? -22.084 -0.129 16.007 1.00 96.62 375 GLU A C 1
ATOM 2969 O O . GLU A 1 375 ? -22.366 -0.634 17.096 1.00 96.62 375 GLU A O 1
ATOM 2974 N N . SER A 1 376 ? -20.825 -0.064 15.562 1.00 93.69 376 SER A N 1
ATOM 2975 C CA . SER A 1 376 ? -19.684 -0.622 16.306 1.00 93.69 376 SER A CA 1
ATOM 2976 C C . SER A 1 376 ? -18.529 0.375 16.414 1.00 93.69 376 SER A C 1
ATOM 2978 O O . SER A 1 376 ? -18.092 0.943 15.414 1.00 93.69 376 SER A O 1
ATOM 2980 N N . ILE A 1 377 ? -18.042 0.597 17.640 1.00 90.44 377 ILE A N 1
ATOM 2981 C CA . ILE A 1 377 ? -17.040 1.629 17.980 1.00 90.44 377 ILE A CA 1
ATOM 2982 C C . ILE A 1 377 ? -15.663 1.001 18.255 1.00 90.44 377 ILE A C 1
ATOM 2984 O O . ILE A 1 377 ? -14.629 1.584 17.934 1.00 90.44 377 ILE A O 1
ATOM 2988 N N . ASP A 1 378 ? -15.638 -0.186 18.859 1.00 90.38 378 ASP A N 1
ATOM 2989 C CA . ASP A 1 378 ? -14.443 -0.864 19.371 1.00 90.38 378 ASP A CA 1
ATOM 2990 C C . ASP A 1 378 ? -14.161 -2.217 18.691 1.00 90.38 378 ASP A C 1
ATOM 2992 O O . ASP A 1 378 ? -13.220 -2.920 19.070 1.00 90.38 378 ASP A O 1
ATOM 2996 N N . SER A 1 379 ? -14.930 -2.571 17.657 1.00 93.94 379 SER A N 1
ATOM 2997 C CA . SER A 1 379 ? -14.679 -3.737 16.809 1.00 93.94 379 SER A CA 1
ATOM 2998 C C . SER A 1 379 ? -15.301 -3.595 15.415 1.00 93.94 379 SER A C 1
ATOM 3000 O O . SER A 1 379 ? -15.869 -2.559 15.075 1.00 93.94 379 SER A O 1
ATOM 3002 N N . ASN A 1 380 ? -15.206 -4.654 14.606 1.00 95.25 380 ASN A N 1
ATOM 3003 C CA . ASN A 1 380 ? -15.934 -4.745 13.339 1.00 95.25 380 ASN A CA 1
ATOM 3004 C C . ASN A 1 380 ? -17.439 -4.949 13.609 1.00 95.25 380 ASN A C 1
ATOM 3006 O O . ASN A 1 380 ? -17.784 -5.708 14.520 1.00 95.25 380 ASN A O 1
ATOM 3010 N N . CYS A 1 381 ? -18.344 -4.393 12.793 1.00 96.88 381 CYS A N 1
ATOM 3011 C CA . CYS A 1 381 ? -19.783 -4.696 12.912 1.00 96.88 381 CYS A CA 1
ATOM 3012 C C . CYS A 1 381 ? -20.060 -6.190 12.695 1.00 96.88 381 CYS A C 1
ATOM 3014 O O . CYS A 1 381 ? -20.884 -6.771 13.400 1.00 96.88 381 CYS A O 1
ATOM 3016 N N . ILE A 1 382 ? -19.349 -6.820 11.751 1.00 98.00 382 ILE A N 1
ATOM 3017 C CA . ILE A 1 382 ? -19.417 -8.259 11.478 1.00 98.00 382 ILE A CA 1
ATOM 3018 C C . ILE A 1 382 ? -18.010 -8.847 11.398 1.00 98.00 382 ILE A C 1
ATOM 3020 O O . ILE A 1 382 ? -17.138 -8.330 10.697 1.00 98.00 382 ILE A O 1
ATOM 3024 N N . LYS A 1 383 ? -17.806 -9.975 12.083 1.00 97.44 383 LYS A N 1
ATOM 3025 C CA . LYS A 1 383 ? -16.572 -10.759 12.043 1.00 97.44 383 LYS A CA 1
ATOM 3026 C C . LYS A 1 383 ? -16.875 -12.216 11.710 1.00 97.44 383 LYS A C 1
ATOM 3028 O O . LYS A 1 383 ? -17.465 -12.933 12.519 1.00 97.44 383 LYS A O 1
ATOM 3033 N N . MET A 1 384 ? -16.448 -12.659 10.532 1.00 97.38 384 MET A N 1
ATOM 3034 C CA . MET A 1 384 ? -16.661 -14.030 10.072 1.00 97.38 384 MET A CA 1
ATOM 3035 C C . MET A 1 384 ? -15.664 -14.991 10.733 1.00 97.38 384 MET A C 1
ATOM 3037 O O . MET A 1 384 ? -14.450 -14.837 10.583 1.00 97.38 384 MET A O 1
ATOM 3041 N N . ALA A 1 385 ? -16.179 -15.991 11.449 1.00 93.94 385 ALA A N 1
ATOM 3042 C CA . ALA A 1 385 ? -15.392 -16.982 12.184 1.00 93.94 385 ALA A CA 1
ATOM 3043 C C . ALA A 1 385 ? -15.901 -18.428 11.986 1.00 93.94 385 ALA A C 1
ATOM 3045 O O . ALA A 1 385 ? -15.509 -19.327 12.727 1.00 93.94 385 ALA A O 1
ATOM 3046 N N . THR A 1 386 ? -16.722 -18.677 10.963 1.00 95.19 386 THR A N 1
ATOM 3047 C CA . THR A 1 386 ? -17.377 -19.967 10.675 1.00 95.19 386 THR A CA 1
ATOM 3048 C C . THR A 1 386 ? -17.244 -20.337 9.191 1.00 95.19 386 THR A C 1
ATOM 3050 O O . THR A 1 386 ? -16.697 -19.552 8.423 1.00 95.19 386 THR A O 1
ATOM 3053 N N . ASP A 1 387 ? -17.738 -21.503 8.763 1.00 95.56 387 ASP A N 1
ATOM 3054 C CA . ASP A 1 387 ? -17.580 -21.977 7.373 1.00 95.56 387 ASP A CA 1
ATOM 3055 C C . ASP A 1 387 ? -18.515 -21.281 6.363 1.00 95.56 387 ASP A C 1
ATOM 3057 O O . ASP A 1 387 ? -18.134 -21.072 5.211 1.00 95.56 387 ASP A O 1
ATOM 3061 N N . LYS A 1 388 ? -19.748 -20.943 6.766 1.00 97.38 388 LYS A N 1
ATOM 3062 C CA . LYS A 1 388 ? -20.785 -20.315 5.922 1.00 97.38 388 LYS A CA 1
ATOM 3063 C C . LYS A 1 388 ? -21.735 -19.454 6.749 1.00 97.38 388 LYS A C 1
ATOM 3065 O O . LYS A 1 388 ? -22.221 -19.936 7.769 1.00 97.38 388 LYS A O 1
ATOM 3070 N N . ALA A 1 389 ? -22.095 -18.261 6.286 1.00 97.81 389 ALA A N 1
ATOM 3071 C CA . ALA A 1 389 ? -23.131 -17.436 6.913 1.00 97.81 389 ALA A CA 1
ATOM 3072 C C . ALA A 1 389 ? -23.813 -16.509 5.894 1.00 97.81 389 ALA A C 1
ATOM 3074 O O . ALA A 1 389 ? -23.221 -16.161 4.873 1.00 97.81 389 ALA A O 1
ATOM 3075 N N . LEU A 1 390 ? -25.047 -16.098 6.192 1.00 98.12 390 LEU A N 1
ATOM 3076 C CA . LEU A 1 390 ? -25.806 -15.111 5.418 1.00 98.12 390 LEU A CA 1
ATOM 3077 C C . LEU A 1 390 ? -26.132 -13.898 6.289 1.00 98.12 390 LEU A C 1
ATOM 3079 O O . LEU A 1 390 ? -26.574 -14.044 7.427 1.00 98.12 390 LEU A O 1
ATOM 3083 N N . VAL A 1 391 ? -25.975 -12.711 5.716 1.00 97.69 391 VAL A N 1
ATOM 3084 C CA . VAL A 1 391 ? -26.339 -11.421 6.298 1.00 97.69 391 VAL A CA 1
ATOM 3085 C C . VAL A 1 391 ? -27.167 -10.665 5.262 1.00 97.69 391 VAL A C 1
ATOM 3087 O O . VAL A 1 391 ? -26.664 -10.389 4.172 1.00 97.69 391 VAL A O 1
ATOM 3090 N N . ARG A 1 392 ? -28.429 -10.340 5.577 1.00 97.56 392 ARG A N 1
ATOM 3091 C CA . ARG A 1 392 ? -29.334 -9.651 4.645 1.00 97.56 392 ARG A CA 1
ATOM 3092 C C . ARG A 1 392 ? -30.051 -8.440 5.242 1.00 97.56 392 ARG A C 1
ATOM 3094 O O . ARG A 1 392 ? -30.694 -8.555 6.286 1.00 97.56 392 ARG A O 1
ATOM 3101 N N . GLY A 1 393 ? -30.053 -7.330 4.501 1.00 96.06 393 GLY A N 1
ATOM 3102 C CA . GLY A 1 393 ? -30.944 -6.188 4.735 1.00 96.06 393 GLY A CA 1
ATOM 3103 C C . GLY A 1 393 ? -30.562 -5.300 5.921 1.00 96.06 393 GLY A C 1
ATOM 3104 O O . GLY A 1 393 ? -31.446 -4.721 6.546 1.00 96.06 393 GLY A O 1
ATOM 3105 N N . LEU A 1 394 ? -29.277 -5.239 6.275 1.00 96.62 394 LEU A N 1
ATOM 3106 C CA . LEU A 1 394 ? -28.773 -4.500 7.438 1.00 96.62 394 LEU A CA 1
ATOM 3107 C C . LEU A 1 394 ? -27.981 -3.263 7.004 1.00 96.62 394 LEU A C 1
ATOM 3109 O O . LEU A 1 394 ? -27.269 -3.307 5.999 1.00 96.62 394 LEU A O 1
ATOM 3113 N N . THR A 1 395 ? -28.039 -2.203 7.808 1.00 97.56 395 THR A N 1
ATOM 3114 C CA . THR A 1 395 ? -27.081 -1.093 7.739 1.00 97.56 395 THR A CA 1
ATOM 3115 C C . THR A 1 395 ? -25.957 -1.344 8.740 1.00 97.56 395 THR A C 1
ATOM 3117 O O . THR A 1 395 ? -26.210 -1.510 9.931 1.00 97.56 395 THR A O 1
ATOM 3120 N N . LEU A 1 396 ? -24.712 -1.386 8.275 1.00 97.69 396 LEU A N 1
ATOM 3121 C CA . LEU A 1 396 ? -23.528 -1.727 9.063 1.00 97.69 396 LEU A CA 1
ATOM 3122 C C . LEU A 1 396 ? -22.600 -0.512 9.134 1.00 97.69 396 LEU A C 1
ATOM 3124 O O . LEU A 1 396 ? -22.019 -0.132 8.122 1.00 97.69 396 LEU A O 1
ATOM 3128 N N . ASN A 1 397 ? -22.459 0.089 10.314 1.00 96.44 397 ASN A N 1
ATOM 3129 C CA . ASN A 1 397 ? -21.694 1.318 10.510 1.00 96.44 397 ASN A CA 1
ATOM 3130 C C . ASN A 1 397 ? -20.571 1.119 11.540 1.00 96.44 397 ASN A C 1
ATOM 3132 O O . ASN A 1 397 ? -20.806 1.164 12.753 1.00 96.44 397 ASN A O 1
ATOM 3136 N N . ALA A 1 398 ? -19.346 0.903 11.056 1.00 95.38 398 ALA A N 1
ATOM 3137 C CA . ALA A 1 398 ? -18.161 0.868 11.907 1.00 95.38 398 ALA A CA 1
ATOM 3138 C C . ALA A 1 398 ? -17.677 2.301 12.153 1.00 95.38 398 ALA A C 1
ATOM 3140 O O . ALA A 1 398 ? -16.987 2.890 11.328 1.00 95.38 398 ALA A O 1
ATOM 3141 N N . THR A 1 399 ? -18.015 2.870 13.308 1.00 92.62 399 THR A N 1
ATOM 3142 C CA . THR A 1 399 ? -17.633 4.237 13.699 1.00 92.62 399 THR A CA 1
ATOM 3143 C C . THR A 1 399 ? -16.256 4.305 14.376 1.00 92.62 399 THR A C 1
ATOM 3145 O O . THR A 1 399 ? -15.906 5.325 14.968 1.00 92.62 399 THR A O 1
ATOM 3148 N N . GLY A 1 400 ? -15.497 3.206 14.353 1.00 88.38 400 GLY A N 1
ATOM 3149 C CA . GLY A 1 400 ? -14.189 3.054 14.990 1.00 88.38 400 GLY A CA 1
ATOM 3150 C C . GLY A 1 400 ? -13.064 2.706 14.015 1.00 88.38 400 GLY A C 1
ATOM 3151 O O . GLY A 1 400 ? -13.261 2.641 12.805 1.00 88.38 400 GLY A O 1
ATOM 3152 N N . LYS A 1 401 ? -11.872 2.423 14.560 1.00 91.69 401 LYS A N 1
ATOM 3153 C CA . LYS A 1 401 ? -10.680 2.027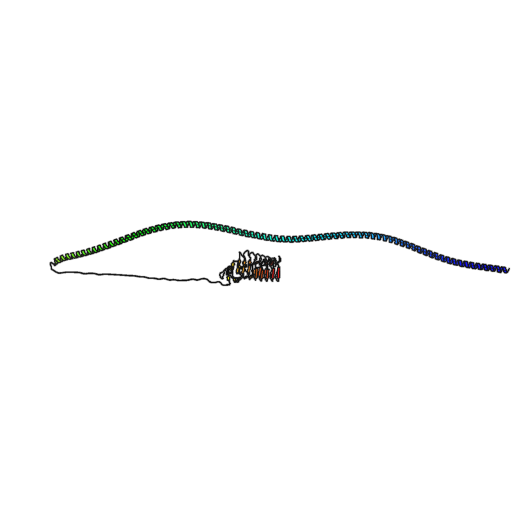 13.786 1.00 91.69 401 LYS A CA 1
ATOM 3154 C C . LYS A 1 401 ? -10.728 0.548 13.345 1.00 91.69 401 LYS A C 1
ATOM 3156 O O . LYS A 1 401 ? -9.851 -0.233 13.709 1.00 91.69 401 LYS A O 1
ATOM 3161 N N . TYR A 1 402 ? -11.774 0.164 12.601 1.00 91.88 402 TYR A N 1
ATOM 3162 C CA . TYR A 1 402 ? -12.109 -1.222 12.221 1.00 91.88 402 TYR A CA 1
ATOM 3163 C C . TYR A 1 402 ? -12.764 -1.325 10.835 1.00 91.88 402 TYR A C 1
ATOM 3165 O O . TYR A 1 402 ? -13.210 -0.321 10.292 1.00 91.88 402 TYR A O 1
ATOM 3173 N N . TYR A 1 403 ? -12.832 -2.535 10.267 1.00 95.38 403 TYR A N 1
ATOM 3174 C CA . TYR A 1 403 ? -13.627 -2.818 9.061 1.00 95.38 403 TYR A CA 1
ATOM 3175 C C . TYR A 1 403 ? -15.106 -2.930 9.463 1.00 95.38 403 TYR A C 1
ATOM 3177 O O . TYR A 1 403 ? -15.400 -3.429 10.548 1.00 95.38 403 TYR A O 1
ATOM 3185 N N . ALA A 1 404 ? -16.065 -2.581 8.603 1.00 97.50 404 ALA A N 1
ATOM 3186 C CA . ALA A 1 404 ? -17.470 -2.893 8.898 1.00 97.50 404 ALA A CA 1
ATOM 3187 C C . ALA A 1 404 ? -17.737 -4.404 8.796 1.00 97.50 404 ALA A C 1
ATOM 3189 O O . ALA A 1 404 ? -18.444 -4.975 9.631 1.00 97.50 404 ALA A O 1
ATOM 3190 N N . VAL A 1 405 ? -17.108 -5.070 7.823 1.00 98.50 405 VAL A N 1
ATOM 3191 C CA . VAL A 1 405 ? -17.160 -6.528 7.644 1.00 98.50 405 VAL A CA 1
ATOM 3192 C C . VAL A 1 405 ? -15.742 -7.085 7.488 1.00 98.50 405 VAL A C 1
ATOM 3194 O O . VAL A 1 405 ? -15.025 -6.700 6.569 1.00 98.50 405 VAL A O 1
ATOM 3197 N N . ASP A 1 406 ? -15.349 -8.005 8.373 1.00 98.25 406 ASP A N 1
ATOM 3198 C CA . ASP A 1 406 ? -14.032 -8.663 8.403 1.00 98.25 406 ASP A CA 1
ATOM 3199 C C . ASP A 1 406 ? -14.176 -10.169 8.124 1.00 98.25 406 ASP A C 1
ATOM 3201 O O . ASP A 1 406 ? -14.683 -10.928 8.959 1.00 98.25 406 ASP A O 1
ATOM 3205 N N . VAL A 1 407 ? -13.735 -10.607 6.940 1.00 98.38 407 VAL A N 1
ATOM 3206 C CA . VAL A 1 407 ? -13.793 -12.002 6.479 1.00 98.38 407 VAL A CA 1
ATOM 3207 C C . VAL A 1 407 ? -12.390 -12.605 6.452 1.00 98.38 407 VAL A C 1
ATOM 3209 O O . VAL A 1 407 ? -11.559 -12.244 5.621 1.00 98.38 407 VAL A O 1
ATOM 3212 N N . ARG A 1 408 ? -12.125 -13.549 7.365 1.00 96.31 408 ARG A N 1
ATOM 3213 C CA . ARG A 1 408 ? -10.829 -14.255 7.483 1.00 96.31 408 ARG A CA 1
ATOM 3214 C C . ARG A 1 408 ? -10.886 -15.730 7.091 1.00 96.31 408 ARG A C 1
ATOM 3216 O O . ARG A 1 408 ? -9.863 -16.319 6.752 1.00 96.31 408 ARG A O 1
ATOM 3223 N N . GLN A 1 409 ? -12.074 -16.324 7.143 1.00 95.38 409 GLN A N 1
ATOM 3224 C CA . GLN A 1 409 ? -12.339 -17.706 6.755 1.00 95.38 409 GLN A CA 1
ATOM 3225 C C . GLN A 1 409 ? -13.819 -17.882 6.410 1.00 95.38 409 GLN A C 1
ATOM 3227 O O . GLN A 1 409 ? -14.648 -17.097 6.867 1.00 95.38 409 GLN A O 1
ATOM 3232 N N . GLY A 1 410 ? -14.125 -18.933 5.655 1.00 96.69 410 GLY A N 1
ATOM 3233 C CA . GLY A 1 410 ? -15.483 -19.288 5.268 1.00 96.69 410 GLY A CA 1
ATOM 3234 C C . GLY A 1 410 ? -16.054 -18.407 4.164 1.00 96.69 410 GLY A C 1
ATOM 3235 O O . GLY A 1 410 ? -15.402 -17.499 3.653 1.00 96.69 410 GLY A O 1
ATOM 3236 N N . GLU A 1 411 ? -17.294 -18.716 3.804 1.00 98.12 411 GLU A N 1
ATOM 3237 C CA . GLU A 1 411 ? -18.078 -18.071 2.754 1.00 98.12 411 GLU A CA 1
ATOM 3238 C C . GLU A 1 411 ? -19.150 -17.182 3.398 1.00 98.12 411 GLU A C 1
ATOM 3240 O O . GLU A 1 411 ? -20.161 -17.676 3.911 1.00 98.12 411 GLU A O 1
ATOM 3245 N N . LEU A 1 412 ? -18.912 -15.868 3.419 1.00 98.56 412 LEU A N 1
ATOM 3246 C CA . LEU A 1 412 ? -19.884 -14.892 3.917 1.00 98.56 412 LEU A CA 1
ATOM 3247 C C . LEU A 1 412 ? -20.701 -14.314 2.760 1.00 98.56 412 LEU A C 1
ATOM 3249 O O . LEU A 1 412 ? -20.158 -13.632 1.886 1.00 98.56 412 LEU A O 1
ATOM 3253 N N . VAL A 1 413 ? -22.013 -14.522 2.795 1.00 98.69 413 VAL A N 1
ATOM 3254 C CA . VAL A 1 413 ? -22.953 -13.902 1.859 1.00 98.69 413 VAL A CA 1
ATOM 3255 C C . VAL A 1 413 ? -23.511 -12.622 2.481 1.00 98.69 413 VAL A C 1
ATOM 3257 O O . VAL A 1 413 ? -24.125 -12.673 3.546 1.00 98.69 413 VAL A O 1
ATOM 3260 N N . VAL A 1 414 ? -23.315 -11.485 1.812 1.00 98.56 414 VAL A N 1
ATOM 3261 C CA . VAL A 1 414 ? -23.806 -10.161 2.224 1.00 98.56 414 VAL A CA 1
ATOM 3262 C C . VAL A 1 414 ? -24.755 -9.642 1.147 1.00 98.56 414 VAL A C 1
ATOM 3264 O O . VAL A 1 414 ? -24.385 -9.552 -0.023 1.00 98.56 414 VAL A O 1
ATOM 3267 N N . GLU A 1 415 ? -26.000 -9.346 1.514 1.00 98.19 415 GLU A N 1
ATOM 3268 C CA . GLU A 1 415 ? -27.074 -9.124 0.543 1.00 98.19 415 GLU A CA 1
ATOM 3269 C C . GLU A 1 415 ? -28.025 -7.990 0.944 1.00 98.19 415 GLU A C 1
ATOM 3271 O O . GLU A 1 415 ? -28.486 -7.937 2.078 1.00 98.19 415 GLU A O 1
ATOM 3276 N N . ASP A 1 416 ? -28.367 -7.097 0.011 1.00 97.31 416 ASP A N 1
ATOM 3277 C CA . ASP A 1 416 ? -29.259 -5.948 0.268 1.00 97.31 416 ASP A CA 1
ATOM 3278 C C . ASP A 1 416 ? -28.807 -5.067 1.463 1.00 97.31 416 ASP A C 1
ATOM 3280 O O . ASP A 1 416 ? -29.632 -4.455 2.136 1.00 97.31 416 ASP A O 1
ATOM 3284 N N . CYS A 1 417 ? -27.507 -5.033 1.781 1.00 98.00 417 CYS A N 1
ATOM 3285 C CA . CYS A 1 417 ? -26.961 -4.281 2.922 1.00 98.00 417 CYS A CA 1
ATOM 3286 C C . CYS A 1 417 ? -26.402 -2.907 2.522 1.00 98.00 417 CYS A C 1
ATOM 3288 O O . CYS A 1 417 ? -25.833 -2.753 1.439 1.00 98.00 417 CYS A O 1
ATOM 3290 N N . ASN A 1 418 ? -26.482 -1.951 3.446 1.00 98.06 418 ASN A N 1
ATOM 3291 C CA . ASN A 1 418 ? -25.766 -0.676 3.400 1.00 98.06 418 ASN A CA 1
ATOM 3292 C C . ASN A 1 418 ? -24.572 -0.747 4.377 1.00 98.06 418 ASN A C 1
ATOM 3294 O O . ASN A 1 418 ? -24.715 -1.301 5.467 1.00 98.06 418 ASN A O 1
ATOM 3298 N N . ILE A 1 419 ? -23.380 -0.293 3.988 1.00 98.44 419 ILE A N 1
ATOM 3299 C CA . ILE A 1 419 ? -22.133 -0.545 4.723 1.00 98.44 419 ILE A CA 1
ATOM 3300 C C . ILE A 1 419 ? -21.229 0.701 4.686 1.00 98.44 419 ILE A C 1
ATOM 3302 O O . ILE A 1 419 ? -20.893 1.179 3.601 1.00 98.44 419 ILE A O 1
ATOM 3306 N N . THR A 1 420 ? -20.800 1.184 5.861 1.00 97.75 420 THR A N 1
ATOM 3307 C CA . THR A 1 420 ? -19.939 2.373 6.049 1.00 97.75 420 THR A CA 1
ATOM 3308 C C . THR A 1 420 ? -18.843 2.139 7.105 1.00 97.75 420 THR A C 1
ATOM 3310 O O . THR A 1 420 ? -19.033 1.367 8.049 1.00 97.75 420 THR A O 1
ATOM 3313 N N . SER A 1 421 ? -17.687 2.808 6.976 1.00 95.94 421 SER A N 1
ATOM 3314 C CA . SER A 1 421 ? -16.536 2.652 7.891 1.00 95.94 421 SER A CA 1
ATOM 3315 C C . SER A 1 421 ? -15.757 3.954 8.117 1.00 95.94 421 SER A C 1
ATOM 3317 O O . SER A 1 421 ? -15.275 4.573 7.175 1.00 95.94 421 SER A O 1
ATOM 3319 N N . ALA A 1 422 ? -15.561 4.339 9.378 1.00 92.69 422 ALA A N 1
ATOM 3320 C CA . ALA A 1 422 ? -14.907 5.589 9.768 1.00 92.69 422 ALA A CA 1
ATOM 3321 C C . ALA A 1 422 ? -13.362 5.565 9.721 1.00 92.69 422 ALA A C 1
ATOM 3323 O O . ALA A 1 422 ? -12.736 6.579 10.031 1.00 92.69 422 ALA A O 1
ATOM 3324 N N . ASP A 1 423 ? -12.739 4.437 9.361 1.00 89.56 423 ASP A N 1
ATOM 3325 C CA . ASP A 1 423 ? -11.283 4.319 9.190 1.00 89.56 423 ASP A CA 1
ATOM 3326 C C . ASP A 1 423 ? -10.940 3.271 8.114 1.00 89.56 423 ASP A C 1
ATOM 3328 O O . ASP A 1 423 ? -10.838 3.603 6.934 1.00 89.56 423 ASP A O 1
ATOM 3332 N N . TYR A 1 424 ? -10.808 1.989 8.482 1.00 90.62 424 TYR A N 1
ATOM 3333 C CA . TYR A 1 424 ? -10.376 0.921 7.571 1.00 90.62 424 TYR A CA 1
ATOM 3334 C C . TYR A 1 424 ? -11.315 0.747 6.371 1.00 90.62 424 TYR A C 1
ATOM 3336 O O . TYR A 1 424 ? -12.440 1.247 6.341 1.00 90.62 424 TYR A O 1
ATOM 3344 N N . SER A 1 425 ? -10.846 -0.019 5.380 1.00 96.69 425 SER A N 1
ATOM 3345 C CA . SER A 1 425 ? -11.655 -0.359 4.205 1.00 96.69 425 SER A CA 1
ATOM 3346 C C . SER A 1 425 ? -13.000 -0.947 4.638 1.00 96.69 425 SER A C 1
ATOM 3348 O O . SER A 1 425 ? -13.054 -1.708 5.604 1.00 96.69 425 SER A O 1
ATOM 3350 N N . VAL A 1 426 ? -14.084 -0.588 3.955 1.00 98.31 426 VAL A N 1
ATOM 3351 C CA . VAL A 1 426 ? -15.440 -0.853 4.457 1.00 98.31 426 VAL A CA 1
ATOM 3352 C C . VAL A 1 426 ? -15.694 -2.361 4.594 1.00 98.31 426 VAL A C 1
ATOM 3354 O O . VAL A 1 426 ? -16.174 -2.823 5.631 1.00 98.31 426 VAL A O 1
ATOM 3357 N N . VAL A 1 427 ? -15.274 -3.146 3.598 1.00 98.75 427 VAL A N 1
ATOM 3358 C CA . VAL A 1 427 ? -15.254 -4.615 3.652 1.00 98.75 427 VAL A CA 1
ATOM 3359 C C . VAL A 1 427 ? -13.827 -5.134 3.456 1.00 98.75 427 VAL A C 1
ATOM 3361 O O . VAL A 1 427 ? -13.169 -4.783 2.478 1.00 98.75 427 VAL A O 1
ATOM 3364 N N . GLY A 1 428 ? -13.350 -5.987 4.366 1.00 98.38 428 GLY A N 1
ATOM 3365 C CA . GLY A 1 428 ? -12.044 -6.652 4.297 1.00 98.38 428 GLY A CA 1
ATOM 3366 C C . GLY A 1 428 ? -12.178 -8.166 4.146 1.00 98.38 428 GLY A C 1
ATOM 3367 O O . GLY A 1 428 ? -12.863 -8.810 4.939 1.00 98.38 428 GLY A O 1
ATOM 3368 N N . ILE A 1 429 ? -11.520 -8.744 3.140 1.00 98.69 429 ILE A N 1
ATOM 3369 C CA . ILE A 1 429 ? -11.565 -10.177 2.814 1.00 98.69 429 ILE A CA 1
ATOM 3370 C C . ILE A 1 429 ? -10.129 -10.691 2.679 1.00 98.69 429 ILE A C 1
ATOM 3372 O O . ILE A 1 429 ? -9.492 -10.543 1.636 1.00 98.69 429 ILE A O 1
ATOM 3376 N N . CYS A 1 430 ? -9.598 -11.265 3.757 1.00 97.75 430 CYS A N 1
ATOM 3377 C CA . CYS A 1 430 ? -8.159 -11.446 3.945 1.00 97.75 430 CYS A CA 1
ATOM 3378 C C . CYS A 1 430 ? -7.826 -12.862 4.446 1.00 97.75 430 CYS A C 1
ATOM 3380 O O . CYS A 1 430 ? -7.954 -13.140 5.642 1.00 97.75 430 CYS A O 1
ATOM 3382 N N . GLY A 1 431 ? -7.360 -13.741 3.555 1.00 97.00 431 GLY A N 1
ATOM 3383 C CA . GLY A 1 431 ? -6.889 -15.090 3.898 1.00 97.00 431 GLY A CA 1
ATOM 3384 C C . GLY A 1 431 ? -7.288 -16.168 2.876 1.00 97.00 431 GLY A C 1
ATOM 3385 O O . GLY A 1 431 ? -8.327 -16.045 2.229 1.00 97.00 431 GLY A O 1
ATOM 3386 N N . PRO A 1 432 ? -6.535 -17.281 2.757 1.00 96.62 432 PRO A N 1
ATOM 3387 C CA . PRO A 1 432 ? -6.721 -18.269 1.682 1.00 96.62 432 PRO A CA 1
ATOM 3388 C C . PRO A 1 432 ? -8.060 -19.020 1.752 1.00 96.62 432 PRO A C 1
ATOM 3390 O O . PRO A 1 432 ? -8.563 -19.517 0.742 1.00 96.62 432 PRO A O 1
ATOM 3393 N N . ASN A 1 433 ? -8.659 -19.063 2.944 1.00 96.94 433 ASN A N 1
ATOM 3394 C CA . ASN A 1 433 ? -9.969 -19.657 3.198 1.00 96.94 433 ASN A CA 1
ATOM 3395 C C . ASN A 1 433 ? -11.102 -18.616 3.236 1.00 96.94 433 ASN A C 1
ATOM 3397 O O . ASN A 1 433 ? -12.233 -18.997 3.520 1.00 96.94 433 ASN A O 1
ATOM 3401 N N . ALA A 1 434 ? -10.822 -17.330 2.999 1.00 98.38 434 ALA A N 1
ATOM 3402 C CA . ALA A 1 434 ? -11.833 -16.280 2.943 1.00 98.38 434 ALA A CA 1
ATOM 3403 C C . ALA A 1 434 ? -12.500 -16.254 1.557 1.00 98.38 434 ALA A C 1
ATOM 3405 O O . ALA A 1 434 ? -11.828 -16.181 0.519 1.00 98.38 434 ALA A O 1
ATOM 3406 N N . ASP A 1 435 ? -13.826 -16.318 1.549 1.00 98.38 435 ASP A N 1
ATOM 3407 C CA . ASP A 1 435 ? -14.674 -16.131 0.376 1.00 98.38 435 ASP A CA 1
ATOM 3408 C C . ASP A 1 435 ? -15.869 -15.246 0.751 1.00 98.38 435 ASP A C 1
ATOM 3410 O O . ASP A 1 435 ? -16.370 -15.294 1.879 1.00 98.38 435 ASP A O 1
ATOM 3414 N N . SER A 1 436 ? -16.343 -14.423 -0.178 1.00 98.25 436 SER A N 1
ATOM 3415 C CA . SER A 1 436 ? -17.515 -13.588 0.071 1.00 98.25 436 SER A CA 1
ATOM 3416 C C . SER A 1 436 ? -18.328 -13.350 -1.189 1.00 98.25 436 SER A C 1
ATOM 3418 O O . SER A 1 436 ? -17.780 -13.042 -2.248 1.00 98.25 436 SER A O 1
ATOM 3420 N N . GLU A 1 437 ? -19.648 -13.465 -1.061 1.00 98.69 437 GLU A N 1
ATOM 3421 C CA . GLU A 1 437 ? -20.596 -13.094 -2.105 1.00 98.69 437 GLU A CA 1
ATOM 3422 C C . GLU A 1 437 ? -21.361 -11.843 -1.663 1.00 98.69 437 GLU A C 1
ATOM 3424 O O . GLU A 1 437 ? -22.195 -11.898 -0.761 1.00 98.69 437 GLU A O 1
ATOM 3429 N N . ILE A 1 438 ? -21.056 -10.708 -2.288 1.00 98.88 438 ILE A N 1
ATOM 3430 C CA . ILE A 1 438 ? -21.622 -9.393 -1.981 1.00 98.88 438 ILE A CA 1
ATOM 3431 C C . ILE A 1 438 ? -22.590 -9.038 -3.107 1.00 98.88 438 ILE A C 1
ATOM 3433 O O . ILE A 1 438 ? -22.164 -8.880 -4.253 1.00 98.88 438 ILE A O 1
ATOM 3437 N N . ARG A 1 439 ? -23.892 -8.922 -2.821 1.00 98.50 439 ARG A N 1
ATOM 3438 C CA . ARG A 1 439 ? -24.893 -8.659 -3.867 1.00 98.50 439 ARG A CA 1
ATOM 3439 C C . ARG A 1 439 ? -25.958 -7.636 -3.490 1.00 98.50 439 ARG A C 1
ATOM 3441 O O . ARG A 1 439 ? -26.577 -7.722 -2.434 1.00 98.50 439 ARG A O 1
ATOM 3448 N N . ARG A 1 440 ? -26.216 -6.700 -4.411 1.00 98.31 440 ARG A N 1
ATOM 3449 C CA . ARG A 1 440 ? -27.152 -5.568 -4.238 1.00 98.31 440 ARG A CA 1
ATOM 3450 C C . ARG A 1 440 ? -26.839 -4.688 -3.016 1.00 98.31 440 ARG A C 1
ATOM 3452 O O . ARG A 1 440 ? -27.741 -4.115 -2.412 1.00 98.31 440 ARG A O 1
ATOM 3459 N N . CYS A 1 441 ? -25.563 -4.592 -2.649 1.00 98.56 441 CYS A N 1
ATOM 3460 C CA . CYS A 1 441 ? -25.10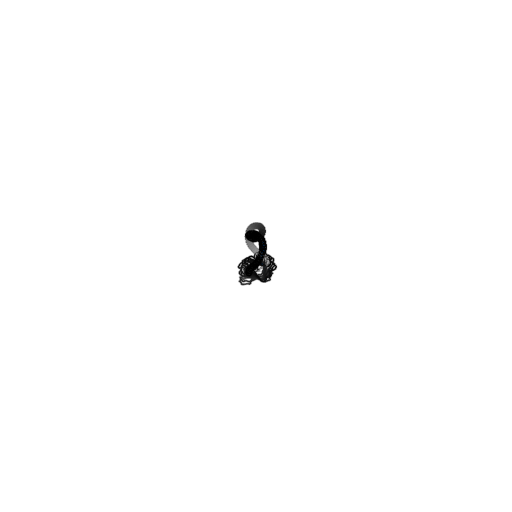3 -3.791 -1.517 1.00 98.56 441 CYS A CA 1
ATOM 3461 C C . CYS A 1 441 ? -24.750 -2.353 -1.919 1.00 98.56 441 CYS A C 1
ATOM 3463 O O . CYS A 1 441 ? -24.438 -2.072 -3.080 1.00 98.56 441 CYS A O 1
ATOM 3465 N N . GLN A 1 442 ? -24.748 -1.462 -0.930 1.00 98.62 442 GLN A N 1
ATOM 3466 C CA . GLN A 1 442 ? -24.170 -0.120 -1.003 1.00 98.62 442 GLN A CA 1
ATOM 3467 C C . GLN A 1 442 ? -22.980 -0.055 -0.039 1.00 98.62 442 GLN A C 1
ATOM 3469 O O . GLN A 1 442 ? -23.099 -0.487 1.105 1.00 98.62 442 GLN A O 1
ATOM 3474 N N . ILE A 1 443 ? -21.822 0.398 -0.523 1.00 98.81 443 ILE A N 1
ATOM 3475 C CA . ILE A 1 443 ? -20.548 0.384 0.212 1.00 98.81 443 ILE A CA 1
ATOM 3476 C C . ILE A 1 443 ? -19.868 1.742 0.009 1.00 98.81 443 ILE A C 1
ATOM 3478 O O . ILE A 1 443 ? -19.309 2.002 -1.063 1.00 98.81 443 ILE A O 1
ATOM 3482 N N . HIS A 1 444 ? -19.978 2.622 1.002 1.00 98.44 444 HIS A N 1
ATOM 3483 C CA . HIS A 1 444 ? -19.624 4.035 0.855 1.00 98.44 444 HIS A CA 1
ATOM 3484 C C . HIS A 1 444 ? -19.134 4.696 2.148 1.00 98.44 444 HIS A C 1
ATOM 3486 O O . HIS A 1 444 ? -19.086 4.067 3.205 1.00 98.44 444 HIS A O 1
ATOM 3492 N N . ASP A 1 445 ? -18.722 5.965 2.036 1.00 97.19 445 ASP A N 1
ATOM 3493 C CA . ASP A 1 445 ? -18.182 6.804 3.118 1.00 97.19 445 ASP A CA 1
ATOM 3494 C C . ASP A 1 445 ? -16.993 6.179 3.888 1.00 97.19 445 ASP A C 1
ATOM 3496 O O . ASP A 1 445 ? -16.677 6.588 5.005 1.00 97.19 445 ASP A O 1
ATOM 3500 N N . GLY A 1 446 ? -16.307 5.190 3.299 1.00 95.88 446 GLY A N 1
ATOM 3501 C CA . GLY A 1 446 ? -15.077 4.611 3.837 1.00 95.88 446 GLY A CA 1
ATOM 3502 C C . GLY A 1 446 ? -13.892 5.568 3.722 1.00 95.88 446 GLY A C 1
ATOM 3503 O O . GLY A 1 446 ? -13.716 6.179 2.674 1.00 95.88 446 GLY A O 1
ATOM 3504 N N . ILE A 1 447 ? -13.020 5.667 4.732 1.00 95.19 447 ILE A N 1
ATOM 3505 C CA . ILE A 1 447 ? -11.793 6.488 4.615 1.00 95.19 447 ILE A CA 1
ATOM 3506 C C . ILE A 1 447 ? -10.739 5.818 3.710 1.00 95.19 447 ILE A C 1
ATOM 3508 O O . ILE A 1 447 ? -10.067 6.505 2.939 1.00 95.19 447 ILE A O 1
ATOM 3512 N N . TRP A 1 448 ? -10.618 4.486 3.756 1.00 95.81 448 TRP A N 1
ATOM 3513 C CA . TRP A 1 448 ? -9.775 3.704 2.837 1.00 95.81 448 TRP A CA 1
ATOM 3514 C C . TRP A 1 448 ? -10.575 3.170 1.629 1.00 95.81 448 TRP A C 1
ATOM 3516 O O . TRP A 1 448 ? -11.219 3.948 0.927 1.00 95.81 448 TRP A O 1
ATOM 3526 N N . ASN A 1 449 ? -10.488 1.872 1.314 1.00 98.25 449 ASN A N 1
ATOM 3527 C CA . ASN A 1 449 ? -11.133 1.295 0.133 1.00 98.25 449 ASN A CA 1
ATOM 3528 C C . ASN A 1 449 ? -12.589 0.908 0.427 1.00 98.25 449 ASN A C 1
ATOM 3530 O O . ASN A 1 449 ? -12.908 0.540 1.557 1.00 98.25 449 ASN A O 1
ATOM 3534 N N . GLY A 1 450 ? -13.450 0.857 -0.589 1.00 98.56 450 GLY A N 1
ATOM 3535 C CA . GLY A 1 450 ? -14.776 0.246 -0.437 1.00 98.56 450 GLY A CA 1
ATOM 3536 C C . GLY A 1 450 ? -14.671 -1.250 -0.109 1.00 98.56 450 GLY A C 1
ATOM 3537 O O . GLY A 1 450 ? -15.128 -1.713 0.934 1.00 98.56 450 GLY A O 1
ATOM 3538 N N . ILE A 1 451 ? -13.987 -2.017 -0.962 1.00 98.88 451 ILE A N 1
ATOM 3539 C CA . ILE A 1 451 ? -13.676 -3.433 -0.706 1.00 98.88 451 ILE A CA 1
ATOM 3540 C C . ILE A 1 451 ? -12.161 -3.645 -0.788 1.00 98.88 451 ILE A C 1
ATOM 3542 O O . ILE A 1 451 ? -11.511 -3.199 -1.733 1.00 98.88 451 ILE A O 1
ATOM 3546 N N . PHE A 1 452 ? -11.589 -4.361 0.178 1.00 98.69 452 PHE A N 1
ATOM 3547 C CA . PHE A 1 452 ? -10.192 -4.787 0.170 1.00 98.69 452 PHE A CA 1
ATOM 3548 C C . PHE A 1 452 ? -10.084 -6.312 0.235 1.00 98.69 452 PHE A C 1
ATOM 3550 O O . PHE A 1 452 ? -10.672 -6.950 1.107 1.00 98.69 452 PHE A O 1
ATOM 3557 N N . ILE A 1 453 ? -9.324 -6.893 -0.694 1.00 98.81 453 ILE A N 1
ATOM 3558 C CA . ILE A 1 453 ? -9.132 -8.337 -0.843 1.00 98.81 453 ILE A CA 1
ATOM 3559 C C . ILE A 1 453 ? -7.633 -8.626 -0.769 1.00 98.81 453 ILE A C 1
ATOM 3561 O O . ILE A 1 453 ? -6.869 -8.072 -1.562 1.00 98.81 453 ILE A O 1
ATOM 3565 N N . SER A 1 454 ? -7.206 -9.492 0.152 1.00 98.31 454 SER A N 1
ATOM 3566 C CA . SER A 1 454 ? -5.791 -9.840 0.332 1.00 98.31 454 SER A CA 1
ATOM 3567 C C . SER A 1 454 ? -5.548 -11.294 0.732 1.00 98.31 454 SER A C 1
ATOM 3569 O O . SER A 1 454 ? -6.470 -12.037 1.072 1.00 98.31 454 SER A O 1
ATOM 3571 N N . ASP A 1 455 ? -4.274 -11.690 0.702 1.00 97.88 455 ASP A N 1
ATOM 3572 C CA . ASP A 1 455 ? -3.762 -12.942 1.268 1.00 97.88 455 ASP A CA 1
ATOM 3573 C C . ASP A 1 455 ? -4.499 -14.173 0.715 1.00 97.88 455 ASP A C 1
ATOM 3575 O O . ASP A 1 455 ? -5.028 -14.993 1.457 1.00 97.88 455 ASP A O 1
ATOM 3579 N N . GLU A 1 456 ? -4.579 -14.257 -0.616 1.00 98.25 456 GLU A N 1
ATOM 3580 C CA . GLU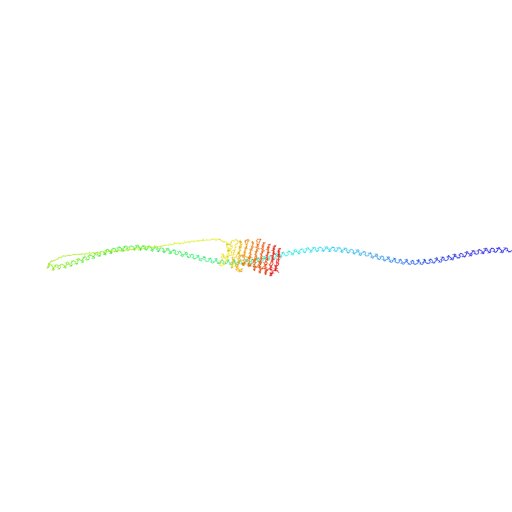 A 1 456 ? -5.340 -15.250 -1.394 1.00 98.25 456 GLU A CA 1
ATOM 3581 C C . GLU A 1 456 ? -6.878 -15.239 -1.251 1.00 98.25 456 GLU A C 1
ATOM 3583 O O . GLU A 1 456 ? -7.546 -16.064 -1.888 1.00 98.25 456 GLU A O 1
ATOM 3588 N N . GLY A 1 457 ? -7.442 -14.287 -0.499 1.00 98.56 457 GLY A N 1
ATOM 3589 C CA . GLY A 1 457 ? -8.883 -14.099 -0.312 1.00 98.56 457 GLY A CA 1
ATOM 3590 C C . GLY A 1 457 ? -9.660 -13.866 -1.612 1.00 98.56 457 GLY A C 1
ATOM 3591 O O . GLY A 1 457 ? -9.101 -13.471 -2.642 1.00 98.56 457 GLY A O 1
ATOM 3592 N N . LYS A 1 458 ? -10.968 -14.145 -1.579 1.00 98.81 458 LYS A N 1
ATOM 3593 C CA . LYS A 1 458 ? -11.831 -14.163 -2.770 1.00 98.81 458 LYS A CA 1
ATOM 3594 C C . LYS A 1 458 ? -13.123 -13.375 -2.560 1.00 98.81 458 LYS A C 1
ATOM 3596 O O . LYS A 1 458 ? -13.748 -13.495 -1.513 1.00 98.81 458 LYS A O 1
ATOM 3601 N N . ALA A 1 459 ? -13.545 -12.616 -3.569 1.00 98.69 459 ALA A N 1
ATOM 3602 C CA . ALA A 1 459 ? -14.842 -11.943 -3.568 1.00 98.69 459 ALA A CA 1
ATOM 3603 C C . ALA A 1 459 ? -15.566 -12.103 -4.907 1.00 98.69 459 ALA A C 1
ATOM 3605 O O . ALA A 1 459 ? -14.978 -11.887 -5.970 1.00 98.69 459 ALA A O 1
ATOM 3606 N N . THR A 1 460 ? -16.863 -12.397 -4.845 1.00 98.88 460 THR A N 1
ATOM 3607 C CA . THR A 1 460 ? -17.809 -12.211 -5.948 1.00 98.88 460 THR A CA 1
ATOM 3608 C C . THR A 1 460 ? -18.741 -11.059 -5.586 1.00 98.88 460 THR A C 1
ATOM 3610 O O . THR A 1 460 ? -19.450 -11.130 -4.590 1.00 98.88 460 THR A O 1
ATOM 3613 N N . VAL A 1 461 ? -18.724 -9.990 -6.378 1.00 98.88 461 VAL A N 1
ATOM 3614 C CA . VAL A 1 461 ? -19.486 -8.757 -6.150 1.00 98.88 461 VAL A CA 1
ATOM 3615 C C . VAL A 1 461 ? -20.438 -8.557 -7.326 1.00 98.88 461 VAL A C 1
ATOM 3617 O O . VAL A 1 461 ? -19.974 -8.378 -8.453 1.00 98.88 461 VAL A O 1
ATOM 3620 N N . GLU A 1 462 ? -21.754 -8.596 -7.104 1.00 98.75 462 GLU A N 1
ATOM 3621 C CA . GLU A 1 462 ? -22.745 -8.428 -8.180 1.00 98.75 462 GLU A CA 1
ATOM 3622 C C . GLU A 1 462 ? -23.819 -7.371 -7.866 1.00 98.75 462 GLU A C 1
ATOM 3624 O O . GLU A 1 462 ? -24.212 -7.183 -6.715 1.00 98.75 462 GLU A O 1
ATOM 3629 N N . ASP A 1 463 ? -24.295 -6.659 -8.894 1.00 98.69 463 ASP A N 1
ATOM 3630 C CA . ASP A 1 463 ? -25.397 -5.672 -8.821 1.00 98.69 463 ASP A CA 1
ATOM 3631 C C . ASP A 1 463 ? -25.249 -4.600 -7.710 1.00 98.69 463 ASP A C 1
ATOM 3633 O O . ASP A 1 463 ? -26.244 -4.081 -7.205 1.00 98.69 463 ASP A O 1
ATOM 3637 N N . SER A 1 464 ? -24.018 -4.297 -7.282 1.00 98.81 464 SER A N 1
ATOM 3638 C CA . SER A 1 464 ? -23.726 -3.477 -6.092 1.00 98.81 464 SER A CA 1
ATOM 3639 C C . SER A 1 464 ? -23.113 -2.117 -6.444 1.00 98.81 464 SER A C 1
ATOM 3641 O O . SER A 1 464 ? -22.490 -1.964 -7.498 1.00 98.81 464 SER A O 1
ATOM 3643 N N . SER A 1 465 ? -23.255 -1.144 -5.543 1.00 98.81 465 SER A N 1
ATOM 3644 C CA . SER A 1 465 ? -22.710 0.214 -5.676 1.00 98.81 465 SER A CA 1
ATOM 3645 C C . SER A 1 465 ? -21.597 0.455 -4.654 1.00 98.81 465 SER A C 1
ATOM 3647 O O . SER A 1 465 ? -21.833 0.329 -3.454 1.00 98.81 465 SER A O 1
ATOM 3649 N N . ILE A 1 466 ? -20.402 0.826 -5.118 1.00 98.88 466 ILE A N 1
ATOM 3650 C CA . ILE A 1 466 ? -19.220 1.088 -4.288 1.00 98.88 466 ILE A CA 1
ATOM 3651 C C . ILE A 1 466 ? -18.694 2.497 -4.603 1.00 98.88 466 ILE A C 1
ATOM 3653 O O . ILE A 1 466 ? -18.085 2.712 -5.655 1.00 98.88 466 ILE A O 1
ATOM 3657 N N . PHE A 1 467 ? -18.980 3.474 -3.743 1.00 98.75 467 PHE A N 1
ATOM 3658 C CA . PHE A 1 467 ? -18.866 4.893 -4.098 1.00 98.75 467 PHE A CA 1
ATOM 3659 C C . PHE A 1 467 ? -18.467 5.799 -2.933 1.00 98.75 467 PHE A C 1
ATOM 3661 O O . PHE A 1 467 ? -18.589 5.410 -1.780 1.00 98.75 467 PHE A O 1
ATOM 3668 N N . ASP A 1 468 ? -17.982 7.002 -3.248 1.00 98.19 468 ASP A N 1
ATOM 3669 C CA . ASP A 1 468 ? -17.594 8.051 -2.288 1.00 98.19 468 ASP A CA 1
ATOM 3670 C C . ASP A 1 468 ? -16.606 7.580 -1.177 1.00 98.19 468 ASP A C 1
ATOM 3672 O O . ASP A 1 468 ? -16.503 8.200 -0.121 1.00 98.19 468 ASP A O 1
ATOM 3676 N N . ASN A 1 469 ? -15.834 6.504 -1.409 1.00 98.44 469 ASN A N 1
ATOM 3677 C CA . ASN A 1 469 ? -14.769 6.053 -0.499 1.00 98.44 469 ASN A CA 1
ATOM 3678 C C . ASN A 1 469 ? -13.469 6.844 -0.744 1.00 98.44 469 ASN A C 1
ATOM 3680 O O . ASN A 1 469 ? -13.137 7.158 -1.885 1.00 98.44 469 ASN A O 1
ATOM 3684 N N . GLY A 1 470 ? -12.696 7.132 0.304 1.00 97.44 470 GLY A N 1
ATOM 3685 C CA . GLY A 1 470 ? -11.519 8.009 0.282 1.00 97.44 470 GLY A CA 1
ATOM 3686 C C . GLY A 1 470 ? -10.291 7.471 -0.463 1.00 97.44 470 GLY A C 1
ATOM 3687 O O . GLY A 1 470 ? -9.393 8.249 -0.786 1.00 97.44 470 GLY A O 1
ATOM 3688 N N . SER A 1 471 ? -10.249 6.174 -0.782 1.00 97.81 471 SER A N 1
ATOM 3689 C CA . SER A 1 471 ? -9.192 5.551 -1.587 1.00 97.81 471 SER A CA 1
ATOM 3690 C C . SER A 1 471 ? -9.777 4.785 -2.785 1.00 97.81 471 SER A C 1
ATOM 3692 O O . SER A 1 471 ? -10.486 5.378 -3.597 1.00 97.81 471 SER A O 1
ATOM 3694 N N . LEU A 1 472 ? -9.461 3.501 -2.965 1.00 98.50 472 LEU A N 1
ATOM 3695 C CA . LEU A 1 472 ? -9.932 2.711 -4.107 1.00 98.50 472 LEU A CA 1
ATOM 3696 C C . LEU A 1 472 ? -11.400 2.297 -3.951 1.00 98.50 472 LEU A C 1
ATOM 3698 O O . LEU A 1 472 ? -11.866 2.027 -2.844 1.00 98.50 472 LEU A O 1
ATOM 3702 N N . GLY A 1 473 ? -12.104 2.104 -5.066 1.00 98.69 473 GLY A N 1
ATOM 3703 C CA . GLY A 1 473 ? -13.379 1.380 -5.033 1.00 98.69 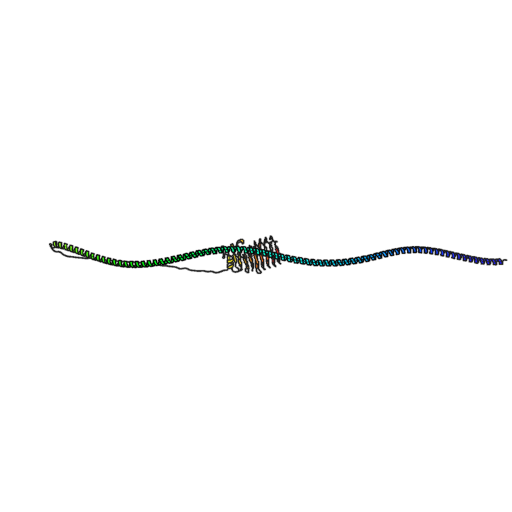473 GLY A CA 1
ATOM 3704 C C . GLY A 1 473 ? -13.174 -0.066 -4.558 1.00 98.69 473 GLY A C 1
ATOM 3705 O O . GLY A 1 473 ? -13.709 -0.479 -3.527 1.00 98.69 473 GLY A O 1
ATOM 3706 N N . ILE A 1 474 ? -12.334 -0.828 -5.268 1.00 98.88 474 ILE A N 1
ATOM 3707 C CA . ILE A 1 474 ? -11.910 -2.179 -4.871 1.00 98.88 474 ILE A CA 1
ATOM 3708 C C . ILE A 1 474 ? -10.387 -2.337 -5.004 1.00 98.88 474 ILE A C 1
ATOM 3710 O O . ILE A 1 474 ? -9.830 -2.177 -6.088 1.00 98.88 474 ILE A O 1
ATOM 3714 N N . GLY A 1 475 ? -9.708 -2.706 -3.918 1.00 98.69 475 GLY A N 1
ATOM 3715 C CA . GLY A 1 475 ? -8.288 -3.075 -3.922 1.00 98.69 475 GLY A CA 1
ATOM 3716 C C . GLY A 1 475 ? -8.093 -4.590 -3.849 1.00 98.69 475 GLY A C 1
ATOM 3717 O O . GLY A 1 475 ? -8.577 -5.222 -2.911 1.00 98.69 475 GLY A O 1
ATOM 3718 N N . VAL A 1 476 ? -7.365 -5.172 -4.806 1.00 98.75 476 VAL A N 1
ATOM 3719 C CA . VAL A 1 476 ? -7.077 -6.615 -4.883 1.00 98.75 476 VAL A CA 1
ATOM 3720 C C . VAL A 1 476 ? -5.565 -6.850 -4.812 1.00 98.75 476 VAL A C 1
ATOM 3722 O O . VAL A 1 476 ? -4.838 -6.565 -5.765 1.00 98.75 476 VAL A O 1
ATOM 3725 N N . GLY A 1 477 ? -5.091 -7.353 -3.672 1.00 98.12 477 GLY A N 1
ATOM 3726 C CA . GLY A 1 477 ? -3.674 -7.545 -3.364 1.00 98.12 477 GLY A CA 1
ATOM 3727 C C . GLY A 1 477 ? -3.303 -8.983 -2.986 1.00 98.12 477 GLY A C 1
ATOM 3728 O O . GLY A 1 477 ? -4.158 -9.786 -2.625 1.00 98.12 477 GLY A O 1
ATOM 3729 N N . LEU A 1 478 ? -2.002 -9.290 -3.013 1.00 97.69 478 LEU A N 1
ATOM 3730 C CA . LEU A 1 478 ? -1.399 -10.490 -2.403 1.00 97.69 478 LEU A CA 1
ATOM 3731 C C . LEU A 1 478 ? -2.098 -11.808 -2.812 1.00 97.69 478 LEU A C 1
ATOM 3733 O O . LEU A 1 478 ? -2.595 -12.558 -1.972 1.00 97.69 478 LEU A O 1
ATOM 3737 N N . GLY A 1 479 ? -2.170 -12.073 -4.120 1.00 97.88 479 GLY A N 1
ATOM 3738 C CA . GLY A 1 479 ? -2.804 -13.270 -4.691 1.00 97.88 479 GLY A CA 1
ATOM 3739 C C . GLY A 1 479 ? -4.335 -13.319 -4.572 1.00 97.88 479 GLY A C 1
ATOM 3740 O O . GLY A 1 479 ? -4.935 -14.378 -4.814 1.00 97.88 479 GLY A O 1
ATOM 3741 N N . GLY A 1 480 ? -4.968 -12.210 -4.177 1.00 98.69 480 GLY A N 1
ATOM 3742 C CA . GLY A 1 480 ? -6.415 -12.068 -4.042 1.00 98.69 480 GLY A CA 1
ATOM 3743 C C . GLY A 1 480 ? -7.153 -12.214 -5.376 1.00 98.69 480 GLY A C 1
ATOM 3744 O O . GLY A 1 480 ? -6.595 -11.956 -6.449 1.00 98.69 480 GLY A O 1
ATOM 3745 N N . LYS A 1 481 ? -8.416 -12.655 -5.324 1.00 98.81 481 LYS A N 1
ATOM 3746 C CA . LYS A 1 481 ? -9.243 -12.903 -6.518 1.00 98.81 481 LYS A CA 1
ATOM 3747 C C . LYS A 1 481 ? -10.586 -12.170 -6.455 1.00 98.81 481 LYS A C 1
ATOM 3749 O O . LYS A 1 481 ? -11.415 -12.457 -5.597 1.00 98.81 481 LYS A O 1
ATOM 3754 N N . LEU A 1 482 ? -10.819 -11.272 -7.411 1.00 98.88 482 LEU A N 1
ATOM 3755 C CA . LEU A 1 482 ? -12.077 -10.545 -7.590 1.00 98.88 482 LEU A CA 1
ATOM 3756 C C . LEU A 1 482 ? -12.863 -11.074 -8.796 1.00 98.88 482 LEU A C 1
ATOM 3758 O O . LEU A 1 482 ? -12.328 -11.220 -9.897 1.00 98.88 482 LEU A O 1
ATOM 3762 N N . ILE A 1 483 ? -14.166 -11.250 -8.612 1.00 98.88 483 ILE A N 1
ATOM 3763 C CA . ILE A 1 483 ? -15.160 -11.303 -9.681 1.00 98.88 483 ILE A CA 1
ATOM 3764 C C . ILE A 1 483 ? -16.152 -10.167 -9.423 1.00 98.88 483 ILE A C 1
ATOM 3766 O O . ILE A 1 483 ? -16.820 -10.175 -8.399 1.00 98.88 483 ILE A O 1
ATOM 3770 N N . ALA A 1 484 ? -16.263 -9.198 -10.329 1.00 98.75 484 ALA A N 1
ATOM 3771 C CA . ALA A 1 484 ? -17.225 -8.098 -10.232 1.00 98.75 484 ALA A CA 1
ATOM 3772 C C . ALA A 1 484 ? -18.154 -8.093 -11.454 1.00 98.75 484 ALA A C 1
ATOM 3774 O O . ALA A 1 484 ? -17.671 -8.156 -12.588 1.00 98.75 484 ALA A O 1
ATOM 3775 N N . ARG A 1 485 ? -19.477 -8.020 -11.261 1.00 98.81 485 ARG A N 1
ATOM 3776 C CA . ARG A 1 485 ? -20.446 -7.988 -12.371 1.00 98.81 485 ARG A CA 1
ATOM 3777 C C . ARG A 1 485 ? -21.585 -7.009 -12.144 1.00 98.81 485 ARG A C 1
ATOM 3779 O O . ARG A 1 485 ? -22.253 -7.068 -11.119 1.00 98.81 485 ARG A O 1
ATOM 3786 N N . ARG A 1 486 ? -21.898 -6.200 -13.162 1.00 98.75 486 ARG A N 1
ATOM 3787 C CA . ARG A 1 486 ? -23.054 -5.275 -13.146 1.00 98.75 486 ARG A CA 1
ATOM 3788 C C . ARG A 1 486 ? -23.003 -4.255 -11.992 1.00 98.75 486 ARG A C 1
ATOM 3790 O O . ARG A 1 486 ? -24.029 -3.718 -11.591 1.00 98.75 486 ARG A O 1
ATOM 3797 N N . CYS A 1 487 ? -21.810 -4.004 -11.452 1.00 98.81 487 CYS A N 1
ATOM 3798 C CA . CYS A 1 487 ? -21.594 -3.070 -10.352 1.00 98.81 487 CYS A CA 1
ATOM 3799 C C . CYS A 1 487 ? -21.428 -1.638 -10.864 1.00 98.81 487 CYS A C 1
ATOM 3801 O O . CYS A 1 487 ? -20.945 -1.420 -11.978 1.00 98.81 487 CYS A O 1
ATOM 3803 N N . ARG A 1 488 ? -21.728 -0.666 -10.007 1.00 98.81 488 ARG A N 1
ATOM 3804 C CA . ARG A 1 488 ? -21.267 0.714 -10.156 1.00 98.81 488 ARG A CA 1
ATOM 3805 C C . ARG A 1 488 ? -20.162 0.971 -9.138 1.00 98.81 488 ARG A C 1
ATOM 3807 O O . ARG A 1 488 ? -20.344 0.715 -7.953 1.00 98.81 488 ARG A O 1
ATOM 3814 N N . ILE A 1 489 ? -19.022 1.459 -9.604 1.00 98.75 489 ILE A N 1
ATOM 3815 C CA . ILE A 1 489 ? -17.848 1.761 -8.793 1.00 98.75 489 ILE A CA 1
ATOM 3816 C C . ILE A 1 489 ? -17.375 3.148 -9.224 1.00 98.75 489 ILE A C 1
ATOM 3818 O O . ILE A 1 489 ? -16.670 3.265 -10.222 1.00 98.75 489 ILE A O 1
ATOM 3822 N N . ASN A 1 490 ? -17.836 4.202 -8.550 1.00 98.12 490 ASN A N 1
ATOM 3823 C CA . ASN A 1 490 ? -17.699 5.592 -9.004 1.00 98.12 490 ASN A CA 1
ATOM 3824 C C . ASN A 1 490 ? -17.371 6.558 -7.859 1.00 98.12 490 ASN A C 1
ATOM 3826 O O . ASN A 1 490 ? -17.609 6.248 -6.699 1.00 98.12 490 ASN A O 1
ATOM 3830 N N . ASN A 1 491 ? -16.873 7.752 -8.190 1.00 97.81 491 ASN A N 1
ATOM 3831 C CA . ASN A 1 491 ? -16.552 8.838 -7.248 1.00 97.81 491 ASN A CA 1
ATOM 3832 C C . ASN A 1 491 ? -15.502 8.520 -6.157 1.00 97.81 491 ASN A C 1
ATOM 3834 O O . ASN A 1 491 ? -15.278 9.354 -5.281 1.00 97.81 491 ASN A O 1
ATOM 3838 N N . ASN A 1 492 ? -14.852 7.353 -6.173 1.00 98.56 492 ASN A N 1
ATOM 3839 C CA . ASN A 1 492 ? -13.869 7.005 -5.146 1.00 98.56 492 ASN A CA 1
ATOM 3840 C C . ASN A 1 492 ? -12.588 7.861 -5.291 1.00 98.56 492 ASN A C 1
ATOM 3842 O O . ASN A 1 492 ? -12.259 8.352 -6.378 1.00 98.56 492 ASN A O 1
ATOM 3846 N N . GLY A 1 493 ? -11.875 8.056 -4.181 1.00 97.94 493 GLY A N 1
ATOM 3847 C CA . GLY A 1 493 ? -10.753 8.985 -4.026 1.00 97.94 493 GLY A CA 1
ATOM 3848 C C . GLY A 1 493 ? -9.473 8.613 -4.780 1.00 97.94 493 GLY A C 1
ATOM 3849 O O . GLY A 1 493 ? -8.603 9.471 -4.928 1.00 97.94 493 GLY A O 1
ATOM 3850 N N . SER A 1 494 ? -9.372 7.392 -5.308 1.00 97.88 494 SER A N 1
ATOM 3851 C CA . SER A 1 494 ? -8.307 6.911 -6.202 1.00 97.88 494 SER A CA 1
ATOM 3852 C C . SER A 1 494 ? -8.940 6.238 -7.436 1.00 97.88 494 SER A C 1
ATOM 3854 O O . SER A 1 494 ? -9.887 6.774 -8.009 1.00 97.88 494 SER A O 1
ATOM 3856 N N . GLU A 1 495 ? -8.438 5.095 -7.899 1.00 98.62 495 GLU A N 1
ATOM 3857 C CA . GLU A 1 495 ? -8.992 4.322 -9.012 1.00 98.62 495 GLU A CA 1
ATOM 3858 C C . GLU A 1 495 ? -10.217 3.476 -8.611 1.00 98.62 495 GLU A C 1
ATOM 3860 O O . GLU A 1 495 ? -10.392 3.092 -7.451 1.00 98.62 495 GLU A O 1
ATOM 3865 N N . ALA A 1 496 ? -11.059 3.122 -9.589 1.00 98.69 496 ALA A N 1
ATOM 3866 C CA . ALA A 1 496 ? -12.210 2.244 -9.362 1.00 98.69 496 ALA A CA 1
ATOM 3867 C C . ALA A 1 496 ? -11.768 0.858 -8.866 1.00 98.69 4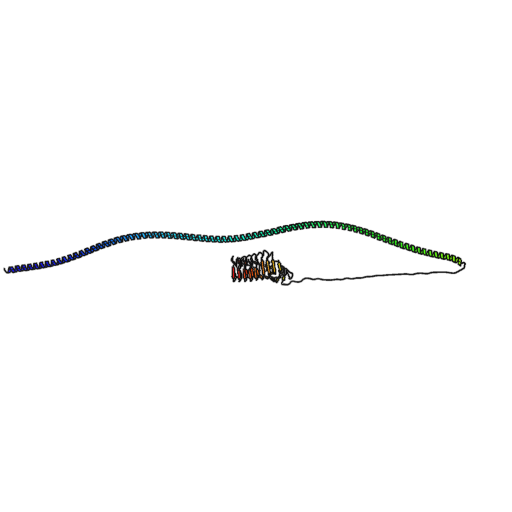96 ALA A C 1
ATOM 3869 O O . ALA A 1 496 ? -12.287 0.361 -7.866 1.00 98.69 496 ALA A O 1
ATOM 3870 N N . ILE A 1 497 ? -10.803 0.232 -9.551 1.00 98.81 497 ILE A N 1
ATOM 3871 C CA . ILE A 1 497 ? -10.244 -1.069 -9.168 1.00 98.81 497 ILE A CA 1
ATOM 3872 C C . ILE A 1 497 ? -8.715 -1.055 -9.314 1.00 98.81 497 ILE A C 1
ATOM 3874 O O . ILE A 1 497 ? -8.195 -0.815 -10.406 1.00 98.81 497 ILE A O 1
ATOM 3878 N N . ALA A 1 498 ? -7.996 -1.396 -8.240 1.00 98.62 498 ALA A N 1
ATOM 3879 C CA . ALA A 1 498 ? -6.566 -1.707 -8.294 1.00 98.62 498 ALA A CA 1
ATOM 3880 C C . ALA A 1 498 ? -6.309 -3.209 -8.150 1.00 98.62 498 ALA A C 1
ATOM 3882 O O . ALA A 1 498 ? -6.913 -3.867 -7.301 1.00 98.62 498 ALA A O 1
ATOM 3883 N N . VAL A 1 499 ? -5.374 -3.746 -8.936 1.00 98.62 499 VAL A N 1
ATOM 3884 C CA . VAL A 1 499 ? -4.971 -5.159 -8.897 1.00 98.62 499 VAL A CA 1
ATOM 3885 C C . VAL A 1 499 ? -3.449 -5.262 -8.885 1.00 98.62 499 VAL A C 1
ATOM 3887 O O . VAL A 1 499 ? -2.784 -4.782 -9.804 1.00 98.62 499 VAL A O 1
ATOM 3890 N N . TYR A 1 500 ? -2.900 -5.885 -7.840 1.00 98.00 500 TYR A N 1
ATOM 3891 C CA . TYR A 1 500 ? -1.458 -5.926 -7.590 1.00 98.00 500 TYR A CA 1
ATOM 3892 C C . TYR A 1 500 ? -0.997 -7.165 -6.810 1.00 98.00 500 TYR A C 1
ATOM 3894 O O . TYR A 1 500 ? -1.782 -7.830 -6.137 1.00 98.00 500 TYR A O 1
ATOM 3902 N N . LYS A 1 501 ? 0.304 -7.460 -6.870 1.00 96.69 501 LYS A N 1
ATOM 3903 C CA . LYS A 1 501 ? 0.997 -8.564 -6.178 1.00 96.69 501 LYS A CA 1
ATOM 3904 C C . LYS A 1 501 ? 0.376 -9.916 -6.522 1.00 96.69 501 LYS A C 1
ATOM 3906 O O . LYS A 1 501 ? -0.265 -10.550 -5.686 1.00 96.69 501 LYS A O 1
ATOM 3911 N N . ASP A 1 502 ? 0.516 -10.275 -7.799 1.00 97.31 502 ASP A N 1
ATOM 3912 C CA . ASP A 1 502 ? 0.073 -11.534 -8.421 1.00 97.31 502 ASP A CA 1
ATOM 3913 C C . ASP A 1 502 ? -1.446 -11.818 -8.287 1.00 97.31 502 ASP A C 1
ATOM 3915 O O . ASP A 1 502 ? -1.905 -12.959 -8.382 1.00 97.31 502 ASP A O 1
ATOM 3919 N N . SER A 1 503 ? -2.246 -10.767 -8.068 1.00 98.56 503 SER A N 1
ATOM 3920 C CA . SER A 1 503 ? -3.707 -10.837 -7.909 1.00 98.56 503 SER A CA 1
ATOM 3921 C C . SER A 1 503 ? -4.463 -10.869 -9.238 1.00 98.56 503 SER A C 1
ATOM 3923 O O . SER A 1 503 ? -3.962 -10.439 -10.278 1.00 98.56 503 SER A O 1
ATOM 3925 N N . ILE A 1 504 ? -5.712 -11.344 -9.201 1.00 98.56 504 ILE A N 1
ATOM 3926 C CA . ILE A 1 504 ? -6.552 -11.546 -10.389 1.00 98.56 504 ILE A CA 1
ATOM 3927 C C . ILE A 1 504 ? -7.913 -10.865 -10.212 1.00 98.56 504 ILE A C 1
ATOM 3929 O O . ILE A 1 504 ? -8.609 -11.120 -9.233 1.00 98.56 504 ILE A O 1
ATOM 3933 N N . ALA A 1 505 ? -8.356 -10.091 -11.204 1.00 98.62 505 ALA A N 1
ATOM 3934 C CA . ALA A 1 505 ? -9.734 -9.610 -11.300 1.00 98.62 505 ALA A CA 1
ATOM 3935 C C . ALA A 1 505 ? -10.409 -10.034 -12.613 1.00 98.62 505 ALA A C 1
ATOM 3937 O O . ALA A 1 505 ? -9.811 -9.998 -13.689 1.00 98.62 505 ALA A O 1
ATOM 3938 N N . THR A 1 506 ? -11.688 -10.397 -12.545 1.00 98.81 506 THR A N 1
ATOM 3939 C CA . THR A 1 506 ? -12.594 -10.500 -13.699 1.00 98.81 506 THR A CA 1
ATOM 3940 C C . THR A 1 506 ? -13.751 -9.533 -13.488 1.00 98.81 506 THR A C 1
ATOM 3942 O O . THR A 1 506 ? -14.437 -9.623 -12.476 1.00 98.81 506 THR A O 1
ATOM 3945 N N . VAL A 1 507 ? -13.963 -8.607 -14.422 1.00 98.81 507 VAL A N 1
ATOM 3946 C CA . VAL A 1 507 ? -14.892 -7.480 -14.259 1.00 98.81 507 VAL A CA 1
ATOM 3947 C C . VAL A 1 507 ? -15.758 -7.357 -15.509 1.00 98.81 507 VAL A C 1
ATOM 3949 O O . VAL A 1 507 ? -15.238 -7.083 -16.595 1.00 98.81 507 VAL A O 1
ATOM 3952 N N . GLU A 1 508 ? -17.062 -7.608 -15.369 1.00 98.75 508 GLU A N 1
ATOM 3953 C CA . GLU A 1 508 ? -17.992 -7.734 -16.498 1.00 98.75 508 GLU A CA 1
ATOM 3954 C C . GLU A 1 508 ? -19.231 -6.826 -16.377 1.00 98.75 508 GLU A C 1
ATOM 3956 O O . GLU A 1 508 ? -20.115 -7.048 -15.543 1.00 98.75 508 GLU A O 1
ATOM 3961 N N . ASN A 1 509 ? -19.383 -5.903 -17.329 1.00 98.69 509 ASN A N 1
ATOM 3962 C CA . ASN A 1 509 ? -20.508 -4.965 -17.457 1.00 98.69 509 ASN A CA 1
ATOM 3963 C C . ASN A 1 509 ? -20.655 -3.989 -16.269 1.00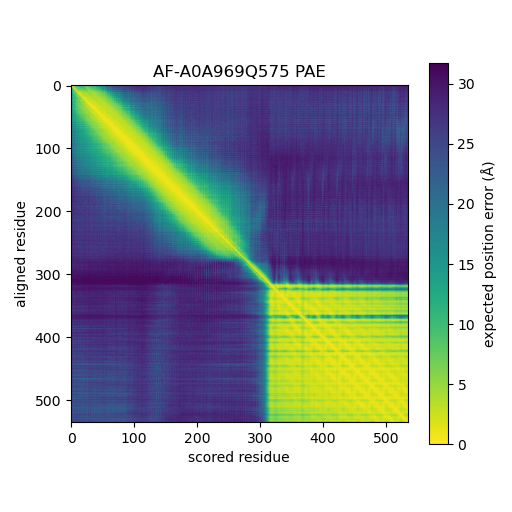 98.69 509 ASN A C 1
ATOM 3965 O O . ASN A 1 509 ? -21.773 -3.687 -15.856 1.00 98.69 509 ASN A O 1
ATOM 3969 N N . CYS A 1 510 ? -19.539 -3.529 -15.698 1.00 98.81 510 CYS A N 1
ATOM 3970 C CA . CYS A 1 510 ? -19.524 -2.555 -14.602 1.00 98.81 510 CYS A CA 1
ATOM 3971 C C . CYS A 1 510 ? -19.372 -1.104 -15.103 1.00 98.81 510 CYS A C 1
ATOM 3973 O O . CYS A 1 510 ? -18.760 -0.860 -16.140 1.00 98.81 510 CYS A O 1
ATOM 3975 N N . ASP A 1 511 ? -19.891 -0.142 -14.342 1.00 98.69 511 ASP A N 1
ATOM 3976 C CA . ASP A 1 511 ? -19.670 1.301 -14.516 1.00 98.69 511 ASP A CA 1
ATOM 3977 C C . ASP A 1 511 ? -18.540 1.737 -13.574 1.00 98.69 511 ASP A C 1
ATOM 3979 O O . ASP A 1 511 ? -18.725 1.720 -12.360 1.00 98.69 511 ASP A O 1
ATOM 3983 N N . LEU A 1 512 ? -17.364 2.051 -14.126 1.00 98.62 512 LEU A N 1
ATOM 3984 C CA . LEU A 1 512 ? -16.125 2.379 -13.404 1.00 98.62 512 LEU A CA 1
ATOM 3985 C C . LEU A 1 512 ? -15.761 3.875 -13.509 1.00 98.62 512 LEU A C 1
ATOM 3987 O O . LEU A 1 512 ? -14.626 4.276 -13.236 1.00 98.62 512 LEU A O 1
ATOM 3991 N N . THR A 1 513 ? -16.706 4.706 -13.956 1.00 97.94 513 THR A N 1
ATOM 3992 C CA . THR A 1 513 ? -16.452 6.112 -14.298 1.00 97.94 513 THR A CA 1
ATOM 3993 C C . THR A 1 513 ? -16.468 7.045 -13.081 1.00 97.94 513 THR A C 1
ATOM 3995 O O . THR A 1 513 ? -17.026 6.733 -12.035 1.00 97.94 513 THR A O 1
ATOM 3998 N N . GLY A 1 514 ? -15.842 8.221 -13.197 1.00 97.12 514 GLY A N 1
ATOM 3999 C CA . GLY A 1 514 ? -15.931 9.290 -12.187 1.00 97.12 514 GLY A CA 1
ATOM 4000 C C . GLY A 1 514 ? -15.058 9.132 -10.933 1.00 97.12 514 GLY A C 1
ATOM 4001 O O . GLY A 1 514 ? -15.097 10.007 -10.075 1.00 97.12 514 GLY A O 1
ATOM 4002 N N . ASN A 1 515 ? -14.267 8.063 -10.811 1.00 98.56 515 ASN A N 1
ATOM 4003 C CA . ASN A 1 515 ? -13.246 7.921 -9.761 1.00 98.56 515 ASN A CA 1
ATOM 4004 C C . ASN A 1 515 ? -12.037 8.830 -10.047 1.00 98.56 515 ASN A C 1
ATOM 4006 O O . ASN A 1 515 ? -11.721 9.074 -11.214 1.00 98.56 515 ASN A O 1
ATOM 4010 N N . SER A 1 516 ? -11.349 9.318 -9.010 1.00 97.75 516 SER A N 1
ATOM 4011 C CA . SER A 1 516 ? -10.319 10.364 -9.153 1.00 97.75 516 SER A CA 1
ATOM 4012 C C . SER A 1 516 ? -9.117 9.930 -10.012 1.00 97.75 516 SER A C 1
ATOM 4014 O O . SER A 1 516 ? -8.610 10.721 -10.811 1.00 97.75 516 SER A O 1
ATOM 4016 N N . GLY A 1 517 ? -8.709 8.662 -9.896 1.00 96.75 517 GLY A N 1
ATOM 4017 C CA . GLY A 1 517 ? -7.635 8.043 -10.678 1.00 96.75 517 GLY A CA 1
ATOM 4018 C C . GLY A 1 517 ? -8.105 7.365 -11.973 1.00 96.75 517 GLY A C 1
ATOM 4019 O O . GLY A 1 517 ? -7.285 6.844 -12.726 1.00 96.75 517 GLY A O 1
ATOM 4020 N N . GLY A 1 518 ? -9.412 7.362 -12.258 1.00 98.19 518 GLY A N 1
ATOM 4021 C CA . GLY A 1 518 ? -10.011 6.617 -13.371 1.00 98.19 518 GLY A CA 1
ATOM 4022 C C . GLY A 1 518 ? -10.331 5.154 -13.035 1.00 98.19 518 GLY A C 1
ATOM 4023 O O . GLY A 1 518 ? -10.464 4.779 -11.871 1.00 98.19 518 GLY A O 1
ATOM 4024 N N . ALA A 1 519 ? -10.511 4.315 -14.057 1.00 98.19 519 ALA A N 1
ATOM 4025 C CA . ALA A 1 519 ? -11.039 2.959 -13.880 1.00 98.19 519 ALA A CA 1
ATOM 4026 C C . ALA A 1 519 ? -10.051 1.946 -13.259 1.00 98.19 519 ALA A C 1
ATOM 4028 O O . ALA A 1 519 ? -10.479 1.071 -12.505 1.00 98.19 519 ALA A O 1
ATOM 4029 N N . TRP A 1 520 ? -8.747 2.041 -13.556 1.00 97.94 520 TRP A N 1
ATOM 4030 C CA . TRP A 1 520 ? -7.798 0.941 -13.324 1.00 97.94 520 TRP A CA 1
ATOM 4031 C C . TRP A 1 520 ? -6.436 1.366 -12.781 1.00 97.94 520 TRP A C 1
ATOM 4033 O O . TRP A 1 520 ? -5.772 2.216 -13.371 1.00 97.94 520 TRP A O 1
ATOM 4043 N N . GLN A 1 521 ? -5.945 0.619 -11.791 1.00 98.19 521 GLN A N 1
ATOM 4044 C CA . GLN A 1 521 ? -4.519 0.521 -11.471 1.00 98.19 521 GLN A CA 1
ATOM 4045 C C . GLN A 1 521 ? -4.072 -0.944 -11.581 1.00 98.19 521 GLN A C 1
ATOM 4047 O O . GLN A 1 521 ? -4.658 -1.826 -10.954 1.00 98.19 521 GLN A O 1
ATOM 4052 N N . ILE A 1 522 ? -3.050 -1.235 -12.389 1.00 98.00 522 ILE A N 1
ATOM 4053 C CA . ILE A 1 522 ? -2.561 -2.607 -12.604 1.00 98.00 522 ILE A CA 1
ATOM 4054 C C . ILE A 1 522 ? -1.033 -2.598 -12.525 1.00 98.00 522 ILE A C 1
ATOM 4056 O O . ILE A 1 522 ? -0.366 -2.068 -13.413 1.00 98.00 522 ILE A O 1
ATOM 4060 N N . VAL A 1 523 ? -0.487 -3.161 -11.446 1.00 95.12 523 VAL A N 1
ATOM 4061 C CA . VAL A 1 523 ? 0.955 -3.190 -11.124 1.00 95.12 523 VAL A CA 1
ATOM 4062 C C . VAL A 1 523 ? 1.333 -4.546 -10.512 1.00 95.12 523 VAL A C 1
ATOM 4064 O O . VAL A 1 523 ? 0.461 -5.390 -10.334 1.00 95.12 523 VAL A O 1
ATOM 4067 N N . ASP A 1 524 ? 2.610 -4.790 -10.195 1.00 94.12 524 ASP A N 1
ATOM 4068 C CA . ASP A 1 524 ? 3.076 -5.976 -9.447 1.00 94.12 524 ASP A CA 1
ATOM 4069 C C . ASP A 1 524 ? 2.460 -7.318 -9.932 1.00 94.12 524 ASP A C 1
ATOM 4071 O O . ASP A 1 524 ? 1.864 -8.058 -9.152 1.00 94.12 524 ASP A O 1
ATOM 4075 N N . ASN A 1 525 ? 2.540 -7.617 -11.235 1.00 95.50 525 ASN A N 1
ATOM 4076 C CA . ASN A 1 525 ? 1.941 -8.802 -11.888 1.00 95.50 525 ASN A CA 1
ATOM 4077 C C . ASN A 1 525 ? 0.405 -8.954 -11.771 1.00 95.50 525 ASN A C 1
ATOM 4079 O O . ASN A 1 525 ? -0.125 -10.027 -12.067 1.00 95.50 525 ASN A O 1
ATOM 4083 N N . GLY A 1 526 ? -0.330 -7.914 -11.372 1.00 97.00 526 GLY A N 1
ATOM 4084 C CA . GLY A 1 526 ? -1.792 -7.931 -11.356 1.00 97.00 526 GLY A CA 1
ATOM 4085 C C . GLY A 1 526 ? -2.385 -8.239 -12.737 1.00 97.00 526 GLY A C 1
ATOM 4086 O O . GLY A 1 526 ? -1.929 -7.716 -13.755 1.00 97.00 526 GLY A O 1
ATOM 4087 N N . TYR A 1 527 ? -3.416 -9.085 -12.786 1.00 98.12 527 TYR A N 1
ATOM 4088 C CA . TYR A 1 527 ? -4.064 -9.501 -14.031 1.00 98.12 527 TYR A CA 1
ATOM 4089 C C . TYR A 1 527 ? -5.561 -9.173 -14.034 1.00 98.12 527 TYR A C 1
ATOM 4091 O O . TYR A 1 527 ? -6.309 -9.613 -13.160 1.00 98.12 527 TYR A O 1
ATOM 4099 N N . VAL A 1 528 ? -6.020 -8.456 -15.064 1.00 98.38 528 VAL A N 1
ATOM 4100 C CA . VAL A 1 528 ? -7.426 -8.055 -15.227 1.00 98.38 528 VAL A CA 1
ATOM 4101 C C . VAL A 1 528 ? -8.025 -8.648 -16.500 1.00 98.38 528 VAL A C 1
ATOM 4103 O O . VAL A 1 528 ? -7.506 -8.474 -17.601 1.00 98.38 528 VAL A O 1
ATOM 4106 N N . ARG A 1 529 ? -9.184 -9.300 -16.362 1.00 98.44 529 ARG A N 1
ATOM 4107 C CA . ARG A 1 529 ? -10.107 -9.619 -17.458 1.00 98.44 529 ARG A CA 1
ATOM 4108 C C . ARG A 1 529 ? -11.301 -8.662 -17.399 1.00 98.44 529 ARG A C 1
ATOM 4110 O O . ARG A 1 529 ? -12.285 -8.947 -16.722 1.00 98.44 529 ARG A O 1
ATOM 4117 N N . ALA A 1 530 ? -11.212 -7.551 -18.123 1.00 97.69 530 ALA A N 1
ATOM 4118 C CA . ALA A 1 530 ? -12.307 -6.600 -18.315 1.00 97.69 530 ALA A CA 1
ATOM 4119 C C . ALA A 1 530 ? -13.187 -6.995 -19.518 1.00 97.69 530 ALA A C 1
ATOM 4121 O O . ALA A 1 530 ? -12.679 -7.530 -20.509 1.00 97.69 530 ALA A O 1
ATOM 4122 N N . LYS A 1 531 ? -14.503 -6.745 -19.453 1.00 98.12 531 LYS A N 1
ATOM 4123 C CA . LYS A 1 531 ? -15.429 -6.978 -20.576 1.00 98.12 531 LYS A CA 1
ATOM 4124 C C . LYS A 1 531 ? -16.720 -6.166 -20.450 1.00 98.12 531 LYS A C 1
ATOM 4126 O O . LYS A 1 531 ? -17.517 -6.398 -19.548 1.00 98.12 531 LYS A O 1
ATOM 4131 N N . GLY A 1 532 ? -16.980 -5.297 -21.429 1.00 97.38 532 GLY A N 1
ATOM 4132 C CA . GLY A 1 532 ? -18.249 -4.563 -21.539 1.00 97.38 532 GLY A CA 1
ATOM 4133 C C . GLY A 1 532 ? -18.468 -3.502 -20.457 1.00 97.38 532 GLY A C 1
ATOM 4134 O O . GLY A 1 532 ? -19.606 -3.102 -20.239 1.00 97.38 532 GLY A O 1
ATOM 4135 N N . ASN A 1 533 ? -17.404 -3.085 -19.770 1.00 98.12 533 ASN A N 1
ATOM 4136 C CA . ASN A 1 533 ? -17.458 -2.037 -18.759 1.00 98.12 533 ASN A CA 1
ATOM 4137 C C . ASN A 1 533 ? -17.541 -0.646 -19.408 1.00 98.12 533 ASN A C 1
ATOM 4139 O O . ASN A 1 533 ? -17.197 -0.474 -20.581 1.00 98.12 533 ASN A O 1
ATOM 4143 N N . GLN A 1 534 ? -17.966 0.337 -18.621 1.00 97.81 534 GLN A N 1
ATOM 4144 C CA . GLN A 1 534 ? -17.808 1.762 -18.901 1.00 97.81 534 GLN A CA 1
ATOM 4145 C C . GLN A 1 534 ? -16.645 2.276 -18.044 1.00 97.81 534 GLN A C 1
ATOM 4147 O O . GLN A 1 534 ? -16.619 2.000 -16.846 1.00 97.81 534 GLN A O 1
ATOM 4152 N N . GLU A 1 535 ? -15.681 2.968 -18.653 1.00 94.00 535 GLU A N 1
ATOM 4153 C CA . GLU A 1 535 ? -14.355 3.267 -18.081 1.00 94.00 535 GLU A CA 1
ATOM 4154 C C . GLU A 1 535 ? -13.973 4.737 -18.323 1.00 94.00 535 GLU A C 1
ATOM 4156 O O . GLU A 1 535 ? -14.293 5.240 -19.427 1.00 94.00 535 GLU A O 1
#

Foldseek 3Di:
DVVVVVVVVVVVVVVVVVVVVVVVVVVVVVVVVVVVVVVVVVVVVVVVVVVVVVVVVVVVVVVVVVVVVVVVVVVVVVVVVVVVVVVVVVVVVVVVVVVVVVVVVVVVVVVVVVVVVVVVVVVVVVVVVVVVVVVVVVVVVVVVVVVVVVVVVVVVVVVVVVVVVVVVVVVVVVVVVVVVVVVVVVVVVVVVVVVVVVVVVVVVVVVVVVVVVVVVVVVVVVVVVVVVVVVVVVVVVVVVVVVVVVVVVVVVVVVVVVVVVVVVVVVVVCVVCVVVDDDDYYDYDDEDYDYDEDEYDYDEEEEDDYDDDDDDDDQDQWEEDCVPPTPYPAVCVVLVVDDAAHHYEYEFDEHADAAECQGAYEYEYPDAAVRAEYEYAPEANYEYNYAEYEYESYEFEDLYQYAVAHFAAHEYEYYNHEFEHNEDANYEFEALRGEYEAEQYEFENAQEESYEFEHNGEYEYECYEQEHYQYEPYEWEHQYEEEYENYEQAHYNAFPYEFAQLYEYEYEQYERPHHPNYHYDYYHNGYYHYYNYHD

Radius of gyration: 90.41 Å; Cα contacts (8 Å, |Δi|>4): 813; chains: 1; bounding box: 213×43×331 Å

Solvent-accessible surface area (backbone atoms only — not comparable to full-atom values): 27133 Å² total; per-residue (Å²): 115,74,69,60,55,55,53,56,46,51,54,48,52,53,50,49,49,53,48,54,50,51,50,52,51,48,53,50,52,48,50,52,49,50,51,49,50,50,52,49,51,51,51,49,50,53,52,51,50,53,52,49,53,52,49,55,48,52,50,52,50,50,53,51,49,53,53,49,54,50,53,52,50,53,51,51,52,51,53,50,51,54,51,51,50,51,53,54,48,55,51,52,54,49,55,48,49,54,50,53,51,51,51,56,51,51,49,55,52,49,52,54,51,51,53,52,52,54,54,50,52,51,51,51,52,52,52,50,53,52,50,51,53,54,48,55,54,48,53,54,51,52,55,52,48,53,53,51,54,51,52,52,50,55,51,53,52,54,49,57,49,54,55,50,52,53,51,51,53,50,49,50,53,49,53,52,52,51,52,51,52,53,51,51,52,52,52,52,51,52,54,49,51,54,50,51,52,54,51,51,53,54,49,53,49,52,51,50,54,50,53,51,51,51,53,53,51,54,47,53,51,52,54,49,53,49,53,51,49,52,50,52,52,49,53,49,53,52,52,48,52,52,47,52,53,48,47,54,49,48,53,48,50,50,48,51,46,53,50,48,50,49,48,51,49,45,53,50,48,44,60,63,38,65,74,70,58,90,90,90,94,96,98,102,100,100,100,100,101,98,103,101,102,98,101,102,100,101,100,100,99,100,98,94,94,94,96,93,86,91,88,89,90,78,98,60,75,40,34,26,16,75,86,66,85,33,85,24,63,42,66,63,54,41,60,67,73,48,56,73,75,29,43,37,41,35,44,62,39,80,43,80,46,58,43,71,34,63,54,30,34,38,41,35,43,75,48,64,29,92,44,28,33,30,40,11,60,89,41,31,21,29,35,44,60,24,67,43,37,39,42,34,21,35,23,31,34,4,70,17,92,21,25,15,33,38,31,47,30,20,39,42,35,38,31,48,24,39,37,25,5,64,30,36,27,17,31,35,27,44,20,72,55,10,34,31,42,39,31,50,28,41,28,30,62,6,50,28,19,21,33,34,29,22,49,41,2,33,39,40,38,32,58,23,40,25,30,56,8,51,23,26,18,30,37,29,28,48,44,3,38,43,36,39,31,52,24,40,22,28,52,8,53,25,22,16,34,34,28,22,44,59,6,41,38,40,39,39,43,26,41,19,43,73,11,71,59,30,38,66,42,76,44,62,74,28,43,76,48,76,44,78,53,45,103

Secondary structure (DSSP, 8-state):
-HHHHHHHHHHHHHHHHHHHHHHHHHHHHHHHHHHHHHHHHHHHHHHHHHHHHHHHHHHHHHHHHHHHHHHHHHHHHHHHHHHHHHHHHHHHHHHHHHHHHHHHHHHHHHHHHHHHHHHHHHHHHHHHHHHHHHHHHHHHHHHHHHHHHHHHHHHHHHHHHHHHHHHHHHHHHHHHHHHHHHHHHHHHHHHHHHHHHHHHHHHHHHHHHHHHHHHHHHHHHHHHHHHHHHHHHHHHHHHHHHHHHHHHHHHHHHHHHHHHHHHHHHHHHHHHHTTT---------------------------------------PPEEE-TTS-SSBSSHHHHHHHPPTTEEEEEPSEEEES-EEE-S-EEEEESS-GGGEEEEESSS-SEEE-SSEEEEES-EEEE-SSS-SEEESSEEEEEES-EEEESSS-SEEEESTTEEEEEES-EEE--SS-SEEEETT-EEEEES-EEES-SS-SEEE-TT-EEEEES-EEES-SS-SEEE-SS-EEEEES-B-TT-TT-SEEE-TT-EEEEES-B-

pLDDT: mean 87.84, std 16.86, range [29.36, 98.88]

Mean predicted aligned error: 20.06 Å